Protein AF-A0A1F6CPQ0-F1 (afdb_monomer_lite)

Structure (mmCIF, N/CA/C/O backbone):
data_AF-A0A1F6CPQ0-F1
#
_entry.id   AF-A0A1F6CPQ0-F1
#
loop_
_atom_site.group_PDB
_atom_site.id
_atom_site.type_symbol
_atom_site.label_atom_id
_atom_site.label_alt_id
_atom_site.label_comp_id
_atom_site.label_asym_id
_atom_site.label_entity_id
_atom_site.label_seq_id
_atom_site.pdbx_PDB_ins_code
_atom_site.Cartn_x
_atom_site.Cartn_y
_atom_site.Cartn_z
_atom_site.occupancy
_atom_site.B_iso_or_equiv
_atom_site.auth_seq_id
_atom_site.auth_comp_id
_atom_site.auth_asym_id
_atom_site.auth_atom_id
_atom_site.pdbx_PDB_model_num
ATOM 1 N N . MET A 1 1 ? 28.783 -22.409 -16.434 1.00 29.08 1 MET A N 1
ATOM 2 C CA . MET A 1 1 ? 28.702 -20.947 -16.231 1.00 29.08 1 MET A CA 1
ATOM 3 C C . MET A 1 1 ? 27.229 -20.589 -16.171 1.00 29.08 1 MET A C 1
ATOM 5 O O . MET A 1 1 ? 26.520 -21.096 -17.035 1.00 29.08 1 MET A O 1
ATOM 9 N N . PRO A 1 2 ? 26.734 -19.820 -15.188 1.00 33.22 2 PRO A N 1
ATOM 10 C CA . PRO A 1 2 ? 25.360 -19.344 -15.255 1.00 33.22 2 PRO A CA 1
ATOM 11 C C . PRO A 1 2 ? 25.266 -18.417 -16.468 1.00 33.22 2 PRO A C 1
ATOM 13 O O . PRO A 1 2 ? 26.031 -17.460 -16.574 1.00 33.22 2 PRO A O 1
ATOM 16 N N . THR A 1 3 ? 24.398 -18.743 -17.419 1.00 37.19 3 THR A N 1
ATOM 17 C CA . THR A 1 3 ? 24.029 -17.841 -18.512 1.00 37.19 3 THR A CA 1
ATOM 18 C C . THR A 1 3 ? 23.480 -16.564 -17.889 1.00 37.19 3 THR A C 1
ATOM 20 O O . THR A 1 3 ? 22.500 -16.631 -17.147 1.00 37.19 3 THR A O 1
ATOM 23 N N . ALA A 1 4 ? 24.138 -15.428 -18.130 1.00 44.84 4 ALA A N 1
ATOM 24 C CA . ALA A 1 4 ? 23.643 -14.132 -17.691 1.00 44.84 4 ALA A CA 1
ATOM 25 C C . ALA A 1 4 ? 22.206 -13.964 -18.202 1.00 44.84 4 ALA A C 1
ATOM 27 O O . ALA A 1 4 ? 21.952 -14.120 -19.396 1.00 44.84 4 ALA A O 1
ATOM 28 N N . ILE A 1 5 ? 21.265 -13.718 -17.293 1.00 51.28 5 ILE A N 1
ATOM 29 C CA . ILE A 1 5 ? 19.894 -13.379 -17.666 1.00 51.28 5 ILE A CA 1
ATOM 30 C C . ILE A 1 5 ? 19.967 -11.966 -18.263 1.00 51.28 5 ILE A C 1
ATOM 32 O O . ILE A 1 5 ? 20.410 -11.060 -17.551 1.00 51.28 5 ILE A O 1
ATOM 36 N N . PRO A 1 6 ? 19.601 -11.754 -19.539 1.00 63.09 6 PRO A N 1
ATOM 37 C CA . PRO A 1 6 ? 19.620 -10.422 -20.126 1.00 63.09 6 PRO A CA 1
ATOM 38 C C . PRO A 1 6 ? 18.706 -9.492 -19.321 1.00 63.09 6 PRO A C 1
ATOM 40 O O . PRO A 1 6 ? 17.595 -9.850 -18.925 1.00 63.09 6 PRO A O 1
ATOM 43 N N . THR A 1 7 ? 19.191 -8.284 -19.049 1.00 68.44 7 THR A N 1
ATOM 44 C CA . THR A 1 7 ? 18.389 -7.242 -18.414 1.00 68.44 7 THR A CA 1
ATOM 45 C C . THR A 1 7 ? 17.397 -6.733 -19.443 1.00 68.44 7 THR A C 1
ATOM 47 O O . THR A 1 7 ? 17.784 -6.172 -20.460 1.00 68.44 7 THR A O 1
ATOM 50 N N . LEU A 1 8 ? 16.107 -6.904 -19.191 1.00 77.38 8 LEU A N 1
ATOM 51 C CA . LEU A 1 8 ? 15.079 -6.272 -20.006 1.00 77.38 8 LEU A CA 1
ATOM 52 C C . LEU A 1 8 ? 14.797 -4.877 -19.463 1.00 77.38 8 LEU A C 1
ATOM 54 O O . LEU A 1 8 ? 14.714 -4.706 -18.249 1.00 77.38 8 LEU A O 1
ATOM 58 N N . ALA A 1 9 ? 14.574 -3.901 -20.336 1.00 82.00 9 ALA A N 1
ATOM 59 C CA . ALA A 1 9 ? 13.974 -2.619 -19.982 1.00 82.00 9 ALA A CA 1
ATOM 60 C C . ALA A 1 9 ? 12.702 -2.389 -20.796 1.00 82.00 9 ALA A C 1
ATOM 62 O O . ALA A 1 9 ? 12.590 -2.811 -21.945 1.00 82.00 9 ALA A O 1
ATOM 63 N N . ARG A 1 10 ? 11.731 -1.707 -20.195 1.00 87.62 10 ARG A N 1
ATOM 64 C CA . ARG A 1 10 ? 10.469 -1.351 -20.832 1.00 87.62 10 ARG A CA 1
ATOM 65 C C . ARG A 1 10 ? 10.441 0.137 -21.110 1.00 87.62 10 ARG A C 1
ATOM 67 O O . ARG A 1 10 ? 10.539 0.937 -20.182 1.00 87.62 10 ARG A O 1
ATOM 74 N N . LEU A 1 11 ? 10.212 0.487 -22.368 1.00 91.88 11 LEU A N 1
ATOM 75 C CA . LEU A 1 11 ? 9.817 1.827 -22.778 1.00 91.88 11 LEU A CA 1
ATOM 76 C C . LEU A 1 11 ? 8.288 1.883 -22.835 1.00 91.88 11 LEU A C 1
ATOM 78 O O . LEU A 1 11 ? 7.681 1.129 -23.592 1.00 91.88 11 LEU A O 1
ATOM 82 N N . SER A 1 12 ? 7.672 2.745 -22.030 1.00 90.56 12 SER A N 1
ATOM 83 C CA . SER A 1 12 ? 6.215 2.911 -21.937 1.00 90.56 12 SER A CA 1
ATOM 84 C C . SER A 1 12 ? 5.795 4.335 -22.279 1.00 90.56 12 SER A C 1
ATOM 86 O O . SER A 1 12 ? 6.510 5.272 -21.929 1.00 90.56 12 SER A O 1
ATOM 88 N N . PHE A 1 13 ? 4.616 4.483 -22.883 1.00 92.12 13 PHE A N 1
ATOM 89 C CA . PHE A 1 13 ? 3.953 5.746 -23.205 1.00 92.12 13 PHE A CA 1
ATOM 90 C C . PHE A 1 13 ? 2.494 5.691 -22.755 1.00 92.12 13 PHE A C 1
ATOM 92 O O . PHE A 1 13 ? 1.839 4.666 -22.936 1.00 92.12 13 PHE A O 1
ATOM 99 N N . TRP A 1 14 ? 1.981 6.788 -22.197 1.00 88.31 14 TRP A N 1
ATOM 100 C CA . TRP A 1 14 ? 0.565 6.908 -21.841 1.00 88.31 14 TRP A CA 1
ATOM 101 C C . TRP A 1 14 ? -0.187 7.506 -23.022 1.00 88.31 14 TRP A C 1
ATOM 103 O O . TRP A 1 14 ? 0.096 8.634 -23.425 1.00 88.31 14 TRP A O 1
ATOM 113 N N . VAL A 1 15 ? -1.109 6.726 -23.578 1.00 89.38 15 VAL A N 1
ATOM 114 C CA . VAL A 1 15 ? -1.806 7.011 -24.835 1.00 89.38 15 VAL A CA 1
ATOM 115 C C . VAL A 1 15 ? -3.287 6.700 -24.636 1.00 89.38 15 VAL A C 1
ATOM 117 O O . VAL A 1 15 ? -3.600 5.629 -24.114 1.00 89.38 15 VAL A O 1
ATOM 120 N N . PRO A 1 16 ? -4.212 7.579 -25.058 1.00 87.88 16 PRO A N 1
ATOM 121 C CA . PRO A 1 16 ? -5.636 7.269 -25.014 1.00 87.88 16 PRO A CA 1
ATOM 122 C C . PRO A 1 16 ? -5.941 5.936 -25.731 1.00 87.88 16 PRO A C 1
ATOM 124 O O . PRO A 1 16 ? -5.486 5.758 -26.868 1.00 87.88 16 PRO A O 1
ATOM 127 N N . PRO A 1 17 ? -6.668 4.987 -25.101 1.00 88.00 17 PRO A N 1
ATOM 128 C CA . PRO A 1 17 ? -6.886 3.645 -25.651 1.00 88.00 17 PRO A CA 1
ATOM 129 C C . PRO A 1 17 ? -7.429 3.636 -27.086 1.00 88.00 17 PRO A C 1
ATOM 131 O O . PRO A 1 17 ? -7.037 2.806 -27.905 1.00 88.00 17 PRO A O 1
ATOM 134 N N . GLU A 1 18 ? -8.295 4.591 -27.416 1.00 92.00 18 GLU A N 1
ATOM 135 C CA . GLU A 1 18 ? -8.914 4.753 -28.729 1.00 92.00 18 GLU A CA 1
ATOM 136 C C . GLU A 1 18 ? -7.933 5.181 -29.832 1.00 92.00 18 GLU A C 1
ATOM 138 O O . GLU A 1 18 ? -8.236 5.021 -31.012 1.00 92.00 18 GLU A O 1
ATOM 143 N N . ARG A 1 19 ? -6.738 5.662 -29.468 1.00 93.75 19 ARG A N 1
ATOM 144 C CA . ARG A 1 19 ? -5.695 6.126 -30.402 1.00 93.75 19 ARG A CA 1
ATOM 145 C C . ARG A 1 19 ? -4.461 5.231 -30.438 1.00 93.75 19 ARG A C 1
ATOM 147 O O . ARG A 1 19 ? -3.459 5.576 -31.062 1.00 93.75 19 ARG A O 1
ATOM 154 N N . MET A 1 20 ? -4.526 4.062 -29.801 1.00 92.25 20 MET A N 1
ATOM 155 C CA . MET A 1 20 ? -3.391 3.146 -29.671 1.00 92.25 20 MET A CA 1
ATOM 156 C C . MET A 1 20 ? -2.822 2.701 -31.030 1.00 92.25 20 MET A C 1
ATOM 158 O O . MET A 1 20 ? -1.606 2.640 -31.203 1.00 92.25 20 MET A O 1
ATOM 162 N N . ALA A 1 21 ? -3.692 2.430 -32.008 1.00 93.19 21 ALA A N 1
ATOM 163 C CA . ALA A 1 21 ? -3.280 2.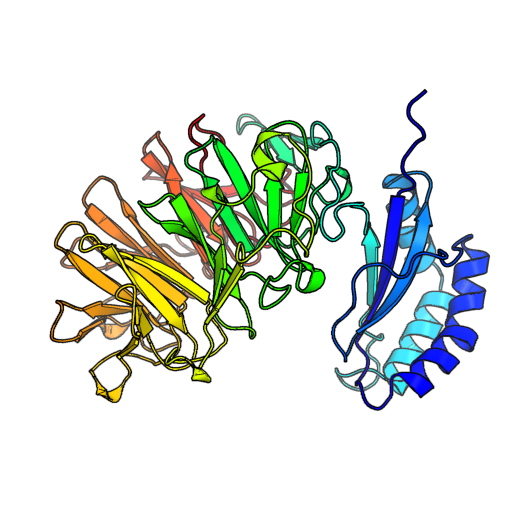002 -33.345 1.00 93.19 21 ALA A CA 1
ATOM 164 C C . ALA A 1 21 ? -2.556 3.119 -34.119 1.00 93.19 21 ALA A C 1
ATOM 166 O O . ALA A 1 21 ? -1.521 2.872 -34.735 1.00 93.19 21 ALA A O 1
ATOM 167 N N . GLU A 1 22 ? -3.060 4.355 -34.044 1.00 95.94 22 GLU A N 1
ATOM 168 C CA . GLU A 1 22 ? -2.404 5.531 -34.633 1.00 95.94 22 GLU A CA 1
ATOM 169 C C . GLU A 1 22 ? -1.042 5.789 -33.980 1.00 95.94 22 GLU A C 1
ATOM 171 O O . GLU A 1 22 ? -0.051 6.052 -34.665 1.00 95.94 22 GLU A O 1
ATOM 176 N N . PHE A 1 23 ? -0.978 5.670 -32.651 1.00 95.81 23 PHE A N 1
ATOM 177 C CA . PHE A 1 23 ? 0.263 5.847 -31.911 1.00 95.81 23 PHE A CA 1
ATOM 178 C C . PHE A 1 23 ? 1.310 4.801 -32.288 1.00 95.81 23 PHE A C 1
ATOM 180 O O . PHE A 1 23 ? 2.483 5.137 -32.410 1.00 95.81 23 PHE A O 1
ATOM 187 N N . GLU A 1 24 ? 0.917 3.544 -32.511 1.00 95.38 24 GLU A N 1
ATOM 188 C CA . GLU A 1 24 ? 1.856 2.504 -32.930 1.00 95.38 24 GLU A CA 1
ATOM 189 C C . GLU A 1 24 ? 2.536 2.840 -34.265 1.00 95.38 24 GLU A C 1
ATOM 191 O O . GLU A 1 24 ? 3.741 2.615 -34.416 1.00 95.38 24 GLU A O 1
ATOM 196 N N . VAL A 1 25 ? 1.794 3.410 -35.217 1.00 96.94 25 VAL A N 1
ATOM 197 C CA . VAL A 1 25 ? 2.355 3.878 -36.492 1.00 96.94 25 VAL A CA 1
ATOM 198 C C . VAL A 1 25 ? 3.339 5.021 -36.241 1.00 96.94 25 VAL A C 1
ATOM 200 O O . VAL A 1 25 ? 4.499 4.934 -36.643 1.00 96.94 25 VAL A O 1
ATOM 203 N N . ALA A 1 26 ? 2.924 6.039 -35.483 1.00 96.19 26 ALA A N 1
ATOM 204 C CA . ALA A 1 26 ? 3.774 7.184 -35.167 1.00 96.19 26 ALA A CA 1
ATOM 205 C C . ALA A 1 26 ? 5.038 6.785 -34.384 1.00 96.19 26 ALA A C 1
ATOM 207 O O . ALA A 1 26 ? 6.114 7.326 -34.625 1.00 96.19 26 ALA A O 1
ATOM 208 N N . TYR A 1 27 ? 4.943 5.811 -33.478 1.00 96.12 27 TYR A N 1
ATOM 209 C CA . TYR A 1 27 ? 6.077 5.240 -32.756 1.00 96.12 27 TYR A CA 1
ATOM 210 C C . TYR A 1 27 ? 7.087 4.598 -33.720 1.00 96.12 27 TYR A C 1
ATOM 212 O O . TYR A 1 27 ? 8.286 4.886 -33.645 1.00 96.12 27 TYR A O 1
ATOM 220 N N . ARG A 1 28 ? 6.604 3.765 -34.653 1.00 96.19 28 ARG A N 1
ATOM 221 C CA . ARG A 1 28 ? 7.445 3.096 -35.659 1.00 96.19 28 ARG A CA 1
ATOM 222 C C . ARG A 1 28 ? 8.150 4.092 -36.575 1.00 96.19 28 ARG A C 1
ATOM 224 O O . ARG A 1 28 ? 9.307 3.878 -36.916 1.00 96.19 28 ARG A O 1
ATOM 231 N N . GLU A 1 29 ? 7.475 5.170 -36.953 1.00 96.38 29 GLU A N 1
ATOM 232 C CA . GLU A 1 29 ? 8.026 6.179 -37.859 1.00 96.38 29 GLU A CA 1
ATOM 233 C C . GLU A 1 29 ? 8.961 7.165 -37.153 1.00 96.38 29 GLU A C 1
ATOM 235 O O . GLU A 1 29 ? 10.042 7.464 -37.658 1.00 96.38 29 GLU A O 1
ATOM 240 N N . LYS A 1 30 ? 8.560 7.671 -35.980 1.00 96.19 30 LYS A N 1
ATOM 241 C CA . LYS A 1 30 ? 9.231 8.798 -35.316 1.00 96.19 30 LYS A CA 1
ATOM 242 C C . LYS A 1 30 ? 10.265 8.368 -34.274 1.00 96.19 30 LYS A C 1
ATOM 244 O O . LYS A 1 30 ? 11.233 9.093 -34.074 1.00 96.19 30 LYS A O 1
ATOM 249 N N . LEU A 1 31 ? 10.083 7.229 -33.596 1.00 96.44 31 LEU A N 1
ATOM 250 C CA . LEU A 1 31 ? 10.934 6.835 -32.460 1.00 96.44 31 LEU A CA 1
ATOM 251 C C . LEU A 1 31 ? 11.858 5.656 -32.757 1.00 96.44 31 LEU A C 1
ATOM 253 O O . LEU A 1 31 ? 13.016 5.688 -32.347 1.00 96.44 31 LEU A O 1
ATOM 257 N N . VAL A 1 32 ? 11.398 4.635 -33.486 1.00 96.12 32 VAL A N 1
ATOM 258 C CA . VAL A 1 32 ? 12.226 3.451 -33.792 1.00 96.12 32 VAL A CA 1
ATOM 259 C C . VAL A 1 32 ? 13.558 3.800 -34.480 1.00 96.12 32 VAL A C 1
ATOM 261 O O . VAL A 1 32 ? 14.567 3.206 -34.095 1.00 96.12 32 VAL A O 1
ATOM 264 N N . PRO A 1 33 ? 13.639 4.749 -35.438 1.00 97.00 33 PRO A N 1
ATOM 265 C CA . PRO A 1 33 ? 14.924 5.128 -36.031 1.00 97.00 33 PRO A CA 1
ATOM 266 C C . PRO A 1 33 ? 15.923 5.679 -35.003 1.00 97.00 33 PRO A C 1
ATOM 268 O O . PRO A 1 33 ? 17.096 5.309 -35.029 1.00 97.00 33 PRO A O 1
ATOM 271 N N . ILE A 1 34 ? 15.445 6.502 -34.066 1.00 97.12 34 ILE A N 1
ATOM 272 C CA . ILE A 1 34 ? 16.260 7.104 -33.001 1.00 97.12 34 ILE A CA 1
ATOM 273 C C . ILE A 1 34 ? 16.718 6.020 -32.022 1.00 97.12 34 ILE A C 1
ATOM 275 O O . ILE A 1 34 ? 17.904 5.900 -31.727 1.00 97.12 34 ILE A O 1
ATOM 279 N N . LEU A 1 35 ? 15.798 5.158 -31.581 1.00 95.88 35 LEU A N 1
ATOM 280 C CA . LEU A 1 35 ? 16.111 4.037 -30.692 1.00 95.88 35 LEU A CA 1
ATOM 281 C C . LEU A 1 35 ? 17.198 3.135 -31.298 1.00 95.88 35 LEU A C 1
ATOM 283 O O . LEU A 1 35 ? 18.190 2.829 -30.635 1.00 95.88 35 LEU A O 1
ATOM 287 N N . LYS A 1 36 ? 17.080 2.794 -32.587 1.00 94.88 36 LYS A N 1
ATOM 288 C CA . LYS A 1 36 ? 18.101 2.019 -33.306 1.00 94.88 36 LYS A CA 1
ATOM 289 C C . LYS A 1 36 ? 19.450 2.733 -33.378 1.00 94.88 36 LYS A C 1
ATOM 291 O O . LYS A 1 36 ? 20.470 2.072 -33.208 1.00 94.88 36 LYS A O 1
ATOM 296 N N . ALA A 1 37 ? 19.476 4.052 -33.583 1.00 95.25 37 ALA A N 1
ATOM 297 C CA . ALA A 1 37 ? 20.717 4.834 -33.575 1.00 95.25 37 ALA A CA 1
ATOM 298 C C . ALA A 1 37 ? 21.428 4.788 -32.209 1.00 95.25 37 ALA A C 1
ATOM 300 O O . ALA A 1 37 ? 22.655 4.779 -32.150 1.00 95.25 37 ALA A O 1
ATOM 301 N N . HIS A 1 38 ? 20.667 4.656 -31.119 1.00 94.38 38 HIS A N 1
ATOM 302 C CA . HIS A 1 38 ? 21.192 4.430 -29.769 1.00 94.38 38 HIS A CA 1
ATOM 303 C C . HIS A 1 38 ? 21.497 2.952 -29.459 1.00 94.38 38 HIS A C 1
ATOM 305 O O . HIS A 1 38 ? 21.894 2.627 -28.337 1.00 94.38 38 HIS A O 1
ATOM 311 N N . GLY A 1 39 ? 21.359 2.045 -30.430 1.00 91.81 39 GLY A N 1
ATOM 312 C CA . GLY A 1 39 ? 21.608 0.612 -30.259 1.00 91.81 39 GLY A CA 1
ATOM 313 C C . GLY A 1 39 ? 20.516 -0.125 -29.480 1.00 91.81 39 GLY A C 1
ATOM 314 O O . GLY A 1 39 ? 20.773 -1.202 -28.955 1.00 91.81 39 GLY A O 1
ATOM 315 N N . LEU A 1 40 ? 19.311 0.442 -29.378 1.00 91.25 40 LEU A N 1
ATOM 316 C CA . LEU A 1 40 ? 18.171 -0.186 -28.712 1.00 91.25 40 LEU A CA 1
ATOM 317 C C . LEU A 1 40 ? 17.395 -1.039 -29.717 1.00 91.25 40 LEU A C 1
ATOM 319 O O . LEU A 1 40 ? 16.758 -0.517 -30.635 1.00 91.25 40 LEU A O 1
ATOM 323 N N . ALA A 1 41 ? 17.438 -2.355 -29.525 1.00 85.19 41 ALA A N 1
ATOM 324 C CA . ALA A 1 41 ? 16.656 -3.315 -30.294 1.00 85.19 41 ALA A CA 1
ATOM 325 C C . ALA A 1 41 ? 15.458 -3.806 -29.474 1.00 85.19 41 ALA A C 1
ATOM 327 O O . ALA A 1 41 ? 15.611 -4.196 -28.315 1.00 85.19 41 ALA A O 1
ATOM 328 N N . GLU A 1 42 ? 14.268 -3.778 -30.078 1.00 87.31 42 GLU A N 1
ATOM 329 C CA . GLU A 1 42 ? 13.077 -4.352 -29.451 1.00 87.31 42 GLU A CA 1
ATOM 330 C C . GLU A 1 42 ? 13.280 -5.858 -29.237 1.00 87.31 42 GLU A C 1
ATOM 332 O O . GLU A 1 42 ? 13.647 -6.588 -30.159 1.00 87.31 42 GLU A O 1
ATOM 337 N N . SER A 1 43 ? 13.030 -6.310 -28.013 1.00 81.88 43 SER A N 1
ATOM 338 C CA . SER A 1 43 ? 13.046 -7.719 -27.642 1.00 81.88 43 SER A CA 1
ATOM 339 C C . SER A 1 43 ? 11.893 -8.465 -28.313 1.00 81.88 43 SER A C 1
ATOM 341 O O . SER A 1 43 ? 10.805 -7.923 -28.525 1.00 81.88 43 SER A O 1
ATOM 343 N N . SER A 1 44 ? 12.115 -9.750 -28.589 1.00 71.81 44 SER A N 1
ATOM 344 C CA . SER A 1 44 ? 11.043 -10.666 -29.000 1.00 71.81 44 SER A CA 1
ATOM 345 C C . SER A 1 44 ? 10.065 -10.988 -27.860 1.00 71.81 44 SER A C 1
ATOM 347 O O . SER A 1 44 ? 8.959 -11.485 -28.101 1.00 71.81 44 SER A O 1
ATOM 349 N N . GLU A 1 45 ? 10.440 -10.676 -26.616 1.00 64.56 45 GLU A N 1
ATOM 350 C CA . GLU A 1 45 ? 9.582 -10.851 -25.460 1.00 64.56 45 GLU A CA 1
ATOM 351 C C . GLU A 1 45 ? 8.431 -9.846 -25.432 1.00 64.56 45 GLU A C 1
ATOM 353 O O . GLU A 1 45 ? 8.589 -8.637 -25.600 1.00 64.56 45 GLU A O 1
ATOM 358 N N . ARG A 1 46 ? 7.236 -10.352 -25.118 1.00 61.75 46 ARG A N 1
ATOM 359 C CA . ARG A 1 46 ? 6.038 -9.515 -24.970 1.00 61.75 46 ARG A CA 1
ATOM 360 C C . ARG A 1 46 ? 5.896 -8.895 -23.577 1.00 61.75 46 ARG A C 1
ATOM 362 O O . ARG A 1 46 ? 5.155 -7.930 -23.411 1.00 61.75 46 ARG A O 1
ATOM 369 N N . GLY A 1 47 ? 6.575 -9.444 -22.568 1.00 58.66 47 GLY A N 1
ATOM 370 C CA . GLY A 1 47 ? 6.427 -9.031 -21.172 1.00 58.66 47 GLY A CA 1
ATOM 371 C C . GLY A 1 47 ? 5.010 -9.202 -20.604 1.00 58.66 47 GLY A C 1
ATOM 372 O O . GLY A 1 47 ? 4.148 -9.897 -21.147 1.00 58.66 47 GLY A O 1
ATOM 373 N N . ARG A 1 48 ? 4.754 -8.566 -19.458 1.00 57.12 48 ARG A N 1
ATOM 374 C CA . ARG A 1 48 ? 3.430 -8.492 -18.828 1.00 57.12 48 ARG A CA 1
ATOM 375 C C . ARG A 1 48 ? 2.536 -7.527 -19.590 1.00 57.12 48 ARG A C 1
ATOM 377 O O . ARG A 1 48 ? 3.013 -6.487 -20.044 1.00 57.12 48 ARG A O 1
ATOM 384 N N . ALA A 1 49 ? 1.245 -7.846 -19.658 1.00 55.97 49 ALA A N 1
ATOM 385 C CA . ALA A 1 49 ? 0.249 -6.950 -20.229 1.00 55.97 49 ALA A CA 1
ATOM 386 C C . ALA A 1 49 ? 0.294 -5.582 -19.531 1.00 55.97 49 ALA A C 1
ATOM 388 O O . ALA A 1 49 ? 0.459 -5.506 -18.310 1.00 55.97 49 ALA A O 1
ATOM 389 N N . THR A 1 50 ? 0.177 -4.517 -20.312 1.00 63.22 50 THR A N 1
ATOM 390 C CA . THR A 1 50 ? 0.019 -3.155 -19.809 1.00 63.22 50 THR A CA 1
ATOM 391 C C . THR A 1 50 ? -1.465 -2.794 -19.703 1.00 63.22 50 THR A C 1
ATOM 393 O O . THR A 1 50 ? -2.296 -3.436 -20.350 1.00 63.22 50 THR A O 1
ATOM 396 N N . PRO A 1 51 ? -1.823 -1.797 -18.872 1.00 72.00 51 PRO A N 1
ATOM 397 C CA . PRO A 1 51 ? -3.138 -1.164 -18.932 1.00 72.00 51 PRO A CA 1
ATOM 398 C C . PRO A 1 51 ? -3.507 -0.737 -20.361 1.00 72.00 51 PRO A C 1
ATOM 400 O O . PRO A 1 51 ? -2.626 -0.481 -21.183 1.00 72.00 51 PRO A O 1
ATOM 403 N N . ALA A 1 52 ? -4.808 -0.647 -20.652 1.00 74.88 52 ALA A N 1
ATOM 404 C CA . ALA A 1 52 ? -5.310 -0.334 -21.993 1.00 74.88 52 ALA A CA 1
ATOM 405 C C . ALA A 1 52 ? -4.887 1.057 -22.505 1.00 74.88 52 ALA A C 1
ATOM 407 O O . ALA A 1 52 ? -4.903 1.287 -23.708 1.00 74.88 52 ALA A O 1
ATOM 408 N N . ASP A 1 53 ? -4.504 1.964 -21.606 1.00 82.00 53 ASP A N 1
ATOM 409 C CA . ASP A 1 53 ? -4.022 3.322 -21.874 1.00 82.00 53 ASP A CA 1
ATOM 410 C C . ASP A 1 53 ? -2.484 3.427 -21.919 1.00 82.00 53 ASP A C 1
ATOM 412 O O . ASP A 1 53 ? -1.920 4.521 -21.864 1.00 82.00 53 ASP A O 1
ATOM 416 N N . VAL A 1 54 ? -1.774 2.294 -21.995 1.00 84.00 54 VAL A N 1
ATOM 417 C CA . VAL A 1 54 ? -0.308 2.262 -22.005 1.00 84.00 54 VAL A CA 1
ATOM 418 C C . VAL A 1 54 ? 0.223 1.447 -23.183 1.00 84.00 54 VAL A C 1
ATOM 420 O O . VAL A 1 54 ? 0.124 0.217 -23.211 1.00 84.00 54 VAL A O 1
ATOM 423 N N . PHE A 1 55 ? 0.888 2.137 -24.112 1.00 89.62 55 PHE A N 1
ATOM 424 C CA . PHE A 1 55 ? 1.714 1.520 -25.149 1.00 89.62 55 PHE A CA 1
ATOM 425 C C . PHE A 1 55 ? 3.094 1.187 -24.579 1.00 89.62 55 PHE A C 1
ATOM 427 O O . PHE A 1 55 ? 3.688 2.013 -23.885 1.00 89.62 55 PHE A O 1
ATOM 434 N N . SER A 1 56 ? 3.657 0.014 -24.884 1.00 90.19 56 SER A N 1
ATOM 435 C CA . SER A 1 56 ? 5.029 -0.297 -24.466 1.00 90.19 56 SER A CA 1
ATOM 436 C C . SER A 1 56 ? 5.788 -1.232 -25.406 1.00 90.19 56 SER A C 1
ATOM 438 O O . SER A 1 56 ? 5.187 -1.970 -26.194 1.00 90.19 56 SER A O 1
ATOM 440 N N . ARG A 1 57 ? 7.122 -1.191 -25.305 1.00 90.94 57 ARG A N 1
ATOM 441 C CA . ARG A 1 57 ? 8.072 -2.117 -25.937 1.00 90.94 57 ARG A CA 1
ATOM 442 C C . ARG A 1 57 ? 9.158 -2.534 -24.954 1.00 90.94 57 ARG A C 1
ATOM 444 O O . ARG A 1 57 ? 9.539 -1.746 -24.085 1.00 90.94 57 ARG A O 1
ATOM 451 N N . LEU A 1 58 ? 9.624 -3.773 -25.084 1.00 86.62 58 LEU A N 1
ATOM 452 C CA . LEU A 1 58 ? 10.748 -4.303 -24.318 1.00 86.62 58 LEU A CA 1
ATOM 453 C C . LEU A 1 58 ? 12.033 -4.222 -25.131 1.00 86.62 58 LEU A C 1
ATOM 455 O O . LEU A 1 58 ? 11.996 -4.332 -26.349 1.00 86.62 58 LEU A O 1
ATOM 459 N N . PHE A 1 59 ? 13.149 -4.051 -24.439 1.00 88.50 59 PHE A N 1
ATOM 460 C CA . PHE A 1 59 ? 14.492 -3.943 -24.996 1.00 88.50 59 PHE A CA 1
ATOM 461 C C . PHE A 1 59 ? 15.437 -4.795 -24.154 1.00 88.50 59 PHE A C 1
ATOM 463 O O . PHE A 1 59 ? 15.317 -4.795 -22.929 1.00 88.50 59 PHE A O 1
ATOM 470 N N . GLU A 1 60 ? 16.345 -5.518 -24.802 1.00 84.12 60 GLU A N 1
ATOM 471 C CA . GLU A 1 60 ? 17.347 -6.363 -24.144 1.00 84.12 60 GLU A CA 1
ATOM 472 C C . GLU A 1 60 ? 18.663 -5.609 -23.951 1.00 84.12 60 GLU A C 1
ATOM 474 O O . GLU A 1 60 ? 19.133 -4.911 -24.848 1.00 84.12 60 GLU A O 1
ATOM 479 N N . PHE A 1 61 ? 19.256 -5.777 -22.773 1.00 79.19 61 PHE A N 1
ATOM 480 C CA . PHE A 1 61 ? 20.530 -5.202 -22.361 1.00 79.19 61 PHE A CA 1
ATOM 481 C C . PHE A 1 61 ? 21.348 -6.261 -21.631 1.00 79.19 61 PHE A C 1
ATOM 483 O O . PHE A 1 61 ? 20.812 -7.201 -21.041 1.00 79.19 61 PHE A O 1
ATOM 490 N N . ASN A 1 62 ? 22.662 -6.082 -21.608 1.00 72.81 62 ASN A N 1
ATOM 491 C CA . ASN A 1 62 ? 23.559 -7.005 -20.926 1.00 72.81 62 ASN A CA 1
ATOM 492 C C . ASN A 1 62 ? 23.573 -6.763 -19.414 1.00 72.81 62 ASN A C 1
ATOM 494 O O . ASN A 1 62 ? 23.770 -7.702 -18.645 1.00 72.81 62 ASN A O 1
ATOM 498 N N . THR A 1 63 ? 23.368 -5.513 -18.978 1.00 63.72 63 THR A N 1
ATOM 499 C CA . THR A 1 63 ? 23.407 -5.130 -17.557 1.00 63.72 63 THR A CA 1
ATOM 500 C C . THR A 1 63 ? 22.415 -4.007 -17.218 1.00 63.72 63 THR A C 1
ATOM 502 O O . THR A 1 63 ? 22.067 -3.215 -18.096 1.00 63.72 63 THR A O 1
ATOM 505 N N . PRO A 1 64 ? 22.022 -3.853 -15.938 1.00 64.38 64 PRO A N 1
ATOM 506 C CA . PRO A 1 64 ? 21.272 -2.689 -15.453 1.00 64.38 64 PRO A CA 1
ATOM 507 C C . PRO A 1 64 ? 21.941 -1.343 -15.756 1.00 64.38 64 PRO A C 1
ATOM 509 O O . PRO A 1 64 ? 21.276 -0.402 -16.184 1.00 64.38 64 PRO A O 1
ATOM 512 N N . SER A 1 65 ? 23.265 -1.255 -15.595 1.00 65.12 65 SER A N 1
ATOM 513 C CA . SER A 1 65 ? 24.027 -0.024 -15.848 1.00 65.12 65 SER A CA 1
ATOM 514 C C . SER A 1 65 ? 23.975 0.416 -17.313 1.00 65.12 65 SER A C 1
ATOM 516 O O . SER A 1 65 ? 23.971 1.613 -17.592 1.00 65.12 65 SER A O 1
ATOM 518 N N . GLU A 1 66 ? 23.861 -0.530 -18.248 1.00 79.00 66 GLU A N 1
ATOM 519 C CA . GLU A 1 66 ? 23.659 -0.223 -19.667 1.00 79.00 66 GLU A CA 1
ATOM 520 C C . GLU A 1 66 ? 22.311 0.482 -19.900 1.00 79.00 66 GLU A C 1
ATOM 522 O O . GLU A 1 66 ? 22.222 1.402 -20.710 1.00 79.00 66 GLU A O 1
ATOM 527 N N . VAL A 1 67 ? 21.265 0.129 -19.144 1.00 80.25 67 VAL A N 1
ATOM 528 C CA . VAL A 1 67 ? 19.961 0.808 -19.231 1.00 80.25 67 VAL A CA 1
ATOM 529 C C . VAL A 1 67 ? 20.070 2.262 -18.776 1.00 80.25 67 VAL A C 1
ATOM 531 O O . VAL A 1 67 ? 19.555 3.153 -19.453 1.00 80.25 67 VAL A O 1
ATOM 534 N N . GLU A 1 68 ? 20.757 2.522 -17.661 1.00 75.25 68 GLU A N 1
ATOM 535 C CA . GLU A 1 68 ? 20.973 3.881 -17.140 1.00 75.25 68 GLU A CA 1
ATOM 536 C C . GLU A 1 68 ? 21.769 4.754 -18.123 1.00 75.25 68 GLU A C 1
ATOM 538 O O . GLU A 1 68 ? 21.413 5.912 -18.372 1.00 75.25 68 GLU A O 1
ATOM 543 N N . GLU A 1 69 ? 22.813 4.189 -18.734 1.00 83.81 69 GLU A N 1
ATOM 544 C CA . GLU A 1 69 ? 23.584 4.849 -19.787 1.00 83.81 69 GLU A CA 1
ATOM 545 C C . GLU A 1 69 ? 22.688 5.193 -20.983 1.00 83.81 69 GLU A C 1
ATOM 547 O O . GLU A 1 69 ? 22.648 6.341 -21.434 1.00 83.81 69 GLU A O 1
ATOM 552 N N . LYS A 1 70 ? 21.892 4.231 -21.462 1.00 89.88 70 LYS A N 1
ATOM 553 C CA . LYS A 1 70 ? 21.018 4.423 -22.626 1.00 89.88 70 LYS A CA 1
ATOM 554 C C . LYS A 1 70 ? 19.915 5.441 -22.354 1.00 89.88 70 LYS A C 1
ATOM 556 O O . LYS A 1 70 ? 19.684 6.306 -23.196 1.00 89.88 70 LYS A O 1
ATOM 561 N N . GLN A 1 71 ? 19.320 5.438 -21.159 1.00 86.50 71 GLN A N 1
ATOM 562 C CA . GLN A 1 71 ? 18.408 6.498 -20.714 1.00 86.50 71 GLN A CA 1
ATOM 563 C C . GLN A 1 71 ? 19.063 7.880 -20.781 1.00 86.50 71 GLN A C 1
ATOM 565 O O . GLN A 1 71 ? 18.430 8.836 -21.227 1.00 86.50 71 GLN A O 1
ATOM 570 N N . LYS A 1 72 ? 20.311 8.008 -20.312 1.00 86.44 72 LYS A N 1
ATOM 571 C CA . LYS A 1 72 ? 21.042 9.276 -20.361 1.00 86.44 72 LYS A CA 1
ATOM 572 C C . LYS A 1 72 ? 21.283 9.711 -21.806 1.00 86.44 72 LYS A C 1
ATOM 574 O O .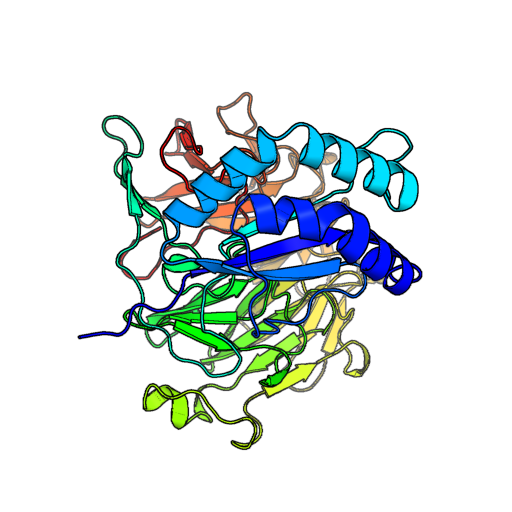 LYS A 1 72 ? 20.910 10.822 -22.153 1.00 86.44 72 LYS A O 1
ATOM 579 N N . THR A 1 73 ? 21.804 8.824 -22.653 1.00 93.50 73 THR A N 1
ATOM 580 C CA . THR A 1 73 ? 22.089 9.167 -24.056 1.00 93.50 73 THR A CA 1
ATOM 581 C C . THR A 1 73 ? 20.837 9.576 -24.834 1.00 93.50 73 THR A C 1
ATOM 583 O O . THR A 1 73 ? 20.900 10.544 -25.579 1.00 93.50 73 THR A O 1
ATOM 586 N N . LEU A 1 74 ? 19.692 8.910 -24.628 1.00 93.12 74 LEU A N 1
ATOM 587 C CA . LEU A 1 74 ? 18.423 9.313 -25.245 1.00 93.12 74 LEU A CA 1
ATOM 588 C C . LEU A 1 74 ? 17.947 10.677 -24.739 1.00 93.12 74 LEU A C 1
ATOM 590 O O . LEU A 1 74 ? 17.491 11.498 -25.526 1.00 93.12 74 LEU A O 1
ATOM 594 N N . ARG A 1 75 ? 18.042 10.936 -23.427 1.00 88.75 75 ARG A N 1
ATOM 595 C CA . ARG A 1 75 ? 17.666 12.243 -22.856 1.00 88.75 75 ARG A CA 1
ATOM 596 C C . ARG A 1 75 ? 18.500 13.386 -23.430 1.00 88.75 75 ARG A C 1
ATOM 598 O O . ARG A 1 75 ? 17.963 14.475 -23.607 1.00 88.75 75 ARG A O 1
ATOM 605 N N . ASP A 1 76 ? 19.771 13.126 -23.714 1.00 92.12 76 ASP A N 1
ATOM 606 C CA . ASP A 1 76 ? 20.700 14.118 -24.252 1.00 92.12 76 ASP A CA 1
ATOM 607 C C . ASP A 1 76 ? 20.564 14.294 -25.784 1.00 92.12 76 ASP A C 1
ATOM 609 O O . ASP A 1 76 ? 21.133 15.237 -26.333 1.00 92.12 76 ASP A O 1
ATOM 613 N N . ASP A 1 77 ? 19.791 13.444 -26.480 1.00 96.06 77 ASP A N 1
ATOM 614 C CA . ASP A 1 77 ? 19.540 13.547 -27.924 1.00 96.06 77 ASP A CA 1
ATOM 615 C C . ASP A 1 77 ? 18.417 14.571 -28.242 1.00 96.06 77 ASP A C 1
ATOM 617 O O . ASP A 1 77 ? 17.246 14.385 -27.867 1.00 96.06 77 ASP A O 1
ATOM 621 N N . PRO A 1 78 ? 18.717 15.659 -28.982 1.00 95.56 78 PRO A N 1
ATOM 622 C CA . PRO A 1 78 ? 17.708 16.621 -29.418 1.00 95.56 78 PRO A CA 1
ATOM 623 C C . PRO A 1 78 ? 16.624 16.011 -30.316 1.00 95.56 78 PRO A C 1
ATOM 625 O O . PRO A 1 78 ? 15.473 16.451 -30.249 1.00 95.56 78 PRO A O 1
ATOM 628 N N . ALA A 1 79 ? 16.958 15.009 -31.139 1.00 96.38 79 ALA A N 1
ATOM 629 C CA . ALA A 1 79 ? 16.001 14.340 -32.016 1.00 96.38 79 ALA A CA 1
ATOM 630 C C . ALA A 1 79 ? 14.975 13.550 -31.197 1.00 96.38 79 ALA A C 1
ATOM 632 O O . ALA A 1 79 ? 13.774 13.640 -31.464 1.00 96.38 79 ALA A O 1
ATOM 633 N N . TRP A 1 80 ? 15.429 12.855 -30.148 1.00 95.50 80 TRP A N 1
ATOM 634 C CA . TRP A 1 80 ? 14.555 12.184 -29.187 1.00 95.50 80 TRP A CA 1
ATOM 635 C C . TRP A 1 80 ? 13.588 13.173 -28.530 1.00 95.50 80 TRP A C 1
ATOM 637 O O . TRP A 1 80 ? 12.370 12.983 -28.558 1.00 95.50 80 TRP A O 1
ATOM 647 N N . THR A 1 81 ? 14.110 14.287 -28.014 1.00 92.50 81 THR A N 1
ATOM 648 C CA . THR A 1 81 ? 13.295 15.320 -27.355 1.00 92.50 81 THR A CA 1
ATOM 649 C C . THR A 1 81 ? 12.275 15.954 -28.308 1.00 92.50 81 THR A C 1
ATOM 651 O O . THR A 1 81 ? 11.118 16.163 -27.933 1.00 92.50 81 THR A O 1
ATOM 654 N N . ALA A 1 82 ? 12.668 16.239 -29.552 1.00 93.12 82 ALA A N 1
ATOM 655 C CA . ALA A 1 82 ? 11.775 16.788 -30.569 1.00 93.12 82 ALA A CA 1
ATOM 656 C C . ALA A 1 82 ? 10.665 15.797 -30.956 1.00 93.12 82 ALA A C 1
ATOM 658 O O . ALA A 1 82 ? 9.498 16.187 -31.041 1.00 93.12 82 ALA A O 1
ATOM 659 N N . ALA A 1 83 ? 11.002 14.515 -31.124 1.00 94.94 83 ALA A N 1
ATOM 660 C CA . ALA A 1 83 ? 10.032 13.472 -31.438 1.00 94.94 83 ALA A CA 1
ATOM 661 C C . ALA A 1 83 ? 9.006 13.289 -30.308 1.00 94.94 83 ALA A C 1
ATOM 663 O O . ALA A 1 83 ? 7.804 13.241 -30.570 1.00 94.94 83 ALA A O 1
ATOM 664 N N . LEU A 1 84 ? 9.453 13.276 -29.047 1.00 93.56 84 LEU A N 1
ATOM 665 C CA . LEU A 1 84 ? 8.567 13.213 -27.881 1.00 93.56 84 LEU A CA 1
ATOM 666 C C . LEU A 1 84 ? 7.646 14.431 -27.755 1.00 93.56 84 LEU A C 1
ATOM 668 O O . LEU A 1 84 ? 6.509 14.288 -27.303 1.00 93.56 84 LEU A O 1
ATOM 672 N N . ARG A 1 85 ? 8.114 15.622 -28.146 1.00 91.12 85 ARG A N 1
ATOM 673 C CA . ARG A 1 85 ? 7.280 16.830 -28.180 1.00 91.12 85 ARG A CA 1
ATOM 674 C C . ARG A 1 85 ? 6.203 16.724 -29.250 1.00 91.12 85 ARG A C 1
ATOM 676 O O . ARG A 1 85 ? 5.043 16.954 -28.940 1.00 91.12 85 ARG A O 1
ATOM 683 N N . GLY A 1 86 ? 6.571 16.304 -30.462 1.00 91.19 86 GLY A N 1
ATOM 684 C CA . GLY A 1 86 ? 5.609 16.076 -31.542 1.00 91.19 86 GLY A CA 1
ATOM 685 C C . GLY A 1 86 ? 4.549 15.042 -31.159 1.00 91.19 86 GLY A C 1
ATOM 686 O O . GLY A 1 86 ? 3.360 15.293 -31.307 1.00 91.19 86 GLY A O 1
ATOM 687 N N . LEU A 1 87 ? 4.961 13.915 -30.570 1.00 92.19 87 LEU A N 1
ATOM 688 C CA . LEU A 1 87 ? 4.025 12.918 -30.042 1.00 92.19 87 LEU A CA 1
ATOM 689 C C . LEU A 1 87 ? 3.179 13.449 -28.878 1.00 92.19 87 LEU A C 1
ATOM 691 O O . LEU A 1 87 ? 2.045 13.018 -28.708 1.00 92.19 87 LEU A O 1
ATOM 695 N N . GLY A 1 88 ? 3.710 14.368 -28.072 1.00 88.69 88 GLY A N 1
ATOM 696 C CA . GLY A 1 88 ? 2.969 15.043 -27.009 1.00 88.69 88 GLY A CA 1
ATOM 697 C C . GLY A 1 88 ? 1.844 15.918 -27.553 1.00 88.69 88 GLY A C 1
ATOM 698 O O . GLY A 1 88 ? 0.715 15.815 -27.082 1.00 88.69 88 GLY A O 1
ATOM 699 N N . THR A 1 89 ? 2.120 16.701 -28.598 1.00 86.50 89 THR A N 1
ATOM 700 C CA . THR A 1 89 ? 1.100 17.459 -29.338 1.00 86.50 89 THR A CA 1
ATOM 701 C C . THR A 1 89 ? 0.060 16.533 -29.963 1.00 86.50 89 THR A C 1
ATOM 703 O O . THR A 1 89 ? -1.135 16.810 -29.884 1.00 86.50 89 THR A O 1
ATOM 706 N N . ASP A 1 90 ? 0.511 15.425 -30.553 1.00 87.88 90 ASP A N 1
ATOM 707 C CA . ASP A 1 90 ? -0.362 14.517 -31.288 1.00 87.88 90 ASP A CA 1
ATOM 708 C C . ASP A 1 90 ? -1.216 13.641 -30.360 1.00 87.88 90 ASP A C 1
ATOM 710 O O . ASP A 1 90 ? -2.352 13.365 -30.718 1.00 87.88 90 ASP A O 1
ATOM 714 N N . PHE A 1 91 ? -0.712 13.190 -29.201 1.00 87.88 91 PHE A N 1
ATOM 715 C CA . PHE A 1 91 ? -1.325 12.126 -28.379 1.00 87.88 91 PHE A CA 1
ATOM 716 C C . PHE A 1 91 ? -1.372 12.403 -26.864 1.00 87.88 91 PHE A C 1
ATOM 718 O O . PHE A 1 91 ? -1.903 11.584 -26.112 1.00 87.88 91 PHE A O 1
ATOM 725 N N . GLY A 1 92 ? -0.797 13.508 -26.383 1.00 75.75 92 GLY A N 1
ATOM 726 C CA . GLY A 1 92 ? -0.673 13.800 -24.953 1.00 75.75 92 GLY A CA 1
ATOM 727 C C . GLY A 1 92 ? -2.008 14.084 -24.254 1.00 75.75 92 GLY A C 1
ATOM 728 O O . GLY A 1 92 ? -2.939 14.635 -24.834 1.00 75.75 92 GLY A O 1
ATOM 729 N N . THR A 1 93 ? -2.093 13.747 -22.962 1.00 63.97 93 THR A N 1
ATOM 730 C CA . THR A 1 93 ? -3.309 13.920 -22.140 1.00 63.97 93 THR A CA 1
ATOM 731 C C . THR A 1 93 ? -3.268 15.148 -21.219 1.00 63.97 93 THR A C 1
ATOM 733 O O . THR A 1 93 ? -4.174 15.336 -20.411 1.00 63.97 93 THR A O 1
ATOM 736 N N . THR A 1 94 ? -2.208 15.966 -21.278 1.00 57.25 94 THR A N 1
ATOM 737 C CA . THR A 1 94 ? -1.916 17.035 -20.295 1.00 57.25 94 THR A CA 1
ATOM 738 C C . THR A 1 94 ? -1.845 18.453 -20.885 1.00 57.25 94 THR A C 1
ATOM 740 O O . THR A 1 94 ? -1.304 19.346 -20.239 1.00 57.25 94 THR A O 1
ATOM 743 N N . GLY A 1 95 ? -2.429 18.686 -22.066 1.00 54.25 95 GLY A N 1
ATOM 744 C CA . GLY A 1 95 ? -2.481 19.998 -22.735 1.00 54.25 95 GLY A CA 1
ATOM 745 C C . GLY A 1 95 ? -1.394 20.207 -23.806 1.00 54.25 95 GLY A C 1
ATOM 746 O O . GLY A 1 95 ? -0.494 19.373 -23.925 1.00 54.25 95 GLY A O 1
ATOM 747 N N . PRO A 1 96 ? -1.486 21.284 -24.614 1.00 51.28 96 PRO A N 1
ATOM 748 C CA . PRO A 1 96 ? -0.527 21.570 -25.685 1.00 51.28 96 PRO A CA 1
ATOM 749 C C . PRO A 1 96 ? 0.883 21.859 -25.133 1.00 51.28 96 PRO A C 1
ATOM 751 O O . PRO A 1 96 ? 1.030 22.379 -24.030 1.00 51.28 96 PRO A O 1
ATOM 754 N N . ASP A 1 97 ? 1.913 21.512 -25.912 1.00 55.75 97 ASP A N 1
ATOM 755 C CA . ASP A 1 97 ? 3.350 21.737 -25.647 1.00 55.75 97 ASP A CA 1
ATOM 756 C C . ASP A 1 97 ? 4.005 20.948 -24.495 1.00 55.75 97 ASP A C 1
ATOM 758 O O . ASP A 1 97 ? 5.153 21.211 -24.122 1.00 55.75 97 ASP A O 1
ATOM 762 N N . VAL A 1 98 ? 3.342 19.913 -23.974 1.00 72.56 98 VAL A N 1
ATOM 763 C CA . VAL A 1 98 ? 3.936 18.980 -23.002 1.00 72.56 98 VAL A CA 1
ATOM 764 C C . VAL A 1 98 ? 4.462 17.739 -23.728 1.00 72.56 98 VAL A C 1
ATOM 766 O O . VAL A 1 98 ? 3.772 17.172 -24.571 1.00 72.56 98 VAL A O 1
ATOM 769 N N . LEU A 1 99 ? 5.685 17.298 -23.402 1.00 81.69 99 LEU A N 1
ATOM 770 C CA . LEU A 1 99 ? 6.223 16.020 -23.889 1.00 81.69 99 LEU A CA 1
ATOM 771 C C . LEU A 1 99 ? 5.235 14.893 -23.587 1.00 81.69 99 LEU A C 1
ATOM 773 O O . LEU A 1 99 ? 4.675 14.847 -22.488 1.00 81.69 99 LEU A O 1
ATOM 777 N N . ILE A 1 100 ? 5.075 13.942 -24.511 1.00 87.38 100 ILE A N 1
ATOM 778 C CA . ILE A 1 100 ? 4.305 12.744 -24.183 1.00 87.38 100 ILE A CA 1
ATOM 779 C C . ILE A 1 100 ? 4.910 12.077 -22.942 1.00 87.38 100 ILE A C 1
ATOM 781 O O . ILE A 1 100 ? 6.131 11.887 -22.827 1.00 87.38 100 ILE A O 1
ATOM 785 N N . ARG A 1 101 ? 4.046 11.745 -21.979 1.00 86.44 101 ARG A N 1
ATOM 786 C CA . ARG A 1 101 ? 4.469 11.048 -20.769 1.00 86.44 101 ARG A CA 1
ATOM 787 C C . ARG A 1 101 ? 5.047 9.700 -21.183 1.00 86.44 101 ARG A C 1
ATOM 789 O O . ARG A 1 101 ? 4.355 8.895 -21.805 1.00 86.44 101 ARG A O 1
ATOM 796 N N . HIS A 1 102 ? 6.304 9.462 -20.828 1.00 89.31 102 HIS A N 1
ATOM 797 C CA . HIS A 1 102 ? 7.012 8.240 -21.177 1.00 89.31 102 HIS A CA 1
ATOM 798 C C . HIS A 1 102 ? 8.025 7.860 -20.101 1.00 89.31 102 HIS A C 1
ATOM 800 O O . HIS A 1 102 ? 8.504 8.715 -19.357 1.00 89.31 102 HIS A O 1
ATOM 806 N N . HIS A 1 103 ? 8.342 6.573 -20.022 1.00 84.31 103 HIS A N 1
ATOM 807 C CA . HIS A 1 103 ? 9.321 6.027 -19.088 1.00 84.31 103 HIS A CA 1
ATOM 808 C C . HIS A 1 103 ? 10.086 4.890 -19.771 1.00 84.31 103 HIS A C 1
ATOM 810 O O . HIS A 1 103 ? 9.460 3.947 -20.246 1.00 84.31 103 HIS A O 1
ATOM 816 N N . LEU A 1 104 ? 11.420 4.953 -19.789 1.00 84.50 104 LEU A N 1
ATOM 817 C CA . LEU A 1 104 ? 12.282 3.793 -20.035 1.00 84.50 104 LEU A CA 1
ATOM 818 C C . LEU A 1 104 ? 12.772 3.314 -18.675 1.00 84.50 104 LEU A C 1
ATOM 820 O O . LEU A 1 104 ? 13.475 4.063 -18.014 1.00 84.50 104 LEU A O 1
ATOM 824 N N . MET A 1 105 ? 12.399 2.120 -18.236 1.00 77.25 105 MET A N 1
ATOM 825 C CA . MET A 1 105 ? 12.761 1.602 -16.911 1.00 77.25 105 MET A CA 1
ATOM 826 C C . MET A 1 105 ? 13.274 0.178 -17.038 1.00 77.25 105 MET A C 1
ATOM 828 O O . MET A 1 105 ? 12.748 -0.576 -17.858 1.00 77.25 105 MET A O 1
ATOM 832 N N . ILE A 1 106 ? 14.247 -0.209 -16.208 1.00 69.88 106 ILE A N 1
ATOM 833 C CA . ILE A 1 106 ? 14.605 -1.622 -16.064 1.00 69.88 106 ILE A CA 1
ATOM 834 C C . ILE A 1 106 ? 13.331 -2.398 -15.710 1.00 69.88 106 ILE A C 1
ATOM 836 O O . ILE A 1 106 ? 12.548 -2.002 -14.848 1.00 69.88 106 ILE A O 1
ATOM 840 N N . TYR A 1 107 ? 13.104 -3.465 -16.458 1.00 66.19 107 TYR A N 1
ATOM 841 C CA . TYR A 1 107 ? 11.907 -4.290 -16.453 1.00 66.19 107 TYR A CA 1
ATOM 842 C C . TYR A 1 107 ? 12.172 -5.687 -15.883 1.00 66.19 107 TYR A C 1
ATOM 844 O O . TYR A 1 107 ? 11.221 -6.355 -15.485 1.00 66.19 107 TYR A O 1
ATOM 852 N N . SER A 1 108 ? 13.428 -6.146 -15.838 1.00 58.25 108 SER A N 1
ATOM 853 C CA . SER A 1 108 ? 13.749 -7.519 -15.449 1.00 58.25 108 SER A CA 1
ATOM 854 C C . SER A 1 108 ? 13.234 -7.850 -14.051 1.00 58.25 108 SER A C 1
ATOM 856 O O . SER A 1 108 ? 13.831 -7.426 -13.082 1.00 58.25 108 SER A O 1
ATOM 858 N N . SER A 1 109 ? 12.205 -8.688 -13.966 1.00 48.03 109 SER A N 1
ATOM 859 C CA . SER A 1 109 ? 12.375 -10.014 -13.382 1.00 48.03 109 SER A CA 1
ATOM 860 C C . SER A 1 109 ? 11.667 -11.035 -14.279 1.00 48.03 109 SER A C 1
ATOM 862 O O . SER A 1 109 ? 10.574 -10.781 -14.794 1.00 48.03 109 SER A O 1
ATOM 864 N N . LEU A 1 110 ? 12.304 -12.196 -14.478 1.00 50.16 110 LEU A N 1
ATOM 865 C CA . LEU A 1 110 ? 11.719 -13.367 -15.143 1.00 50.16 110 LEU A CA 1
ATOM 866 C C . LEU A 1 110 ? 10.552 -13.969 -14.345 1.00 50.16 110 LEU A C 1
ATOM 868 O O . LEU A 1 110 ? 9.998 -14.969 -14.790 1.00 50.16 110 LEU A O 1
ATOM 872 N N . ALA A 1 111 ? 10.150 -13.379 -13.208 1.00 47.88 111 ALA A N 1
ATOM 873 C CA . ALA A 1 111 ? 9.000 -13.787 -12.407 1.00 47.88 111 ALA A CA 1
ATOM 874 C C . ALA A 1 111 ? 7.697 -13.415 -13.137 1.00 47.88 111 ALA A C 1
ATOM 876 O O . ALA A 1 111 ? 6.913 -12.543 -12.751 1.00 47.88 111 ALA A O 1
ATOM 877 N N . GLY A 1 112 ? 7.505 -14.035 -14.295 1.00 46.59 112 GLY A N 1
ATOM 878 C CA . GLY A 1 112 ? 6.197 -14.259 -14.853 1.00 46.59 112 GLY A CA 1
ATOM 879 C C . GLY A 1 112 ? 5.412 -15.244 -13.979 1.00 46.59 112 GLY A C 1
ATOM 880 O O . GLY A 1 112 ? 5.947 -15.763 -12.996 1.00 46.59 112 GLY A O 1
ATOM 881 N N . PRO A 1 113 ? 4.146 -15.476 -14.345 1.00 46.47 113 PRO A N 1
ATOM 882 C CA . PRO A 1 113 ? 3.301 -16.510 -13.755 1.00 46.47 113 PRO A CA 1
ATOM 883 C C . PRO A 1 113 ? 4.095 -17.799 -13.514 1.00 46.47 113 PRO A C 1
ATOM 885 O O . PRO A 1 113 ? 4.544 -18.432 -14.470 1.00 46.47 113 PRO A O 1
ATOM 888 N N . GLY A 1 114 ? 4.338 -18.139 -12.251 1.00 52.22 114 GLY A N 1
ATOM 889 C CA . GLY A 1 114 ? 4.994 -19.387 -11.884 1.00 52.22 114 GLY A CA 1
ATOM 890 C C . GLY A 1 114 ? 6.473 -19.549 -12.270 1.00 52.22 114 GLY A C 1
ATOM 891 O O . GLY A 1 114 ? 6.951 -20.675 -12.405 1.00 52.22 114 GLY A O 1
ATOM 892 N N . THR A 1 115 ? 7.235 -18.466 -12.413 1.00 57.53 115 THR A N 1
ATOM 893 C CA . THR A 1 115 ? 8.695 -18.568 -12.585 1.00 57.53 115 THR A CA 1
ATOM 894 C C . THR A 1 115 ? 9.427 -18.325 -11.267 1.00 57.53 115 THR A C 1
ATOM 896 O O . THR A 1 115 ? 9.107 -17.383 -10.542 1.00 57.53 115 THR A O 1
ATOM 899 N N . VAL A 1 116 ? 10.442 -19.150 -10.988 1.00 65.44 116 VAL A N 1
ATOM 900 C CA . VAL A 1 116 ? 11.358 -18.999 -9.848 1.00 65.44 116 VAL A CA 1
ATOM 901 C C . VAL A 1 116 ? 12.601 -18.226 -10.294 1.00 65.44 116 VAL A C 1
ATOM 903 O O . VAL A 1 116 ? 13.244 -18.608 -11.272 1.00 65.44 116 VAL A O 1
ATOM 906 N N . VAL A 1 117 ? 12.956 -17.154 -9.587 1.00 66.44 117 VAL A N 1
ATOM 907 C CA . VAL A 1 117 ? 14.130 -16.314 -9.882 1.00 66.44 117 VAL A CA 1
ATOM 908 C C . VAL A 1 117 ? 15.023 -16.227 -8.650 1.00 66.44 117 VAL A C 1
ATOM 910 O O . VAL A 1 117 ? 14.540 -15.900 -7.571 1.00 66.44 117 VAL A O 1
ATOM 913 N N . SER A 1 118 ? 16.321 -16.495 -8.787 1.00 68.81 118 SER A N 1
ATOM 914 C CA . SER A 1 118 ? 17.279 -16.322 -7.685 1.00 68.81 118 SER A CA 1
ATOM 915 C C . SER A 1 118 ? 17.423 -14.851 -7.303 1.00 68.81 118 SER A C 1
ATOM 917 O O . SER A 1 118 ? 17.557 -14.002 -8.184 1.00 68.81 118 SER A O 1
ATOM 919 N N . ALA A 1 119 ? 17.445 -14.557 -6.004 1.00 74.38 119 ALA A N 1
ATOM 920 C CA . ALA A 1 119 ? 17.643 -13.199 -5.519 1.00 74.38 119 ALA A CA 1
ATOM 921 C C . ALA A 1 119 ? 19.120 -12.781 -5.553 1.00 74.38 119 ALA A C 1
ATOM 923 O O . ALA A 1 119 ? 20.014 -13.578 -5.254 1.00 74.38 119 ALA A O 1
ATOM 924 N N . SER A 1 120 ? 19.374 -11.515 -5.889 1.00 74.62 120 SER A N 1
ATOM 925 C CA . SER A 1 120 ? 20.688 -10.880 -5.709 1.00 74.62 120 SER A CA 1
ATOM 926 C C . SER A 1 120 ? 20.827 -10.338 -4.275 1.00 74.62 120 SER A C 1
ATOM 928 O O . SER A 1 120 ? 19.819 -10.114 -3.600 1.00 74.62 120 SER A O 1
ATOM 930 N N . PRO A 1 121 ? 22.058 -10.141 -3.757 1.00 76.75 121 PRO A N 1
ATOM 931 C CA . PRO A 1 121 ? 22.287 -9.659 -2.390 1.00 76.75 121 PRO A CA 1
ATOM 932 C C . PRO A 1 121 ? 21.789 -8.229 -2.107 1.00 76.75 121 PRO A C 1
ATOM 934 O O . PRO A 1 121 ? 21.882 -7.783 -0.960 1.00 76.75 121 PRO A O 1
ATOM 937 N N . GLY A 1 122 ? 21.287 -7.508 -3.115 1.00 80.25 122 GLY A N 1
ATOM 938 C CA . GLY A 1 122 ? 20.865 -6.117 -3.003 1.00 80.25 122 GLY A CA 1
ATOM 939 C C . GLY A 1 122 ? 22.039 -5.139 -2.889 1.00 80.25 122 GLY A C 1
ATOM 940 O O . GLY A 1 122 ? 23.165 -5.479 -2.509 1.00 80.25 122 GLY A O 1
ATOM 941 N N . LYS A 1 123 ? 21.783 -3.872 -3.214 1.00 84.31 123 LYS A N 1
ATOM 942 C CA . LYS A 1 123 ? 22.782 -2.798 -3.172 1.00 84.31 123 LYS A CA 1
ATOM 943 C C . LYS A 1 123 ? 22.834 -2.151 -1.791 1.00 84.31 123 LYS A C 1
ATOM 945 O O . LYS A 1 123 ? 21.851 -1.565 -1.338 1.00 84.31 123 LYS A O 1
ATOM 950 N N . VAL A 1 124 ? 24.000 -2.179 -1.147 1.00 89.31 124 VAL A N 1
ATOM 951 C CA . VAL A 1 124 ? 24.211 -1.509 0.146 1.00 89.31 124 VAL A CA 1
ATOM 952 C C . VAL A 1 124 ? 24.605 -0.045 -0.056 1.00 89.31 124 VAL A C 1
ATOM 954 O O . VAL A 1 124 ? 25.547 0.252 -0.791 1.00 89.31 124 VAL A O 1
ATOM 957 N N . THR A 1 125 ? 23.910 0.874 0.613 1.00 90.69 125 THR A N 1
ATOM 958 C CA . THR A 1 125 ? 24.188 2.319 0.589 1.00 90.69 125 THR A CA 1
ATOM 959 C C . THR A 1 125 ? 24.284 2.877 2.016 1.00 90.69 125 THR A C 1
ATOM 961 O O . THR A 1 125 ? 23.532 2.460 2.897 1.00 90.69 125 THR A O 1
ATOM 964 N N . PRO A 1 126 ? 25.207 3.811 2.307 1.00 91.12 126 PRO A N 1
ATOM 965 C CA . PRO A 1 126 ? 25.277 4.434 3.628 1.00 91.12 126 PRO A CA 1
ATOM 966 C C . PRO A 1 126 ? 24.036 5.281 3.925 1.00 91.12 126 PRO A C 1
ATOM 968 O O . PRO A 1 126 ? 23.633 6.086 3.089 1.00 91.12 126 PRO A O 1
ATOM 971 N N . ALA A 1 127 ? 23.512 5.202 5.151 1.00 89.88 127 ALA A N 1
ATOM 972 C CA . ALA A 1 127 ? 22.391 6.031 5.611 1.00 89.88 127 ALA A CA 1
ATOM 973 C C . ALA A 1 127 ? 22.826 7.439 6.081 1.00 89.88 127 ALA A C 1
ATOM 975 O O . ALA A 1 127 ? 22.120 8.148 6.799 1.00 89.88 127 ALA A O 1
ATOM 976 N N . GLY A 1 128 ? 24.039 7.859 5.719 1.00 85.25 128 GLY A N 1
ATOM 977 C CA . GLY A 1 128 ? 24.749 8.999 6.299 1.00 85.25 128 GLY A CA 1
ATOM 978 C C . GLY A 1 128 ? 25.550 8.644 7.558 1.00 85.25 128 GLY A C 1
ATOM 979 O O . GLY A 1 128 ? 25.460 7.548 8.113 1.00 85.25 128 GLY A O 1
ATOM 980 N N . ARG A 1 129 ? 26.393 9.585 7.998 1.00 82.81 129 ARG A N 1
ATOM 981 C CA . ARG A 1 129 ? 27.409 9.342 9.034 1.00 82.81 129 ARG A CA 1
ATOM 982 C C . ARG A 1 129 ? 26.773 8.898 10.356 1.00 82.81 129 ARG A C 1
ATOM 984 O O . ARG A 1 129 ? 26.033 9.659 10.966 1.00 82.81 129 ARG A O 1
ATOM 991 N N . GLY A 1 130 ? 27.110 7.687 10.805 1.00 83.00 130 GLY A N 1
ATOM 992 C CA . GLY A 1 130 ? 26.653 7.137 12.086 1.00 83.00 130 GLY A CA 1
ATOM 993 C C . GLY A 1 130 ? 25.180 6.717 12.125 1.00 83.00 130 GLY A C 1
ATOM 994 O O . GLY A 1 130 ? 24.679 6.435 13.205 1.00 83.00 130 GLY A O 1
ATOM 995 N N . ARG A 1 131 ? 24.485 6.672 10.978 1.00 85.56 131 ARG A N 1
ATOM 996 C CA . ARG A 1 131 ? 23.047 6.350 10.902 1.00 85.56 131 ARG A CA 1
ATOM 997 C C . ARG A 1 131 ? 22.744 4.974 10.292 1.00 85.56 131 ARG A C 1
ATOM 999 O O . ARG A 1 131 ? 21.594 4.687 9.990 1.00 85.56 131 ARG A O 1
ATOM 1006 N N . GLY A 1 132 ? 23.764 4.134 10.112 1.00 88.06 132 GLY A N 1
ATOM 1007 C CA . GLY A 1 132 ? 23.626 2.783 9.561 1.00 88.06 132 GLY A CA 1
ATOM 1008 C C . GLY A 1 132 ? 23.751 2.715 8.036 1.00 88.06 132 GLY A C 1
ATOM 1009 O O . GLY A 1 132 ? 24.381 3.572 7.410 1.00 88.06 132 GLY A O 1
ATOM 1010 N N . HIS A 1 133 ? 23.182 1.662 7.451 1.00 91.12 133 HIS A N 1
ATOM 1011 C CA . HIS A 1 133 ? 23.196 1.390 6.013 1.00 91.12 133 HIS A CA 1
ATOM 1012 C C . HIS A 1 133 ? 21.827 0.886 5.564 1.00 91.12 133 HIS A C 1
ATOM 1014 O O . HIS A 1 133 ? 21.167 0.162 6.305 1.00 91.12 133 HIS A O 1
ATOM 1020 N N . TRP A 1 134 ? 21.453 1.211 4.332 1.00 91.19 134 TRP A N 1
ATOM 1021 C CA . TRP A 1 134 ? 20.323 0.604 3.644 1.00 91.19 134 TRP A CA 1
ATOM 1022 C C . TRP A 1 134 ? 20.810 -0.543 2.776 1.00 91.19 134 TRP A C 1
ATOM 1024 O O . TRP A 1 134 ? 21.862 -0.445 2.142 1.00 91.19 134 TRP A O 1
ATOM 1034 N N . ARG A 1 135 ? 20.024 -1.616 2.709 1.00 90.38 135 ARG A N 1
ATOM 1035 C CA . ARG A 1 135 ? 20.157 -2.641 1.675 1.00 90.38 135 ARG A CA 1
ATOM 1036 C C . ARG A 1 135 ? 18.956 -2.515 0.750 1.00 90.38 135 ARG A C 1
ATOM 1038 O O . ARG A 1 135 ? 17.829 -2.754 1.164 1.00 90.38 135 ARG A O 1
ATOM 1045 N N . ASN A 1 136 ? 19.210 -2.091 -0.479 1.00 86.44 136 ASN A N 1
ATOM 1046 C CA . ASN A 1 136 ? 18.179 -1.822 -1.467 1.00 86.44 136 ASN A CA 1
ATOM 1047 C C . ASN A 1 136 ? 18.003 -3.032 -2.380 1.00 86.44 136 ASN A C 1
ATOM 1049 O O . ASN A 1 136 ? 18.992 -3.549 -2.898 1.00 86.44 136 ASN A O 1
ATOM 1053 N N . PHE A 1 137 ? 16.749 -3.428 -2.578 1.00 83.12 137 PHE A N 1
ATOM 1054 C CA . PHE A 1 137 ? 16.351 -4.471 -3.513 1.00 83.12 137 PHE A CA 1
ATOM 1055 C C . PHE A 1 137 ? 15.438 -3.864 -4.574 1.00 83.12 137 PHE A C 1
ATOM 1057 O O . PHE A 1 137 ? 14.499 -3.138 -4.237 1.00 83.12 137 PHE A O 1
ATOM 1064 N N . ASP A 1 138 ? 15.690 -4.170 -5.839 1.00 77.25 138 ASP A N 1
ATOM 1065 C CA . ASP A 1 138 ? 14.831 -3.773 -6.947 1.00 77.25 138 ASP A CA 1
ATOM 1066 C C . ASP A 1 138 ? 14.498 -4.950 -7.872 1.00 77.25 138 ASP A C 1
ATOM 1068 O O . ASP A 1 138 ? 14.653 -6.123 -7.523 1.00 77.25 138 ASP A O 1
ATOM 1072 N N . VAL A 1 139 ? 13.955 -4.641 -9.049 1.00 73.12 139 VAL A N 1
ATOM 1073 C CA . VAL A 1 139 ? 13.563 -5.660 -10.023 1.00 73.12 139 VAL A CA 1
ATOM 1074 C C . VAL A 1 139 ? 14.753 -6.528 -10.458 1.00 73.12 139 VAL A C 1
ATOM 1076 O O . VAL A 1 139 ? 14.620 -7.748 -10.558 1.00 73.12 139 VAL A O 1
ATOM 1079 N N . THR A 1 140 ? 15.946 -5.940 -10.585 1.00 68.88 140 THR A N 1
ATOM 1080 C CA . THR A 1 140 ? 17.204 -6.640 -10.894 1.00 68.88 140 THR A CA 1
ATOM 1081 C C . THR A 1 140 ? 17.597 -7.647 -9.817 1.00 68.88 140 THR A C 1
ATOM 1083 O O . THR A 1 140 ? 18.290 -8.616 -10.122 1.00 68.88 140 THR A O 1
ATOM 1086 N N . ASP A 1 141 ? 17.083 -7.483 -8.594 1.00 73.31 141 ASP A N 1
ATOM 1087 C CA . ASP A 1 141 ? 17.276 -8.425 -7.496 1.00 73.31 141 ASP A CA 1
ATOM 1088 C C . ASP A 1 141 ? 16.220 -9.539 -7.432 1.00 73.31 141 ASP A C 1
ATOM 1090 O O . ASP A 1 141 ? 16.287 -10.390 -6.548 1.00 73.31 141 ASP A O 1
ATOM 1094 N N . GLY A 1 142 ? 15.269 -9.573 -8.372 1.00 70.06 142 GLY A N 1
ATOM 1095 C CA . GLY A 1 142 ? 14.260 -10.627 -8.514 1.00 70.06 142 GLY A CA 1
ATOM 1096 C C . GLY A 1 142 ? 12.823 -10.184 -8.222 1.00 70.06 142 GLY A C 1
ATOM 1097 O O . GLY A 1 142 ? 11.883 -10.918 -8.548 1.00 70.06 142 GLY A O 1
ATOM 1098 N N . LEU A 1 143 ? 12.618 -8.975 -7.683 1.00 75.00 143 LEU A N 1
ATOM 1099 C CA . LEU A 1 143 ? 11.281 -8.418 -7.456 1.00 75.00 143 LEU A CA 1
ATOM 1100 C C . LEU A 1 143 ? 10.527 -8.256 -8.776 1.00 75.00 143 LEU A C 1
ATOM 1102 O O . LEU A 1 143 ? 11.018 -7.683 -9.740 1.00 75.00 143 LEU A O 1
ATOM 1106 N N . ALA A 1 144 ? 9.274 -8.695 -8.821 1.00 68.38 144 ALA A N 1
ATOM 1107 C CA . ALA A 1 144 ? 8.479 -8.581 -10.038 1.00 68.38 144 ALA A CA 1
ATOM 1108 C C . ALA A 1 144 ? 8.079 -7.139 -10.394 1.00 68.38 144 ALA A C 1
ATOM 1110 O O . ALA A 1 144 ? 7.615 -6.908 -11.509 1.00 68.38 144 ALA A O 1
ATOM 1111 N N . GLY A 1 145 ? 8.197 -6.180 -9.481 1.00 71.31 145 GLY A N 1
ATOM 1112 C CA . GLY A 1 145 ? 7.823 -4.792 -9.720 1.00 71.31 145 GLY A CA 1
ATOM 1113 C C . GLY A 1 145 ? 8.380 -3.880 -8.637 1.00 71.31 145 GLY A C 1
ATOM 1114 O O . GLY A 1 145 ? 8.445 -4.264 -7.473 1.00 71.31 145 GLY A O 1
ATOM 1115 N N . ALA A 1 146 ? 8.776 -2.668 -9.027 1.00 74.62 146 ALA A N 1
ATOM 1116 C CA . ALA A 1 146 ? 9.433 -1.713 -8.132 1.00 74.62 146 ALA A CA 1
ATOM 1117 C C . ALA A 1 146 ? 8.466 -1.023 -7.150 1.00 74.62 146 ALA A C 1
ATOM 1119 O O . ALA A 1 146 ? 8.869 -0.566 -6.084 1.00 74.62 146 ALA A O 1
ATOM 1120 N N . ALA A 1 147 ? 7.182 -0.929 -7.499 1.00 81.19 147 ALA A N 1
ATOM 1121 C CA . ALA A 1 147 ? 6.178 -0.271 -6.673 1.00 81.19 147 ALA A CA 1
ATOM 1122 C C . ALA A 1 147 ? 5.542 -1.270 -5.694 1.00 81.19 147 ALA A C 1
ATOM 1124 O O . ALA A 1 147 ? 4.483 -1.843 -5.960 1.00 81.19 147 ALA A O 1
ATOM 1125 N N . VAL A 1 148 ? 6.204 -1.468 -4.554 1.00 90.19 148 VAL A N 1
ATOM 1126 C CA . VAL A 1 148 ? 5.728 -2.314 -3.451 1.00 90.19 148 VAL A CA 1
ATOM 1127 C C . VAL A 1 148 ? 4.684 -1.560 -2.629 1.00 90.19 148 VAL A C 1
ATOM 1129 O O . VAL A 1 148 ? 4.972 -0.538 -2.016 1.00 90.19 148 VAL A O 1
ATOM 1132 N N . ARG A 1 149 ? 3.448 -2.060 -2.618 1.00 90.19 149 ARG A N 1
ATOM 1133 C CA . ARG A 1 149 ? 2.290 -1.473 -1.922 1.00 90.19 149 ARG A CA 1
ATOM 1134 C C . ARG A 1 149 ? 2.077 -2.055 -0.531 1.00 90.19 149 ARG A C 1
ATOM 1136 O O . ARG A 1 149 ? 1.575 -1.361 0.348 1.00 90.19 149 ARG A O 1
ATOM 1143 N N . SER A 1 150 ? 2.433 -3.322 -0.343 1.00 92.94 150 SER A N 1
ATOM 1144 C CA . SER A 1 150 ? 2.258 -4.049 0.913 1.00 92.94 150 SER A CA 1
ATOM 1145 C C . SER A 1 150 ? 3.347 -5.098 1.060 1.00 92.94 150 SER A C 1
ATOM 1147 O O . SER A 1 150 ? 3.686 -5.762 0.084 1.00 92.94 150 SER A O 1
ATOM 1149 N N . ILE A 1 151 ? 3.832 -5.273 2.285 1.00 94.94 151 ILE A N 1
ATOM 1150 C CA . ILE A 1 151 ? 4.785 -6.316 2.669 1.00 94.94 151 ILE A CA 1
ATOM 1151 C C . ILE A 1 151 ? 4.147 -7.136 3.792 1.00 94.94 151 ILE A C 1
ATOM 1153 O O . ILE A 1 151 ? 3.441 -6.581 4.637 1.00 94.94 151 ILE A O 1
ATOM 1157 N N . LEU A 1 152 ? 4.350 -8.449 3.769 1.00 95.38 152 LEU A N 1
ATOM 1158 C CA . LEU A 1 152 ? 3.906 -9.381 4.801 1.00 95.38 152 LEU A CA 1
ATOM 1159 C C . LEU A 1 152 ? 4.943 -10.495 4.945 1.00 95.38 152 LEU A C 1
ATOM 1161 O O . LEU A 1 152 ? 5.350 -11.057 3.938 1.00 95.38 152 LEU A O 1
ATOM 1165 N N . GLN A 1 153 ? 5.309 -10.867 6.169 1.00 94.62 153 GLN A N 1
ATOM 1166 C CA . GLN A 1 153 ? 5.975 -12.144 6.425 1.00 94.62 153 GLN A CA 1
ATOM 1167 C C . GLN A 1 153 ? 4.933 -13.184 6.835 1.00 94.62 153 GLN A C 1
ATOM 1169 O O . GLN A 1 153 ? 4.180 -12.952 7.784 1.00 94.62 153 GLN A O 1
ATOM 1174 N N . ASP A 1 154 ? 4.871 -14.305 6.120 1.00 92.75 154 ASP A N 1
ATOM 1175 C CA . ASP A 1 154 ? 3.945 -15.389 6.442 1.00 92.75 154 ASP A CA 1
ATOM 1176 C C . ASP A 1 154 ? 4.414 -16.223 7.651 1.00 92.75 154 ASP A C 1
ATOM 1178 O O . ASP A 1 154 ? 5.506 -16.048 8.204 1.00 92.75 154 ASP A O 1
ATOM 1182 N N . GLN A 1 155 ? 3.555 -17.135 8.107 1.00 91.00 155 GLN A N 1
ATOM 1183 C CA . GLN A 1 155 ? 3.829 -18.034 9.226 1.00 91.00 155 GLN A CA 1
ATOM 1184 C C . GLN A 1 155 ? 5.083 -18.899 9.012 1.00 91.00 155 GLN A C 1
ATOM 1186 O O . GLN A 1 155 ? 5.792 -19.163 9.986 1.00 91.00 155 GLN A O 1
ATOM 1191 N N . GLU A 1 156 ? 5.388 -19.248 7.761 1.00 87.31 156 GLU A N 1
ATOM 1192 C CA . GLU A 1 156 ? 6.537 -20.060 7.336 1.00 87.31 156 GLU A CA 1
ATOM 1193 C C . GLU A 1 156 ? 7.834 -19.239 7.217 1.00 87.31 156 GLU A C 1
ATOM 1195 O O . GLU A 1 156 ? 8.913 -19.808 7.067 1.00 87.31 156 GLU A O 1
ATOM 1200 N N . GLY A 1 157 ? 7.745 -17.911 7.332 1.00 89.50 157 GLY A N 1
ATOM 1201 C CA . GLY A 1 157 ? 8.874 -16.985 7.306 1.00 89.50 157 GLY A CA 1
ATOM 1202 C C . GLY A 1 157 ? 9.146 -16.355 5.940 1.00 89.50 157 GLY A C 1
ATOM 1203 O O . GLY A 1 157 ? 10.030 -15.502 5.855 1.00 89.50 157 GLY A O 1
ATOM 1204 N N . ALA A 1 158 ? 8.390 -16.706 4.897 1.00 90.38 158 ALA A N 1
ATOM 1205 C CA . ALA A 1 158 ? 8.555 -16.113 3.575 1.00 90.38 158 ALA A CA 1
ATOM 1206 C C . ALA A 1 158 ? 7.948 -14.706 3.515 1.00 90.38 158 ALA A C 1
ATOM 1208 O O . ALA A 1 158 ? 6.903 -14.424 4.106 1.00 90.38 158 ALA A O 1
ATOM 1209 N N . LEU A 1 159 ? 8.599 -13.815 2.768 1.00 92.94 159 LEU A N 1
ATOM 1210 C CA . LEU A 1 159 ? 8.114 -12.460 2.530 1.00 92.94 159 LEU A CA 1
ATOM 1211 C C . LEU A 1 159 ? 7.212 -12.423 1.301 1.00 92.94 159 LEU A C 1
ATOM 1213 O O . LEU A 1 159 ? 7.524 -12.994 0.261 1.00 92.94 159 LEU A O 1
ATOM 1217 N N . TRP A 1 160 ? 6.108 -11.702 1.405 1.00 93.62 160 TRP A N 1
ATOM 1218 C CA . TRP A 1 160 ? 5.139 -11.473 0.350 1.00 93.62 160 TRP A CA 1
ATOM 1219 C C . TRP A 1 160 ? 5.046 -9.982 0.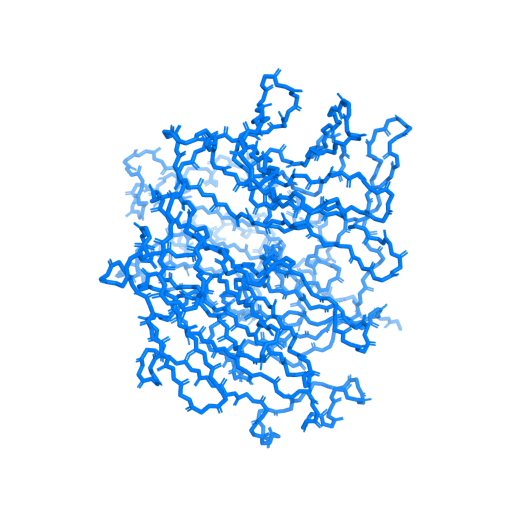059 1.00 93.62 160 TRP A C 1
ATOM 1221 O O . TRP A 1 160 ? 4.805 -9.171 0.952 1.00 93.62 160 TRP A O 1
ATOM 1231 N N . PHE A 1 161 ? 5.192 -9.633 -1.213 1.00 93.38 161 PHE A N 1
ATOM 1232 C CA . PHE A 1 161 ? 5.189 -8.271 -1.720 1.00 93.38 161 PHE A CA 1
ATOM 1233 C C . PHE A 1 161 ? 3.999 -8.088 -2.656 1.00 93.38 161 PHE A C 1
ATOM 1235 O O . PHE A 1 161 ? 3.928 -8.696 -3.726 1.00 93.38 161 PHE A O 1
ATOM 1242 N N . GLY A 1 162 ? 3.057 -7.240 -2.253 1.00 92.25 162 GLY A N 1
ATOM 1243 C CA . GLY A 1 162 ? 1.980 -6.772 -3.117 1.00 92.25 162 GLY A CA 1
ATOM 1244 C C . GLY A 1 162 ? 2.526 -5.641 -3.965 1.00 92.25 162 GLY A C 1
ATOM 1245 O O . GLY A 1 162 ? 2.990 -4.645 -3.411 1.00 92.25 162 GLY A O 1
ATOM 1246 N N . ILE A 1 163 ? 2.513 -5.798 -5.283 1.00 85.75 163 ILE A N 1
ATOM 1247 C CA . ILE A 1 163 ? 3.203 -4.896 -6.206 1.00 85.75 163 ILE A CA 1
ATOM 1248 C C . ILE A 1 163 ? 2.285 -4.454 -7.343 1.00 85.75 163 ILE A C 1
ATOM 1250 O O . ILE A 1 163 ? 1.235 -5.046 -7.611 1.00 85.75 163 ILE A O 1
ATOM 1254 N N . GLU A 1 164 ? 2.711 -3.419 -8.061 1.00 77.56 164 GLU A N 1
ATOM 1255 C CA . GLU A 1 164 ? 2.225 -3.194 -9.420 1.00 77.56 164 GLU A CA 1
ATOM 1256 C C . GLU A 1 164 ? 2.782 -4.299 -10.332 1.00 77.56 164 GLU A C 1
ATOM 1258 O O . GLU A 1 164 ? 3.983 -4.374 -10.587 1.00 77.56 164 GLU A O 1
ATOM 1263 N N . GLY A 1 165 ? 1.912 -5.195 -10.797 1.00 72.62 165 GLY A N 1
ATOM 1264 C CA . GLY A 1 165 ? 2.270 -6.335 -11.641 1.00 72.62 165 GLY A CA 1
ATOM 1265 C C . GLY A 1 165 ? 2.026 -7.716 -11.027 1.00 72.62 165 GLY A C 1
ATOM 1266 O O . GLY A 1 165 ? 2.345 -8.695 -11.697 1.00 72.62 165 GLY A O 1
ATOM 1267 N N . GLY A 1 166 ? 1.457 -7.802 -9.820 1.00 83.50 166 GLY A N 1
ATOM 1268 C CA . GLY A 1 166 ? 1.023 -9.048 -9.191 1.00 83.50 166 GLY A CA 1
ATOM 1269 C C . GLY A 1 166 ? 1.405 -9.139 -7.715 1.00 83.50 166 GLY A C 1
ATOM 1270 O O . GLY A 1 166 ? 1.335 -8.163 -6.966 1.00 83.50 166 GLY A O 1
ATOM 1271 N N . VAL A 1 167 ? 1.820 -10.335 -7.315 1.00 88.25 167 VAL A N 1
ATOM 1272 C CA . VAL A 1 167 ? 2.370 -10.644 -5.993 1.00 88.25 167 VAL A CA 1
ATOM 1273 C C . VAL A 1 167 ? 3.712 -11.340 -6.177 1.00 88.25 167 VAL A C 1
ATOM 1275 O O . VAL A 1 167 ? 3.821 -12.219 -7.027 1.00 88.25 167 VAL A O 1
ATOM 1278 N N . SER A 1 168 ? 4.716 -10.988 -5.377 1.00 87.38 168 SER A N 1
ATOM 1279 C CA . SER A 1 168 ? 5.974 -11.738 -5.262 1.00 87.38 168 SER A CA 1
ATOM 1280 C C . SER A 1 168 ? 6.081 -12.386 -3.891 1.00 87.38 168 SER A C 1
ATOM 1282 O O . SER A 1 168 ? 5.920 -11.702 -2.890 1.00 87.38 168 SER A O 1
ATOM 1284 N N . ARG A 1 169 ? 6.407 -13.674 -3.840 1.00 89.06 169 ARG A N 1
ATOM 1285 C CA . ARG A 1 169 ? 6.834 -14.387 -2.634 1.00 89.06 169 ARG A CA 1
ATOM 1286 C C . ARG A 1 169 ? 8.348 -14.565 -2.670 1.00 89.06 169 ARG A C 1
ATOM 1288 O O . ARG A 1 169 ? 8.871 -14.918 -3.719 1.00 89.06 169 ARG A O 1
ATOM 1295 N N . TYR A 1 170 ? 9.020 -14.381 -1.543 1.00 87.25 170 TYR A N 1
ATOM 1296 C CA . TYR A 1 170 ? 10.453 -14.561 -1.357 1.00 87.25 170 TYR A CA 1
ATOM 1297 C C . TYR A 1 170 ? 10.726 -15.487 -0.176 1.00 87.25 170 TYR A C 1
ATOM 1299 O O . TYR A 1 170 ? 10.264 -15.228 0.932 1.00 87.25 170 TYR A O 1
ATOM 1307 N N . ASP A 1 171 ? 11.487 -16.554 -0.399 1.00 82.38 171 ASP A N 1
ATOM 1308 C CA . ASP A 1 171 ? 11.799 -17.570 0.618 1.00 82.38 171 ASP A CA 1
ATOM 1309 C C . ASP A 1 171 ? 13.171 -17.381 1.297 1.00 82.38 171 ASP A C 1
ATOM 1311 O O . ASP A 1 171 ? 13.650 -18.278 1.989 1.00 82.38 171 ASP A O 1
ATOM 1315 N N . GLY A 1 172 ? 13.831 -16.241 1.073 1.00 81.31 172 GLY A N 1
ATOM 1316 C CA . GLY A 1 172 ? 15.205 -15.999 1.523 1.00 81.31 172 GLY A CA 1
ATOM 1317 C C . GLY A 1 172 ? 16.278 -16.360 0.490 1.00 81.31 172 GLY A C 1
ATOM 1318 O O . GLY A 1 172 ? 17.450 -16.056 0.703 1.00 81.31 172 GLY A O 1
ATOM 1319 N N . LYS A 1 173 ? 15.907 -16.996 -0.628 1.00 80.56 173 LYS A N 1
ATOM 1320 C CA . LYS A 1 173 ? 16.824 -17.360 -1.723 1.00 80.56 173 LYS A CA 1
ATOM 1321 C C . LYS A 1 173 ? 16.280 -16.996 -3.097 1.00 80.56 173 LYS A C 1
ATOM 1323 O O . LYS A 1 173 ? 17.045 -16.614 -3.981 1.00 80.56 173 LYS A O 1
ATOM 1328 N N . SER A 1 174 ? 14.979 -17.149 -3.294 1.00 76.31 174 SER A N 1
ATOM 1329 C CA . SER A 1 174 ? 14.333 -17.040 -4.591 1.00 76.31 174 SER A CA 1
ATOM 1330 C C . SER A 1 174 ? 12.972 -16.363 -4.506 1.00 76.31 174 SER A C 1
ATOM 1332 O O . SER A 1 174 ? 12.274 -16.436 -3.493 1.00 76.31 174 SER A O 1
ATOM 1334 N N . PHE A 1 175 ? 12.612 -15.692 -5.595 1.00 79.12 175 PHE A N 1
ATOM 1335 C CA . PHE A 1 175 ? 11.316 -15.080 -5.814 1.00 79.12 175 PHE A CA 1
ATOM 1336 C C . PHE A 1 175 ? 10.430 -15.969 -6.685 1.00 79.12 175 PHE A C 1
ATOM 1338 O O . PHE A 1 175 ? 10.886 -16.505 -7.694 1.00 79.12 175 PHE A O 1
ATOM 1345 N N . ILE A 1 176 ? 9.147 -16.052 -6.335 1.00 77.44 176 ILE A N 1
ATOM 1346 C CA . ILE A 1 176 ? 8.072 -16.624 -7.159 1.00 77.44 176 ILE A CA 1
ATOM 1347 C C . ILE A 1 176 ? 6.980 -15.569 -7.299 1.00 77.44 176 ILE A C 1
ATOM 1349 O O . ILE A 1 176 ? 6.636 -14.921 -6.310 1.00 77.44 176 ILE A O 1
ATOM 1353 N N . SER A 1 177 ? 6.413 -15.400 -8.495 1.00 79.06 177 SER A N 1
ATOM 1354 C CA . SER A 1 177 ? 5.359 -14.407 -8.721 1.00 79.06 177 SER A CA 1
ATOM 1355 C C . SER A 1 177 ? 4.048 -14.975 -9.234 1.00 79.06 177 SER A C 1
ATOM 1357 O O . SER A 1 177 ? 4.015 -15.926 -10.012 1.00 79.06 177 SER A O 1
ATOM 1359 N N . PHE A 1 178 ? 2.970 -14.318 -8.807 1.00 79.62 178 PHE A N 1
ATOM 1360 C CA . PHE A 1 178 ? 1.591 -14.633 -9.156 1.00 79.62 178 PHE A CA 1
ATOM 1361 C C . PHE A 1 178 ? 0.90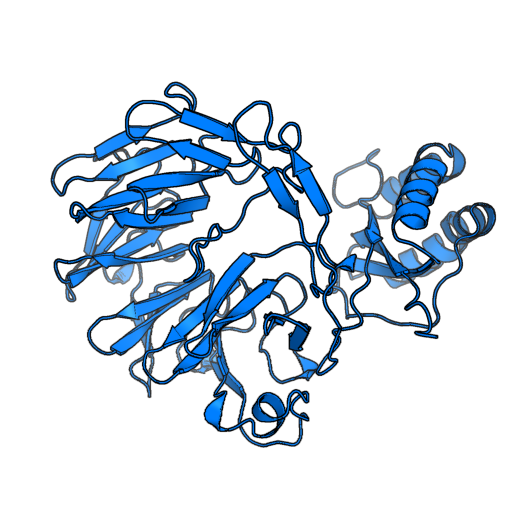5 -13.423 -9.781 1.00 79.62 178 PHE A C 1
ATOM 1363 O O . PHE A 1 178 ? 1.065 -12.284 -9.335 1.00 79.62 178 PHE A O 1
ATOM 1370 N N . THR A 1 179 ? 0.111 -13.686 -10.807 1.00 78.38 179 THR A N 1
ATOM 1371 C CA . THR A 1 179 ? -0.605 -12.712 -11.628 1.00 78.38 179 THR A CA 1
ATOM 1372 C C . THR A 1 179 ? -2.026 -13.198 -11.909 1.00 78.38 179 THR A C 1
ATOM 1374 O O . THR A 1 179 ? -2.433 -14.284 -11.495 1.00 78.38 179 THR A O 1
ATOM 1377 N N . THR A 1 180 ? -2.786 -12.429 -12.685 1.00 75.06 180 THR A N 1
ATOM 1378 C CA . THR A 1 180 ? -4.109 -12.832 -13.180 1.00 75.06 180 THR A CA 1
ATOM 1379 C C . THR A 1 180 ? -4.114 -14.123 -13.989 1.00 75.06 180 THR A C 1
ATOM 1381 O O . THR A 1 180 ? -5.144 -14.782 -14.067 1.00 75.06 180 THR A O 1
ATOM 1384 N N . ARG A 1 181 ? -2.974 -14.528 -14.561 1.00 71.69 181 ARG A N 1
ATOM 1385 C CA . ARG A 1 181 ? -2.850 -15.818 -15.258 1.00 71.69 181 ARG A CA 1
ATOM 1386 C C . ARG A 1 181 ? -2.781 -17.006 -14.298 1.00 71.69 181 ARG A C 1
ATOM 1388 O O . ARG A 1 181 ? -3.082 -18.117 -14.710 1.00 71.69 181 ARG A O 1
ATOM 1395 N N . ASP A 1 182 ? -2.414 -16.757 -13.044 1.00 76.44 182 ASP A N 1
ATOM 1396 C CA . ASP A 1 182 ? -2.287 -17.769 -11.992 1.00 76.44 182 ASP A CA 1
ATOM 1397 C C . ASP A 1 182 ? -3.555 -17.890 -11.136 1.00 76.44 182 ASP A C 1
ATOM 1399 O O . ASP A 1 182 ? -3.660 -18.815 -10.338 1.00 76.44 182 ASP A O 1
ATOM 1403 N N . GLY A 1 183 ? -4.512 -16.966 -11.292 1.00 81.00 183 GLY A N 1
ATOM 1404 C CA . GLY A 1 183 ? -5.765 -16.924 -10.528 1.00 81.00 183 GLY A CA 1
ATOM 1405 C C . GLY A 1 183 ? -5.943 -15.689 -9.641 1.00 81.00 183 GLY A C 1
ATOM 1406 O O . GLY A 1 183 ? -6.997 -15.536 -9.027 1.00 81.00 183 GLY A O 1
ATOM 1407 N N . LEU A 1 184 ? -4.958 -14.783 -9.586 1.00 85.81 184 LEU A N 1
ATOM 1408 C CA . LEU A 1 184 ? -5.103 -13.500 -8.892 1.00 85.81 184 LEU A CA 1
ATOM 1409 C C . LEU A 1 184 ? -6.198 -12.656 -9.566 1.00 85.81 184 LEU A C 1
ATOM 1411 O O . LEU A 1 184 ? -6.244 -12.540 -10.786 1.00 85.81 184 LEU A O 1
ATOM 1415 N N . ALA A 1 185 ? -7.048 -11.991 -8.797 1.00 87.69 185 ALA A N 1
ATOM 1416 C CA . ALA A 1 185 ? -8.162 -11.233 -9.360 1.00 87.69 185 ALA A CA 1
ATOM 1417 C C . ALA A 1 185 ? -7.714 -10.003 -10.170 1.00 87.69 185 ALA A C 1
ATOM 1419 O O . ALA A 1 185 ? -8.371 -9.603 -11.130 1.00 87.69 185 ALA A O 1
ATOM 1420 N N . HIS A 1 186 ? -6.588 -9.386 -9.796 1.00 84.62 186 HIS A N 1
ATOM 1421 C CA . HIS A 1 186 ? -6.030 -8.229 -10.494 1.00 84.62 186 HIS A CA 1
ATOM 1422 C C . HIS A 1 186 ? -4.542 -8.039 -10.162 1.00 84.62 186 HIS A C 1
ATOM 1424 O O . HIS A 1 186 ? -4.125 -8.211 -9.021 1.00 84.62 186 HIS A O 1
ATOM 1430 N N . ASN A 1 187 ? -3.739 -7.596 -11.135 1.00 82.00 187 ASN A N 1
ATOM 1431 C CA . ASN A 1 187 ? -2.279 -7.449 -10.995 1.00 82.00 187 ASN A CA 1
ATOM 1432 C C . ASN A 1 187 ? -1.831 -6.218 -10.190 1.00 82.00 187 ASN A C 1
ATOM 1434 O O . ASN A 1 187 ? -0.643 -5.948 -10.094 1.00 82.00 187 ASN A O 1
ATOM 1438 N N . LEU A 1 188 ? -2.754 -5.439 -9.637 1.00 82.25 188 LEU A N 1
ATOM 1439 C CA . LEU A 1 188 ? -2.433 -4.319 -8.751 1.00 82.25 188 LEU A CA 1
ATOM 1440 C C . LEU A 1 188 ? -2.905 -4.674 -7.350 1.00 82.25 188 LEU A C 1
ATOM 1442 O O . LEU A 1 188 ? -4.081 -4.475 -7.029 1.00 82.25 188 LEU A O 1
ATOM 1446 N N . VAL A 1 189 ? -1.988 -5.225 -6.556 1.00 92.19 189 VAL A N 1
ATOM 1447 C CA . VAL A 1 189 ? -2.263 -5.681 -5.191 1.00 92.19 189 VAL A CA 1
ATOM 1448 C C . VAL A 1 189 ? -1.939 -4.566 -4.215 1.00 92.19 189 VAL A C 1
ATOM 1450 O O . VAL A 1 189 ? -0.822 -4.061 -4.167 1.00 92.19 189 VAL A O 1
ATOM 1453 N N . LEU A 1 190 ? -2.947 -4.152 -3.455 1.00 93.38 190 LEU A N 1
ATOM 1454 C CA . LEU A 1 190 ? -2.888 -3.006 -2.554 1.00 93.38 190 LEU A CA 1
ATOM 1455 C C . LEU A 1 190 ? -2.597 -3.411 -1.113 1.00 93.38 190 LEU A C 1
ATOM 1457 O O . LEU A 1 190 ? -1.973 -2.643 -0.384 1.00 93.38 190 LEU A O 1
ATOM 1461 N N . LYS A 1 191 ? -3.051 -4.597 -0.702 1.00 96.31 191 LYS A N 1
ATOM 1462 C CA . LYS A 1 191 ? -2.890 -5.095 0.662 1.00 96.31 191 LYS A CA 1
ATOM 1463 C C . LYS A 1 191 ? -2.782 -6.613 0.669 1.00 96.31 191 LYS A C 1
ATOM 1465 O O . LYS A 1 191 ? -3.485 -7.276 -0.090 1.00 96.31 191 LYS A O 1
ATOM 1470 N N . ILE A 1 192 ? -1.932 -7.129 1.551 1.00 97.69 192 ILE A N 1
ATOM 1471 C CA . ILE A 1 192 ? -1.827 -8.556 1.857 1.00 97.69 192 ILE A CA 1
ATOM 1472 C C . ILE A 1 192 ? -2.120 -8.757 3.344 1.00 97.69 192 ILE A C 1
ATOM 1474 O O . ILE A 1 192 ? -1.698 -7.946 4.175 1.00 97.69 192 ILE A O 1
ATOM 1478 N N . LEU A 1 193 ? -2.845 -9.823 3.663 1.00 97.75 193 LEU A N 1
ATOM 1479 C CA . LEU A 1 193 ? -3.056 -10.335 5.013 1.00 97.75 193 LEU A CA 1
ATOM 1480 C C . LEU A 1 193 ? -2.907 -11.861 4.983 1.00 97.75 193 LEU A C 1
ATOM 1482 O O . LEU A 1 193 ? -3.439 -12.488 4.074 1.00 97.75 193 LEU A O 1
ATOM 1486 N N . GLN A 1 194 ? -2.241 -12.453 5.975 1.00 97.19 194 GLN A N 1
ATOM 1487 C CA . GLN A 1 194 ? -2.432 -13.868 6.298 1.00 97.19 194 GLN A CA 1
ATOM 1488 C C . GLN A 1 194 ? -3.363 -13.952 7.501 1.00 97.19 194 GLN A C 1
ATOM 1490 O O . GLN A 1 194 ? -3.108 -13.291 8.511 1.00 97.19 194 GLN A O 1
ATOM 1495 N N . ASP A 1 195 ? -4.444 -14.715 7.385 1.00 96.69 195 ASP A N 1
ATOM 1496 C CA . ASP A 1 195 ? -5.308 -14.979 8.528 1.00 96.69 195 ASP A CA 1
ATOM 1497 C C . ASP A 1 195 ? -4.709 -16.048 9.456 1.00 96.69 195 ASP A C 1
ATOM 1499 O O . ASP A 1 195 ? -3.673 -16.664 9.186 1.00 96.69 195 ASP A O 1
ATOM 1503 N N . ARG A 1 196 ? -5.356 -16.255 10.602 1.00 95.06 196 ARG A N 1
ATOM 1504 C CA . ARG A 1 196 ? -4.936 -17.240 11.611 1.00 95.06 196 ARG A CA 1
ATOM 1505 C C . ARG A 1 196 ? -4.937 -18.683 11.111 1.00 95.06 196 ARG A C 1
ATOM 1507 O O . ARG A 1 196 ? -4.224 -19.496 11.689 1.00 95.06 196 ARG A O 1
ATOM 1514 N N . GLU A 1 197 ? -5.698 -18.996 10.066 1.00 92.25 197 GLU A N 1
ATOM 1515 C CA . GLU A 1 197 ? -5.751 -20.331 9.459 1.00 92.25 197 GLU A CA 1
ATOM 1516 C C . GLU A 1 197 ? -4.630 -20.536 8.426 1.00 92.25 197 GLU A C 1
ATOM 1518 O O . GLU A 1 197 ? -4.476 -21.622 7.874 1.00 92.25 197 GLU A O 1
ATOM 1523 N N . GLY A 1 198 ? -3.813 -19.506 8.186 1.00 92.25 198 GLY A N 1
ATOM 1524 C CA . GLY A 1 198 ? -2.707 -19.542 7.238 1.00 92.25 198 GLY A CA 1
ATOM 1525 C C . GLY A 1 198 ? -3.112 -19.163 5.814 1.00 92.25 198 GLY A C 1
ATOM 1526 O O . GLY A 1 198 ? -2.254 -19.168 4.929 1.00 92.25 198 GLY A O 1
ATOM 1527 N N . ILE A 1 199 ? -4.373 -18.790 5.586 1.00 93.69 199 ILE A N 1
ATOM 1528 C CA . ILE A 1 199 ? -4.884 -18.376 4.280 1.00 93.69 199 ILE A CA 1
ATOM 1529 C C . ILE A 1 199 ? -4.432 -16.950 3.990 1.00 93.69 199 ILE A C 1
ATOM 1531 O O . ILE A 1 199 ? -4.491 -16.058 4.840 1.00 93.69 199 ILE A O 1
ATOM 1535 N N . LEU A 1 200 ? -3.992 -16.725 2.757 1.00 96.38 200 LEU A N 1
ATOM 1536 C CA . LEU A 1 200 ? -3.561 -15.418 2.287 1.00 96.38 200 LEU A CA 1
ATOM 1537 C C . LEU A 1 200 ? -4.703 -14.697 1.571 1.00 96.38 200 LEU A C 1
ATOM 1539 O O . LEU A 1 200 ? -5.404 -15.261 0.735 1.00 96.38 200 LEU A O 1
ATOM 1543 N N . TRP A 1 201 ? -4.864 -13.418 1.882 1.00 98.12 201 TRP A N 1
ATOM 1544 C CA . TRP A 1 201 ? -5.871 -12.530 1.322 1.00 98.12 201 TRP A CA 1
ATOM 1545 C C . TRP A 1 201 ? -5.189 -11.354 0.633 1.00 98.12 201 TRP A C 1
ATOM 1547 O O . TRP A 1 201 ? -4.376 -10.650 1.236 1.00 98.12 201 TRP A O 1
ATOM 1557 N N . PHE A 1 202 ? -5.557 -11.114 -0.621 1.00 97.88 202 PHE A N 1
ATOM 1558 C CA . PHE A 1 202 ? -4.996 -10.072 -1.471 1.00 97.88 202 PHE A CA 1
ATOM 1559 C C . PHE A 1 202 ? -6.092 -9.092 -1.876 1.00 97.88 202 PHE A C 1
ATOM 1561 O O . PHE A 1 202 ? -6.971 -9.412 -2.675 1.00 97.88 202 PHE A O 1
ATOM 1568 N N . GLY A 1 203 ? -6.033 -7.885 -1.323 1.00 98.00 203 GLY A N 1
ATOM 1569 C CA . GLY A 1 203 ? -6.907 -6.780 -1.696 1.00 98.00 203 GLY A CA 1
ATOM 1570 C C . GLY A 1 203 ? -6.366 -6.124 -2.955 1.00 98.00 203 GLY A C 1
ATOM 1571 O O . GLY A 1 203 ? -5.179 -5.784 -3.013 1.00 98.00 203 GLY A O 1
ATOM 1572 N N . THR A 1 204 ? -7.207 -5.967 -3.973 1.00 95.06 204 THR A N 1
ATOM 1573 C CA . THR A 1 204 ? -6.770 -5.488 -5.285 1.00 95.06 204 THR A CA 1
ATOM 1574 C C . THR A 1 204 ? -7.433 -4.172 -5.685 1.00 95.06 204 THR A C 1
ATOM 1576 O O . THR A 1 204 ? -8.433 -3.753 -5.110 1.00 95.06 204 THR A O 1
ATOM 1579 N N . TRP A 1 205 ? -6.866 -3.477 -6.674 1.00 87.31 205 TRP A N 1
ATOM 1580 C CA . TRP A 1 205 ? -7.373 -2.167 -7.104 1.00 87.31 205 TRP A CA 1
ATOM 1581 C C . TRP A 1 205 ? -8.740 -2.196 -7.802 1.00 87.31 205 TRP A C 1
ATOM 1583 O O . TRP A 1 205 ? -9.404 -1.161 -7.841 1.00 87.31 205 TRP A O 1
ATOM 1593 N N . GLY A 1 206 ? -9.161 -3.331 -8.353 1.00 86.31 206 GLY A N 1
ATOM 1594 C CA . GLY A 1 206 ? -10.429 -3.409 -9.084 1.00 86.31 206 GLY A CA 1
ATOM 1595 C C . GLY A 1 206 ? -10.912 -4.814 -9.431 1.00 86.31 206 GLY A C 1
ATOM 1596 O O . GLY A 1 206 ? -11.879 -4.931 -10.171 1.00 86.31 206 GLY A O 1
ATOM 1597 N N . GLY A 1 207 ? -10.247 -5.866 -8.944 1.00 88.06 207 GLY A N 1
ATOM 1598 C CA . GLY A 1 207 ? -10.707 -7.251 -9.096 1.00 88.06 207 GLY A CA 1
ATOM 1599 C C . GLY A 1 207 ? -11.388 -7.802 -7.841 1.00 88.06 207 GLY A C 1
ATOM 1600 O O . GLY A 1 207 ? -11.692 -8.986 -7.789 1.00 88.06 207 GLY A O 1
ATOM 1601 N N . GLY A 1 208 ? -11.574 -6.983 -6.805 1.00 97.12 208 GLY A N 1
ATOM 1602 C CA . GLY A 1 208 ? -12.034 -7.426 -5.495 1.00 97.12 208 GLY A CA 1
ATOM 1603 C C . GLY A 1 208 ? -10.904 -8.040 -4.673 1.00 97.12 208 GLY A C 1
ATOM 1604 O O . GLY A 1 208 ? -9.789 -7.499 -4.616 1.00 97.12 208 GLY A O 1
ATOM 1605 N N . VAL A 1 209 ? -11.199 -9.161 -4.020 1.00 97.94 209 VAL A N 1
ATOM 1606 C CA . VAL A 1 209 ? -10.289 -9.869 -3.113 1.00 97.94 209 VAL A CA 1
ATOM 1607 C C . VAL A 1 209 ? -9.932 -11.229 -3.687 1.00 97.94 209 VAL A C 1
ATOM 1609 O O . VAL A 1 209 ? -10.819 -12.003 -4.034 1.00 97.94 209 VAL A O 1
ATOM 1612 N N . SER A 1 210 ? -8.642 -11.555 -3.730 1.00 96.56 210 SER A N 1
ATOM 1613 C CA . SER A 1 210 ? -8.184 -12.928 -3.981 1.00 96.56 210 SER A CA 1
ATOM 1614 C C . SER A 1 210 ? -7.850 -13.615 -2.663 1.00 96.56 210 SER A C 1
ATOM 1616 O O . SER A 1 210 ? -7.049 -13.102 -1.887 1.00 96.56 210 SER A O 1
ATOM 1618 N N . ARG A 1 211 ? -8.449 -14.774 -2.418 1.00 95.50 211 ARG A N 1
ATOM 1619 C CA . ARG A 1 211 ? -8.135 -15.692 -1.323 1.00 95.50 211 ARG A CA 1
ATOM 1620 C C . ARG A 1 211 ? -7.253 -16.810 -1.868 1.00 95.50 211 ARG A C 1
ATOM 1622 O O . ARG A 1 211 ? -7.602 -17.408 -2.884 1.00 95.50 211 ARG A O 1
ATOM 1629 N N . TYR A 1 212 ? -6.148 -17.087 -1.193 1.00 91.94 212 TYR A N 1
ATOM 1630 C CA . TYR A 1 212 ? -5.163 -18.092 -1.566 1.00 91.94 212 TYR A CA 1
ATOM 1631 C C . TYR A 1 212 ? -4.914 -19.060 -0.420 1.00 91.94 212 TYR A C 1
ATOM 1633 O O . TYR A 1 212 ? -4.551 -18.643 0.680 1.00 91.94 212 TYR A O 1
ATOM 1641 N N . ASP A 1 213 ? -5.081 -20.348 -0.694 1.00 88.62 213 ASP A N 1
ATOM 1642 C CA . ASP A 1 213 ? -4.838 -21.410 0.274 1.00 88.62 213 ASP A CA 1
ATOM 1643 C C . ASP A 1 213 ? -3.485 -22.096 0.005 1.00 88.62 213 ASP A C 1
ATOM 1645 O O . ASP A 1 213 ? -3.413 -23.002 -0.836 1.00 88.62 213 ASP A O 1
ATOM 1649 N N . PRO A 1 214 ? -2.400 -21.714 0.709 1.00 77.38 214 PRO A N 1
ATOM 1650 C CA . PRO A 1 214 ? -1.082 -22.300 0.478 1.00 77.38 214 PRO A CA 1
ATOM 1651 C C . PRO A 1 214 ? -1.026 -23.791 0.835 1.00 77.38 214 PRO A C 1
ATOM 1653 O O . PRO A 1 214 ? -0.204 -24.516 0.273 1.00 77.38 214 PRO A O 1
ATOM 1656 N N . SER A 1 215 ? -1.899 -24.279 1.727 1.00 69.75 215 SER A N 1
ATOM 1657 C CA . SER A 1 215 ? -1.883 -25.673 2.190 1.00 69.75 215 SER A CA 1
ATOM 1658 C C . SER A 1 215 ? -2.222 -26.666 1.076 1.00 69.75 215 SER A C 1
ATOM 1660 O O . SER A 1 215 ? -1.737 -27.798 1.075 1.00 69.75 215 SER A O 1
ATOM 1662 N N . THR A 1 216 ? -2.981 -26.211 0.079 1.00 60.81 216 THR A N 1
ATOM 1663 C CA . THR A 1 216 ? -3.348 -26.995 -1.105 1.00 60.81 216 THR A CA 1
ATOM 1664 C C . THR A 1 216 ? -2.250 -27.019 -2.178 1.00 60.81 216 THR A C 1
ATOM 1666 O O . THR A 1 216 ? -2.304 -27.825 -3.108 1.00 60.81 216 THR A O 1
ATOM 1669 N N . SER A 1 217 ? -1.207 -26.188 -2.043 1.00 62.16 217 SER A N 1
ATOM 1670 C CA . SER A 1 217 ? -0.107 -26.080 -3.005 1.00 62.16 217 SER A CA 1
ATOM 1671 C C . SER A 1 217 ? 1.070 -26.992 -2.633 1.00 62.16 217 SER A C 1
ATOM 1673 O O . SER A 1 217 ? 2.043 -26.578 -1.999 1.00 62.16 217 SER A O 1
ATOM 1675 N N . LEU A 1 218 ? 1.022 -28.252 -3.082 1.00 56.09 218 LEU A N 1
ATOM 1676 C CA . LEU A 1 218 ? 2.163 -29.182 -2.982 1.00 56.09 218 LEU A CA 1
ATOM 1677 C C . LEU A 1 218 ? 3.424 -28.642 -3.689 1.00 56.09 218 LEU A C 1
ATOM 1679 O O . LEU A 1 218 ? 4.540 -28.917 -3.252 1.00 56.09 218 LEU A O 1
ATOM 1683 N N . ALA A 1 219 ? 3.252 -27.834 -4.740 1.00 56.75 219 ALA A N 1
ATOM 1684 C CA . ALA A 1 219 ? 4.343 -27.274 -5.535 1.00 56.75 219 ALA A CA 1
ATOM 1685 C C . ALA A 1 219 ? 5.220 -26.295 -4.734 1.00 56.75 219 ALA A C 1
ATOM 1687 O O . ALA A 1 219 ? 6.449 -26.413 -4.767 1.00 56.75 219 ALA A O 1
ATOM 1688 N N . LEU A 1 220 ? 4.616 -25.405 -3.932 1.00 57.69 220 LEU A N 1
ATOM 1689 C CA . LEU A 1 220 ? 5.372 -24.434 -3.131 1.00 57.69 220 LEU A CA 1
ATOM 1690 C C . LEU A 1 220 ? 6.242 -25.099 -2.061 1.00 57.69 220 LEU A C 1
ATOM 1692 O O . LEU A 1 220 ? 7.361 -24.650 -1.825 1.00 57.69 220 LEU A O 1
ATOM 1696 N N . ARG A 1 221 ? 5.784 -26.216 -1.478 1.00 60.41 221 ARG A N 1
ATOM 1697 C CA . ARG A 1 221 ? 6.585 -27.004 -0.521 1.00 60.41 221 ARG A CA 1
ATOM 1698 C C . ARG A 1 221 ? 7.839 -27.612 -1.152 1.00 60.41 221 ARG A C 1
ATOM 1700 O O . ARG A 1 221 ? 8.795 -27.911 -0.445 1.00 60.41 221 ARG A O 1
ATOM 1707 N N . SER A 1 222 ? 7.839 -27.782 -2.472 1.00 55.78 222 SER A N 1
ATOM 1708 C CA . SER A 1 222 ? 8.970 -28.297 -3.252 1.00 55.78 222 SER A CA 1
ATOM 1709 C C . SER A 1 222 ? 9.789 -27.211 -3.965 1.00 55.78 222 SER A C 1
ATOM 1711 O O . SER A 1 222 ? 10.670 -27.545 -4.754 1.00 55.78 222 SER A O 1
ATOM 1713 N N . GLY A 1 223 ? 9.511 -25.922 -3.717 1.00 55.19 223 GLY A N 1
ATOM 1714 C CA . GLY A 1 223 ? 10.188 -24.810 -4.398 1.00 55.19 223 GLY A CA 1
ATOM 1715 C C . GLY A 1 223 ? 9.834 -24.685 -5.884 1.00 55.19 223 GLY A C 1
ATOM 1716 O O . GLY A 1 223 ? 10.590 -24.098 -6.654 1.00 55.19 223 GLY A O 1
ATOM 1717 N N . GLN A 1 224 ? 8.702 -25.253 -6.302 1.00 56.53 224 GLN A N 1
ATOM 1718 C CA . GLN A 1 224 ? 8.178 -25.146 -7.660 1.00 56.53 224 GLN A CA 1
ATOM 1719 C C . GLN A 1 224 ? 6.957 -24.233 -7.678 1.00 56.53 224 GLN A C 1
ATOM 1721 O O . GLN A 1 224 ? 6.207 -24.129 -6.704 1.00 56.53 224 GLN A O 1
ATOM 1726 N N . ALA A 1 225 ? 6.726 -23.580 -8.810 1.00 55.56 225 ALA A N 1
ATOM 1727 C CA . ALA A 1 225 ? 5.497 -22.840 -8.988 1.00 55.56 225 ALA A CA 1
ATOM 1728 C C . ALA A 1 225 ? 4.293 -23.778 -9.154 1.00 55.56 225 ALA A C 1
ATOM 1730 O O . ALA A 1 225 ? 4.383 -24.768 -9.886 1.00 55.56 225 ALA A O 1
ATOM 1731 N N . PRO A 1 226 ? 3.152 -23.474 -8.517 1.00 55.44 226 PRO A N 1
ATOM 1732 C CA . PRO A 1 226 ? 1.918 -24.197 -8.784 1.00 55.44 226 PRO A CA 1
ATOM 1733 C C . PRO A 1 226 ? 1.476 -23.978 -10.237 1.00 55.44 226 PRO A C 1
ATOM 1735 O O . PRO A 1 226 ? 1.461 -22.855 -10.734 1.00 55.44 226 PRO A O 1
ATOM 1738 N N . SER A 1 227 ? 1.101 -25.063 -10.918 1.00 52.12 227 SER A N 1
ATOM 1739 C CA . SER A 1 227 ? 0.465 -25.000 -12.239 1.00 52.12 227 SER A CA 1
ATOM 1740 C C . SER A 1 227 ? -0.982 -24.519 -12.094 1.00 52.12 227 SER A C 1
ATOM 1742 O O . SER A 1 227 ? -1.663 -24.873 -11.129 1.00 52.12 227 SER A O 1
ATOM 1744 N N . ALA A 1 228 ? -1.506 -23.805 -13.093 1.00 46.44 228 ALA A N 1
ATOM 1745 C CA . ALA A 1 228 ? -2.924 -23.435 -13.174 1.00 46.44 228 ALA A CA 1
ATOM 1746 C C . ALA A 1 228 ? -3.885 -24.650 -13.130 1.00 46.44 228 ALA A C 1
ATOM 1748 O O . ALA A 1 228 ? -5.082 -24.488 -12.910 1.00 46.44 228 ALA A O 1
ATOM 1749 N N . SER A 1 229 ? -3.373 -25.874 -13.321 1.00 44.84 229 SER A N 1
ATOM 1750 C CA . SER A 1 229 ? -4.127 -27.131 -13.242 1.00 44.84 229 SER A CA 1
ATOM 1751 C C . SER A 1 229 ? -4.146 -27.792 -11.853 1.00 44.84 229 SER A C 1
ATOM 1753 O O . SER A 1 229 ? -4.811 -28.814 -11.686 1.00 44.84 229 SER A O 1
ATOM 1755 N N . SER A 1 230 ? -3.428 -27.260 -10.857 1.00 49.19 230 SER A N 1
ATOM 1756 C CA . SER A 1 230 ? -3.536 -27.714 -9.460 1.00 49.19 230 SER A CA 1
ATOM 1757 C C . SER A 1 230 ? -4.742 -27.026 -8.812 1.00 49.19 230 SER A C 1
ATOM 1759 O O . SER A 1 230 ? -4.753 -25.808 -8.678 1.00 49.19 230 SER A O 1
ATOM 1761 N N . GLY A 1 231 ? -5.791 -27.791 -8.501 1.00 49.06 231 GLY A N 1
ATOM 1762 C CA . GLY A 1 231 ? -7.133 -27.284 -8.183 1.00 49.06 231 GLY A CA 1
ATOM 1763 C C . GLY A 1 231 ? -7.242 -26.228 -7.071 1.00 49.06 231 GLY A C 1
ATOM 1764 O O . GLY A 1 231 ? -6.425 -26.182 -6.167 1.00 49.06 231 GLY A O 1
ATOM 1765 N N . HIS A 1 232 ? -8.299 -25.406 -7.161 1.00 56.56 232 HIS A N 1
ATOM 1766 C CA . HIS A 1 232 ? -8.900 -24.499 -6.156 1.00 56.56 232 HIS A CA 1
ATOM 1767 C C . HIS A 1 232 ? -7.975 -23.720 -5.193 1.00 56.56 232 HIS A C 1
ATOM 1769 O O . HIS A 1 232 ? -8.423 -23.303 -4.128 1.00 56.56 232 HIS A O 1
ATOM 1775 N N . VAL A 1 233 ? -6.718 -23.455 -5.558 1.00 79.12 233 VAL A N 1
ATOM 1776 C CA . VAL A 1 233 ? -5.789 -22.690 -4.704 1.00 79.12 233 VAL A CA 1
ATOM 1777 C C . VAL A 1 233 ? -6.215 -21.220 -4.579 1.00 79.12 233 VAL A C 1
ATOM 1779 O O . VAL A 1 233 ? -5.971 -20.594 -3.552 1.00 79.12 233 VAL A O 1
ATOM 1782 N N . TRP A 1 234 ? -6.888 -20.680 -5.603 1.00 88.12 234 TRP A N 1
ATOM 1783 C CA . TRP A 1 234 ? -7.387 -19.304 -5.649 1.00 88.12 234 TRP A CA 1
ATOM 1784 C C . TRP A 1 234 ? -8.914 -19.252 -5.638 1.00 88.12 234 TRP A C 1
ATOM 1786 O O . TRP A 1 234 ? -9.588 -19.995 -6.350 1.00 88.12 234 TRP A O 1
ATOM 1796 N N . THR A 1 235 ? -9.472 -18.326 -4.866 1.00 92.69 235 THR A N 1
ATOM 1797 C CA . THR A 1 235 ? -10.893 -17.949 -4.897 1.00 92.69 235 THR A CA 1
ATOM 1798 C C . THR A 1 235 ? -10.991 -16.432 -4.973 1.00 92.69 235 THR A C 1
ATOM 1800 O O . THR A 1 235 ? -10.239 -15.739 -4.293 1.00 92.69 235 THR A O 1
ATOM 1803 N N . THR A 1 236 ? -11.896 -15.902 -5.793 1.00 95.19 236 THR A N 1
ATOM 1804 C CA . THR A 1 236 ? -12.087 -14.452 -5.943 1.00 95.19 236 THR A CA 1
ATOM 1805 C C . THR A 1 236 ? -13.450 -14.047 -5.402 1.00 95.19 236 THR A C 1
ATOM 1807 O O . THR A 1 236 ? -14.441 -14.696 -5.720 1.00 95.19 236 THR A O 1
ATOM 1810 N N . PHE A 1 237 ? -13.484 -12.967 -4.620 1.00 97.56 237 PHE A N 1
ATOM 1811 C CA . PHE A 1 237 ? -14.708 -12.320 -4.155 1.00 97.56 237 PHE A CA 1
ATOM 1812 C C . PHE A 1 237 ? -14.803 -10.909 -4.728 1.00 97.56 237 PHE A C 1
ATOM 1814 O O . PHE A 1 237 ? -13.866 -10.117 -4.606 1.00 97.56 237 PHE A O 1
ATOM 1821 N N . THR A 1 238 ? -15.951 -10.599 -5.313 1.00 97.94 238 THR A N 1
ATOM 1822 C CA . THR A 1 238 ? -16.279 -9.329 -5.966 1.00 97.94 238 THR A CA 1
ATOM 1823 C C . THR A 1 238 ? -17.555 -8.733 -5.383 1.00 97.94 238 THR A C 1
ATOM 1825 O O . THR A 1 238 ? -18.220 -9.328 -4.529 1.00 97.94 238 THR A O 1
ATOM 1828 N N . ALA A 1 239 ? -17.964 -7.576 -5.895 1.00 97.06 239 ALA A N 1
ATOM 1829 C CA . ALA A 1 239 ? -19.237 -6.961 -5.557 1.00 97.06 239 ALA A CA 1
ATOM 1830 C C . ALA A 1 239 ? -20.448 -7.853 -5.873 1.00 97.06 239 ALA A C 1
ATOM 1832 O O . ALA A 1 239 ? -21.495 -7.722 -5.244 1.00 97.06 239 ALA A O 1
ATOM 1833 N N . ARG A 1 240 ? -20.309 -8.800 -6.811 1.00 96.69 240 ARG A N 1
ATOM 1834 C CA . ARG A 1 240 ? -21.359 -9.784 -7.121 1.00 96.69 240 ARG A CA 1
ATOM 1835 C C . ARG A 1 240 ? -21.538 -10.827 -6.019 1.00 96.69 240 ARG A C 1
ATOM 1837 O O . ARG A 1 240 ? -22.620 -11.389 -5.905 1.00 96.69 240 ARG A O 1
ATOM 1844 N N . ASP A 1 241 ? -20.506 -11.040 -5.209 1.00 96.94 241 ASP A N 1
ATOM 1845 C CA . ASP A 1 241 ? -20.485 -12.010 -4.111 1.00 96.94 241 ASP A CA 1
ATOM 1846 C C . ASP A 1 241 ? -20.883 -11.374 -2.765 1.00 96.94 241 ASP A C 1
ATOM 1848 O O . ASP A 1 241 ? -20.953 -12.059 -1.748 1.00 96.94 241 ASP A O 1
ATOM 1852 N N . GLY A 1 242 ? -21.157 -10.062 -2.751 1.00 97.31 242 GLY A N 1
ATOM 1853 C CA . GLY A 1 242 ? -21.568 -9.301 -1.566 1.00 97.31 242 GLY A CA 1
ATOM 1854 C C . GLY A 1 242 ? -20.511 -8.339 -1.014 1.00 97.31 242 GLY A C 1
ATOM 1855 O O . GLY A 1 242 ? -20.784 -7.631 -0.046 1.00 97.31 242 GLY A O 1
ATOM 1856 N N . LEU A 1 243 ? -19.320 -8.266 -1.618 1.00 98.31 243 LEU A N 1
ATOM 1857 C CA . LEU A 1 243 ? -18.331 -7.234 -1.295 1.00 98.31 243 LEU A CA 1
ATOM 1858 C C . LEU A 1 243 ? -18.886 -5.835 -1.637 1.00 98.31 243 LEU A C 1
ATOM 1860 O O . LEU A 1 243 ? -19.588 -5.650 -2.625 1.00 98.31 243 LEU A O 1
ATOM 1864 N N . ALA A 1 244 ? -18.557 -4.810 -0.856 1.00 98.00 244 ALA A N 1
ATOM 1865 C CA . ALA A 1 244 ? -19.095 -3.465 -1.088 1.00 98.00 244 ALA A CA 1
ATOM 1866 C C . ALA A 1 244 ? -18.613 -2.816 -2.404 1.00 98.00 244 ALA A C 1
ATOM 1868 O O . ALA A 1 244 ? -19.361 -2.073 -3.042 1.00 98.00 244 ALA A O 1
ATOM 1869 N N . ASP A 1 245 ? -17.358 -3.057 -2.795 1.00 98.38 245 ASP A N 1
ATOM 1870 C CA . ASP A 1 245 ? -16.736 -2.549 -4.022 1.00 98.38 245 ASP A CA 1
ATOM 1871 C C . ASP A 1 245 ? -15.490 -3.379 -4.366 1.00 98.38 245 ASP A C 1
ATOM 1873 O O . ASP A 1 245 ? -14.796 -3.855 -3.466 1.00 98.38 245 ASP A O 1
ATOM 1877 N N . ASP A 1 246 ? -15.178 -3.510 -5.657 1.00 96.94 246 ASP A N 1
ATOM 1878 C CA . ASP A 1 246 ? -14.043 -4.309 -6.143 1.00 96.94 246 ASP A CA 1
ATOM 1879 C C . ASP A 1 246 ? -12.673 -3.637 -5.923 1.00 96.94 246 ASP A C 1
ATOM 1881 O O . ASP A 1 246 ? -11.626 -4.246 -6.159 1.00 96.94 246 ASP A O 1
ATOM 1885 N N . HIS A 1 247 ? -12.641 -2.385 -5.462 1.00 96.12 247 HIS A N 1
ATOM 1886 C CA . HIS A 1 247 ? -11.423 -1.725 -5.008 1.00 96.12 247 HIS A CA 1
ATOM 1887 C C . HIS A 1 247 ? -11.207 -1.959 -3.511 1.00 96.12 247 HIS A C 1
ATOM 1889 O O . HIS A 1 247 ? -11.789 -1.260 -2.678 1.00 96.12 247 HIS A O 1
ATOM 1895 N N . VAL A 1 248 ? -10.307 -2.879 -3.162 1.00 98.12 248 VAL A N 1
ATOM 1896 C CA . VAL A 1 248 ? -10.002 -3.240 -1.771 1.00 98.12 248 VAL A CA 1
ATOM 1897 C C . VAL A 1 248 ? -8.624 -2.732 -1.369 1.00 98.12 248 VAL A C 1
ATOM 1899 O O . VAL A 1 248 ? -7.593 -3.273 -1.766 1.00 98.12 248 VAL A O 1
ATOM 1902 N N . GLY A 1 249 ? -8.613 -1.669 -0.564 1.00 95.31 249 GLY A N 1
ATOM 1903 C CA . GLY A 1 249 ? -7.396 -0.981 -0.123 1.00 95.31 249 GLY A CA 1
ATOM 1904 C C . GLY A 1 249 ? -6.905 -1.378 1.271 1.00 95.31 249 GLY A C 1
ATOM 1905 O O . GLY A 1 249 ? -5.765 -1.075 1.618 1.00 95.31 249 GLY A O 1
ATOM 1906 N N . ALA A 1 250 ? -7.741 -2.048 2.066 1.00 97.12 250 ALA A N 1
ATOM 1907 C CA . ALA A 1 250 ? -7.402 -2.496 3.412 1.00 97.12 250 ALA A CA 1
ATOM 1908 C C . ALA A 1 250 ? -8.030 -3.858 3.710 1.00 97.12 250 ALA A C 1
ATOM 1910 O O . ALA A 1 250 ? -9.152 -4.129 3.287 1.00 97.12 250 ALA A O 1
ATOM 1911 N N . ILE A 1 251 ? -7.306 -4.686 4.461 1.00 98.56 251 ILE A N 1
ATOM 1912 C CA . ILE A 1 251 ? -7.763 -5.984 4.956 1.00 98.56 251 ILE A CA 1
ATOM 1913 C C . ILE A 1 251 ? -7.289 -6.119 6.400 1.00 98.56 251 ILE A C 1
ATOM 1915 O O . ILE A 1 251 ? -6.145 -5.764 6.699 1.00 98.56 251 ILE A O 1
ATOM 1919 N N . PHE A 1 252 ? -8.157 -6.612 7.277 1.00 98.50 252 PHE A N 1
ATOM 1920 C CA . PHE A 1 252 ? -7.850 -6.854 8.682 1.00 98.50 252 PHE A CA 1
ATOM 1921 C C . PHE A 1 252 ? -8.664 -8.041 9.207 1.00 98.50 252 PHE A C 1
ATOM 1923 O O . PHE A 1 252 ? -9.847 -8.133 8.902 1.00 98.50 252 PHE A O 1
ATOM 1930 N N . GLN A 1 253 ? -8.057 -8.926 9.999 1.00 98.62 253 GLN A N 1
ATOM 1931 C CA . GLN A 1 253 ? -8.789 -9.960 10.735 1.00 98.62 253 GLN A CA 1
ATOM 1932 C C . GLN A 1 253 ? -8.999 -9.502 12.179 1.00 98.62 253 GLN A C 1
ATOM 1934 O O . GLN A 1 253 ? -8.022 -9.185 12.860 1.00 98.62 253 GLN A O 1
ATOM 1939 N N . ASP A 1 254 ? -10.248 -9.481 12.641 1.00 98.25 254 ASP A N 1
ATOM 1940 C CA . ASP A 1 254 ? -10.559 -9.157 14.036 1.00 98.25 254 ASP A CA 1
ATOM 1941 C C . ASP A 1 254 ? -10.320 -10.332 14.995 1.00 98.25 254 ASP A C 1
ATOM 1943 O O . ASP A 1 254 ? -9.912 -11.437 14.618 1.00 98.25 254 ASP A O 1
ATOM 1947 N N . ARG A 1 255 ? -10.507 -10.073 16.290 1.00 97.44 255 ARG A N 1
ATOM 1948 C CA . ARG A 1 255 ? -10.299 -11.062 17.349 1.00 97.44 255 ARG A CA 1
ATOM 1949 C C . ARG A 1 255 ? -11.269 -12.223 17.278 1.00 97.44 255 ARG A C 1
ATOM 1951 O O . ARG A 1 255 ? -10.873 -13.336 17.622 1.00 97.44 255 ARG A O 1
ATOM 1958 N N . GLU A 1 256 ? -12.470 -11.961 16.802 1.00 96.94 256 GLU A N 1
ATOM 1959 C CA . GLU A 1 256 ? -13.557 -12.907 16.615 1.00 96.94 256 GLU A CA 1
ATOM 1960 C C . GLU A 1 256 ? -13.352 -13.794 15.374 1.00 96.94 256 GLU A C 1
ATOM 1962 O O . GLU A 1 256 ? -13.995 -14.833 15.251 1.00 96.94 256 GLU A O 1
ATOM 1967 N N . GLY A 1 257 ? -12.412 -13.430 14.497 1.00 97.31 257 GLY A N 1
ATOM 1968 C CA . GLY A 1 257 ? -12.016 -14.191 13.317 1.00 97.31 257 GLY A CA 1
ATOM 1969 C C . GLY A 1 257 ? -12.630 -13.687 12.012 1.00 97.31 257 GLY A C 1
ATOM 1970 O O . GLY A 1 257 ? -12.278 -14.214 10.956 1.00 97.31 257 GLY A O 1
ATOM 1971 N N . TYR A 1 258 ? -13.478 -12.654 12.049 1.00 98.19 258 TYR A N 1
ATOM 1972 C CA . TYR A 1 258 ? -14.035 -12.048 10.845 1.00 98.19 258 TYR A CA 1
ATOM 1973 C C . TYR A 1 258 ? -12.952 -11.322 10.051 1.00 98.19 258 TYR A C 1
ATOM 1975 O O . TYR A 1 258 ? -12.068 -10.666 10.610 1.00 98.19 258 TYR A O 1
ATOM 1983 N N . ILE A 1 259 ? -13.068 -11.375 8.725 1.00 98.69 259 ILE A N 1
ATOM 1984 C CA . ILE A 1 259 ? -12.195 -10.620 7.827 1.00 98.69 259 ILE A CA 1
ATOM 1985 C C . ILE A 1 259 ? -12.913 -9.350 7.384 1.00 98.69 259 ILE A C 1
ATOM 1987 O O . ILE A 1 259 ? -14.002 -9.390 6.815 1.00 98.69 259 ILE A O 1
ATOM 1991 N N . TRP A 1 260 ? -12.296 -8.207 7.639 1.00 98.81 260 TRP A N 1
ATOM 1992 C CA . TRP A 1 260 ? -12.794 -6.888 7.285 1.00 98.81 260 TRP A CA 1
ATOM 1993 C C . TRP A 1 260 ? -12.054 -6.345 6.070 1.00 98.81 260 TRP A C 1
ATOM 1995 O O . TRP A 1 260 ? -10.825 -6.355 6.025 1.00 98.81 260 TRP A O 1
ATOM 2005 N N . PHE A 1 261 ? -12.809 -5.803 5.121 1.00 98.81 261 PHE A N 1
ATOM 2006 C CA . PHE A 1 261 ? -12.325 -5.254 3.861 1.00 98.81 261 PHE A CA 1
ATOM 2007 C C . PHE A 1 261 ? -12.720 -3.785 3.742 1.00 98.81 261 PHE A C 1
ATOM 2009 O O . PHE A 1 261 ? -13.904 -3.443 3.719 1.00 98.81 261 PHE A O 1
ATOM 2016 N N . GLY A 1 262 ? -11.722 -2.907 3.654 1.00 98.38 262 GLY A N 1
ATOM 2017 C CA . GLY A 1 262 ? -11.915 -1.480 3.413 1.00 98.38 262 GLY A CA 1
ATOM 2018 C C . GLY A 1 262 ? -11.984 -1.220 1.916 1.00 98.38 262 GLY A C 1
ATOM 2019 O O . GLY A 1 262 ? -11.025 -1.512 1.195 1.00 98.38 262 GLY A O 1
ATOM 2020 N N . THR A 1 263 ? -13.116 -0.687 1.458 1.00 98.38 263 THR A N 1
ATOM 2021 C CA . THR A 1 263 ? -13.404 -0.499 0.030 1.00 98.38 263 THR A CA 1
ATOM 2022 C C . THR A 1 263 ? -13.706 0.967 -0.302 1.00 98.38 263 THR A C 1
ATOM 2024 O O . THR A 1 263 ? -13.650 1.829 0.577 1.00 98.38 263 THR A O 1
ATOM 2027 N N . LYS A 1 264 ? -14.042 1.285 -1.562 1.00 96.56 264 LYS A N 1
ATOM 2028 C CA . LYS A 1 264 ? -14.539 2.623 -1.951 1.00 96.56 264 LYS A CA 1
ATOM 2029 C C . LYS A 1 264 ? -16.015 2.873 -1.618 1.00 96.56 264 LYS A C 1
ATOM 2031 O O . LYS A 1 264 ? -16.449 4.024 -1.669 1.00 96.56 264 LYS A O 1
ATOM 2036 N N . ARG A 1 265 ? -16.798 1.837 -1.301 1.00 98.00 265 ARG A N 1
ATOM 2037 C CA . ARG A 1 265 ? -18.255 1.945 -1.074 1.00 98.00 265 ARG A CA 1
ATOM 2038 C C . ARG A 1 265 ? -18.711 1.431 0.292 1.00 98.00 265 ARG A C 1
ATOM 2040 O O . ARG A 1 265 ? -19.898 1.206 0.496 1.00 98.00 265 ARG A O 1
ATOM 2047 N N . GLY A 1 266 ? -17.786 1.300 1.234 1.00 98.06 266 GLY A N 1
ATOM 2048 C CA . GLY A 1 266 ? -18.050 0.904 2.611 1.00 98.06 266 GLY A CA 1
ATOM 2049 C C . GLY A 1 266 ? -16.989 -0.048 3.144 1.00 98.06 266 GLY A C 1
ATOM 2050 O O . GLY A 1 266 ? -15.977 -0.334 2.492 1.00 98.06 266 GLY A O 1
ATOM 2051 N N . VAL A 1 267 ? -17.254 -0.575 4.332 1.00 98.50 267 VAL A N 1
ATOM 2052 C CA . VAL A 1 267 ? -16.479 -1.661 4.929 1.00 98.50 267 VAL A CA 1
ATOM 2053 C C . VAL A 1 267 ? -17.285 -2.944 4.812 1.00 98.50 267 VAL A C 1
ATOM 2055 O O . VAL A 1 267 ? -18.435 -2.977 5.235 1.00 98.50 267 VAL A O 1
ATOM 2058 N N . SER A 1 268 ? -16.699 -4.000 4.252 1.00 98.75 268 SER A N 1
ATOM 2059 C CA . SER A 1 268 ? -17.333 -5.326 4.223 1.00 98.75 268 SER A CA 1
ATOM 2060 C C . SER A 1 268 ? -16.726 -6.222 5.292 1.00 98.75 268 SER A C 1
ATOM 2062 O O . SER A 1 268 ? -15.509 -6.345 5.352 1.00 98.75 268 SER A O 1
ATOM 2064 N N . ARG A 1 269 ? -17.556 -6.861 6.112 1.00 98.56 269 ARG A N 1
ATOM 2065 C CA . ARG A 1 269 ? -17.159 -7.903 7.061 1.00 98.56 269 ARG A CA 1
ATOM 2066 C C . ARG A 1 269 ? -17.555 -9.263 6.509 1.00 98.56 269 ARG A C 1
ATOM 2068 O O . ARG A 1 269 ? -18.711 -9.440 6.140 1.00 98.56 269 ARG A O 1
ATOM 2075 N N . TYR A 1 270 ? -16.625 -10.205 6.504 1.00 98.62 270 TYR A N 1
ATOM 2076 C CA . TYR A 1 270 ? -16.808 -11.571 6.035 1.00 98.62 270 TYR A CA 1
ATOM 2077 C C . TYR A 1 270 ? -16.691 -12.564 7.189 1.00 98.62 270 TYR A C 1
ATOM 2079 O O . TYR A 1 270 ? -15.746 -12.493 7.975 1.00 98.62 270 TYR A O 1
ATOM 2087 N N . ASP A 1 271 ? -17.644 -13.487 7.279 1.00 96.88 271 ASP A N 1
ATOM 2088 C CA . ASP A 1 271 ? -17.745 -14.507 8.336 1.00 96.88 271 ASP A CA 1
ATOM 2089 C C . ASP A 1 271 ? -17.280 -15.907 7.910 1.00 96.88 271 ASP A C 1
ATOM 2091 O O . ASP A 1 271 ? -17.518 -16.887 8.614 1.00 96.88 271 ASP A O 1
ATOM 2095 N N . GLY A 1 272 ? -16.644 -16.018 6.742 1.00 94.69 272 GLY A N 1
ATOM 2096 C CA . GLY A 1 272 ? -16.300 -17.306 6.137 1.00 94.69 272 GLY A CA 1
ATOM 2097 C C . GLY A 1 272 ? -17.347 -17.824 5.149 1.00 94.69 272 GLY A C 1
ATOM 2098 O O . GLY A 1 272 ? -17.062 -18.782 4.432 1.00 94.69 272 GLY A O 1
ATOM 2099 N N . LYS A 1 273 ? -18.532 -17.201 5.080 1.00 94.94 273 LYS A N 1
ATOM 2100 C CA . LYS A 1 273 ? -19.642 -17.609 4.203 1.00 94.94 273 LYS A CA 1
ATOM 2101 C C . LYS A 1 273 ? -20.293 -16.446 3.460 1.00 94.94 273 LYS A C 1
ATOM 2103 O O . LYS A 1 273 ? -20.668 -16.602 2.303 1.00 94.94 273 LYS A O 1
ATOM 2108 N N . SER A 1 274 ? -20.476 -15.309 4.120 1.00 96.38 274 SER A N 1
ATOM 2109 C CA . SER A 1 274 ? -21.259 -14.176 3.634 1.00 96.38 274 SER A CA 1
ATOM 2110 C C . SER A 1 274 ? -20.650 -12.838 4.044 1.00 96.38 274 SER A C 1
ATOM 2112 O O . SER A 1 274 ? -19.848 -12.756 4.978 1.00 96.38 274 SER A O 1
ATOM 2114 N N . PHE A 1 275 ? -21.034 -11.781 3.326 1.00 98.31 275 PHE A N 1
ATOM 2115 C CA . PHE A 1 275 ? -20.605 -10.414 3.596 1.00 98.31 275 PHE A CA 1
ATOM 2116 C C . PHE A 1 275 ? -21.726 -9.594 4.235 1.00 98.31 275 PHE A C 1
ATOM 2118 O O . PHE A 1 275 ? -22.881 -9.657 3.817 1.00 98.31 275 PHE A O 1
ATOM 2125 N N . ILE A 1 276 ? -21.356 -8.756 5.202 1.00 97.62 276 ILE A N 1
ATOM 2126 C CA . ILE A 1 276 ? -22.175 -7.645 5.696 1.00 97.62 276 ILE A CA 1
ATOM 2127 C C . ILE A 1 276 ? -21.430 -6.348 5.402 1.00 97.62 276 ILE A C 1
ATOM 2129 O O . ILE A 1 276 ? -20.247 -6.229 5.721 1.00 97.62 276 ILE A O 1
ATOM 2133 N N . THR A 1 277 ? -22.112 -5.366 4.819 1.00 98.12 277 THR A N 1
ATOM 2134 C CA . THR A 1 277 ? -21.522 -4.062 4.499 1.00 98.12 277 THR A CA 1
ATOM 2135 C C . THR A 1 277 ? -22.002 -2.984 5.462 1.00 98.12 277 THR A C 1
ATOM 2137 O O . THR A 1 277 ? -23.202 -2.823 5.655 1.00 98.12 277 THR A O 1
ATOM 2140 N N . LEU A 1 278 ? -21.057 -2.214 6.005 1.00 98.50 278 LEU A N 1
ATOM 2141 C CA . LEU A 1 278 ? -21.302 -0.994 6.770 1.00 98.50 278 LEU A CA 1
ATOM 2142 C C . LEU A 1 278 ? -20.927 0.232 5.928 1.00 98.50 278 LEU A C 1
ATOM 2144 O O . LEU A 1 278 ? -19.853 0.289 5.319 1.00 98.50 278 LEU A O 1
ATOM 2148 N N . THR A 1 279 ? -21.815 1.219 5.904 1.00 98.56 279 THR A N 1
ATOM 2149 C CA . THR A 1 279 ? -21.743 2.425 5.071 1.00 98.56 279 THR A CA 1
ATOM 2150 C C . THR A 1 279 ? -22.029 3.685 5.886 1.00 98.56 279 THR A C 1
ATOM 2152 O O . THR A 1 279 ? -22.296 3.639 7.087 1.00 98.56 279 THR A O 1
ATOM 2155 N N . THR A 1 280 ? -22.032 4.842 5.226 1.00 98.31 280 THR A N 1
ATOM 2156 C CA . THR A 1 280 ? -22.490 6.108 5.816 1.00 98.31 280 THR A CA 1
ATOM 2157 C C . THR A 1 280 ? -23.932 6.063 6.318 1.00 98.31 280 THR A C 1
ATOM 2159 O O . THR A 1 280 ? -24.276 6.831 7.211 1.00 98.31 280 THR A O 1
ATOM 2162 N N . ARG A 1 281 ? -24.777 5.158 5.802 1.00 98.06 281 ARG A N 1
ATOM 2163 C CA . ARG A 1 281 ? -26.142 4.955 6.323 1.00 98.06 281 ARG A CA 1
ATOM 2164 C C . ARG A 1 281 ? -26.148 4.325 7.714 1.00 98.06 281 ARG A C 1
ATOM 2166 O O . ARG A 1 281 ? -27.091 4.542 8.463 1.00 98.06 281 ARG A O 1
ATOM 2173 N N . ASP A 1 282 ? -25.089 3.596 8.048 1.00 98.12 282 ASP A N 1
ATOM 2174 C CA . ASP A 1 282 ? -24.912 2.903 9.324 1.00 98.12 282 ASP A CA 1
ATOM 2175 C C . ASP A 1 282 ? -24.130 3.757 10.338 1.00 98.12 282 ASP A C 1
ATOM 2177 O O . ASP A 1 282 ? -24.019 3.386 11.502 1.00 98.12 282 ASP A O 1
ATOM 2181 N N . GLY A 1 283 ? -23.598 4.912 9.913 1.00 98.00 283 GLY A N 1
ATOM 2182 C CA . GLY A 1 283 ? -22.859 5.863 10.753 1.00 98.00 283 GLY A CA 1
ATOM 2183 C C . GLY A 1 283 ? -21.365 5.997 10.435 1.00 98.00 283 GLY A C 1
ATOM 2184 O O . GLY A 1 283 ? -20.682 6.800 11.071 1.00 98.00 283 GLY A O 1
ATOM 2185 N N . LEU A 1 284 ? -20.840 5.258 9.449 1.00 98.38 284 LEU A N 1
ATOM 2186 C CA . LEU A 1 284 ? -19.461 5.427 8.978 1.00 98.38 284 LEU A CA 1
ATOM 2187 C C . LEU A 1 284 ? -19.246 6.858 8.451 1.00 98.38 284 LEU A C 1
ATOM 2189 O O . LEU A 1 284 ? -20.073 7.374 7.704 1.00 98.38 284 LEU A O 1
ATOM 2193 N N . ALA A 1 285 ? -18.118 7.495 8.770 1.00 97.44 285 ALA A N 1
ATOM 2194 C CA . ALA A 1 285 ? -17.885 8.895 8.398 1.00 97.44 285 ALA A CA 1
ATOM 2195 C C . ALA A 1 285 ? -17.842 9.130 6.882 1.00 97.44 285 ALA A C 1
ATOM 2197 O O . ALA A 1 285 ? -18.266 10.175 6.390 1.00 97.44 285 ALA A O 1
ATOM 2198 N N . HIS A 1 286 ? -17.304 8.165 6.137 1.00 98.00 286 HIS A N 1
ATOM 2199 C CA . HIS A 1 286 ? -17.249 8.192 4.684 1.00 98.00 286 HIS A CA 1
ATOM 2200 C C . HIS A 1 286 ? -17.063 6.766 4.134 1.00 98.00 286 HIS A C 1
ATOM 2202 O O . HIS A 1 286 ? -16.345 5.961 4.719 1.00 98.00 286 HIS A O 1
ATOM 2208 N N . ASN A 1 287 ? -17.676 6.456 2.986 1.00 97.81 287 ASN A N 1
ATOM 2209 C CA . ASN A 1 287 ? -17.701 5.098 2.418 1.00 97.81 287 ASN A CA 1
ATOM 2210 C C . ASN A 1 287 ? -16.335 4.581 1.938 1.00 97.81 287 ASN A C 1
ATOM 2212 O O . ASN A 1 287 ? -16.063 3.389 2.018 1.00 97.81 287 ASN A O 1
ATOM 2216 N N . THR A 1 288 ? -15.461 5.454 1.443 1.00 97.50 288 THR A N 1
ATOM 2217 C CA . THR A 1 288 ? -14.078 5.077 1.121 1.00 97.50 288 THR A CA 1
ATOM 2218 C C . THR A 1 288 ? -13.245 4.914 2.390 1.00 97.50 288 THR A C 1
ATOM 2220 O O . THR A 1 288 ? -13.035 5.901 3.100 1.00 97.50 288 THR A O 1
ATOM 2223 N N . VAL A 1 289 ? -12.715 3.710 2.620 1.00 97.69 289 VAL A N 1
ATOM 2224 C CA . VAL A 1 289 ? -11.904 3.351 3.797 1.00 97.69 289 VAL A CA 1
ATOM 2225 C C . VAL A 1 289 ? -10.489 2.937 3.392 1.00 97.69 289 VAL A C 1
ATOM 2227 O O . VAL A 1 289 ? -10.304 2.089 2.522 1.00 97.69 289 VAL A O 1
ATOM 2230 N N . TYR A 1 290 ? -9.479 3.537 4.029 1.00 94.62 290 TYR A N 1
ATOM 2231 C CA . TYR A 1 290 ? -8.059 3.353 3.696 1.00 94.62 290 TYR A CA 1
ATOM 2232 C C . TYR A 1 290 ? -7.289 2.436 4.638 1.00 94.62 290 TYR A C 1
ATOM 2234 O O . TYR A 1 290 ? -6.288 1.852 4.223 1.00 94.62 290 TYR A O 1
ATOM 2242 N N . SER A 1 291 ? -7.708 2.335 5.896 1.00 96.12 291 SER A N 1
ATOM 2243 C CA . SER A 1 291 ? -7.079 1.459 6.881 1.00 96.12 291 SER A CA 1
ATOM 2244 C C . SER A 1 291 ? -8.078 1.033 7.944 1.00 96.12 291 SER A C 1
ATOM 2246 O O . SER A 1 291 ? -9.054 1.737 8.214 1.00 96.12 291 SER A O 1
ATOM 2248 N N . ILE A 1 292 ? -7.808 -0.135 8.521 1.00 98.44 292 ILE A N 1
ATOM 2249 C CA . ILE A 1 292 ? -8.633 -0.803 9.522 1.00 98.44 292 ILE A CA 1
ATOM 2250 C C . ILE A 1 292 ? -7.708 -1.280 10.639 1.00 98.44 292 ILE A C 1
ATOM 2252 O O . ILE A 1 292 ? -6.622 -1.787 10.350 1.00 98.44 292 ILE A O 1
ATOM 2256 N N . LEU A 1 293 ? -8.134 -1.118 11.887 1.00 98.38 293 LEU A N 1
ATOM 2257 C CA . LEU A 1 293 ? -7.464 -1.662 13.065 1.00 98.38 293 LEU A CA 1
ATOM 2258 C C . LEU A 1 293 ? -8.511 -2.002 14.131 1.00 98.38 293 LEU A C 1
ATOM 2260 O O . LEU A 1 293 ? -9.465 -1.250 14.290 1.00 98.38 293 LEU A O 1
ATOM 2264 N N . GLN A 1 294 ? -8.327 -3.092 14.871 1.00 98.69 294 GLN A N 1
ATOM 2265 C CA . GLN A 1 294 ? -9.003 -3.302 16.153 1.00 98.69 294 GLN A CA 1
ATOM 2266 C C . GLN A 1 294 ? -8.050 -2.902 17.277 1.00 98.69 294 GLN A C 1
ATOM 2268 O O . GLN A 1 294 ? -6.911 -3.377 17.302 1.00 98.69 294 GLN A O 1
ATOM 2273 N N . ASP A 1 295 ? -8.490 -2.025 18.176 1.00 98.25 295 ASP A N 1
ATOM 2274 C CA . ASP A 1 295 ? -7.693 -1.649 19.344 1.00 98.25 295 ASP A CA 1
ATOM 2275 C C . ASP A 1 295 ? -7.722 -2.731 20.439 1.00 98.25 295 ASP A C 1
ATOM 2277 O O . ASP A 1 295 ? -8.352 -3.791 20.320 1.00 98.25 295 ASP A O 1
ATOM 2281 N N . ARG A 1 296 ? -6.983 -2.488 21.525 1.00 97.06 296 ARG A N 1
ATOM 2282 C CA . ARG A 1 296 ? -6.880 -3.415 22.654 1.00 97.06 296 ARG A CA 1
ATOM 2283 C C . ARG A 1 296 ? -8.195 -3.611 23.391 1.00 97.06 296 ARG A C 1
ATOM 2285 O O . ARG A 1 296 ? -8.429 -4.701 23.916 1.00 97.06 296 ARG A O 1
ATOM 2292 N N . GLU A 1 297 ? -9.028 -2.590 23.377 1.00 96.69 297 GLU A N 1
ATOM 2293 C CA . GLU A 1 297 ? -10.333 -2.493 24.006 1.00 96.69 297 GLU A CA 1
ATOM 2294 C C . GLU A 1 297 ? -11.428 -3.184 23.174 1.00 96.69 297 GLU A C 1
ATOM 2296 O O . GLU A 1 297 ? -12.512 -3.448 23.688 1.00 96.69 297 GLU A O 1
ATOM 2301 N N . GLY A 1 298 ? -11.127 -3.545 21.922 1.00 97.38 298 GLY A N 1
ATOM 2302 C CA . GLY A 1 298 ? -12.006 -4.282 21.018 1.00 97.38 298 GLY A CA 1
ATOM 2303 C C . GLY A 1 298 ? -12.770 -3.402 20.028 1.00 97.38 298 GLY A C 1
ATOM 2304 O O . GLY A 1 298 ? -13.518 -3.941 19.211 1.00 97.38 298 GLY A O 1
ATOM 2305 N N . TYR A 1 299 ? -12.571 -2.082 20.045 1.00 98.44 299 TYR A N 1
ATOM 2306 C CA . TYR A 1 299 ? -13.186 -1.189 19.072 1.00 98.44 299 TYR A CA 1
ATOM 2307 C C . TYR A 1 299 ? -12.502 -1.311 17.715 1.00 98.44 299 TYR A C 1
ATOM 2309 O O . TYR A 1 299 ? -11.275 -1.335 17.602 1.00 98.44 299 TYR A O 1
ATOM 2317 N N . MET A 1 300 ? -13.314 -1.311 16.663 1.00 98.75 300 MET A N 1
ATOM 2318 C CA . MET A 1 300 ? -12.826 -1.228 15.294 1.00 98.75 300 MET A CA 1
ATOM 2319 C C . MET A 1 300 ? -12.640 0.235 14.900 1.00 98.75 300 MET A C 1
ATOM 2321 O O . MET A 1 300 ? -13.514 1.066 15.127 1.00 98.75 300 MET A O 1
ATOM 2325 N N . TRP A 1 301 ? -11.522 0.552 14.266 1.00 98.75 301 TRP A N 1
ATOM 2326 C CA . TRP A 1 301 ? -11.167 1.884 13.800 1.00 98.75 301 TRP A CA 1
ATOM 2327 C C . TRP A 1 301 ? -10.998 1.883 12.289 1.00 98.75 301 TRP A C 1
ATOM 2329 O O . TRP A 1 301 ? -10.278 1.055 11.730 1.00 98.75 301 TRP A O 1
ATOM 2339 N N . PHE A 1 302 ? -11.630 2.853 11.634 1.00 98.50 302 PHE A N 1
ATOM 2340 C CA . PHE A 1 302 ? -11.666 2.998 10.186 1.00 98.50 302 PHE A CA 1
ATOM 2341 C C . PHE A 1 302 ? -11.200 4.399 9.792 1.00 98.50 302 PHE A C 1
ATOM 2343 O O . PHE A 1 302 ? -11.850 5.395 10.111 1.00 98.50 302 PHE A O 1
ATOM 2350 N N . MET A 1 303 ? -10.080 4.487 9.075 1.00 97.50 303 MET A N 1
ATOM 2351 C CA . MET A 1 303 ? -9.617 5.749 8.490 1.00 97.50 303 MET A CA 1
ATOM 2352 C C . MET A 1 303 ? -10.341 5.956 7.168 1.00 97.50 303 MET A C 1
ATOM 2354 O O . MET A 1 303 ? -10.213 5.132 6.258 1.00 97.50 303 MET A O 1
ATOM 2358 N N . THR A 1 304 ? -11.075 7.056 7.042 1.00 97.06 304 THR A N 1
ATOM 2359 C CA . THR A 1 304 ? -11.935 7.296 5.880 1.00 97.06 304 THR A CA 1
ATOM 2360 C C . THR A 1 304 ? -11.389 8.396 4.962 1.00 97.06 304 THR A C 1
ATOM 2362 O O . THR A 1 304 ? -10.482 9.156 5.317 1.00 97.06 304 THR A O 1
ATOM 2365 N N . TRP A 1 305 ? -11.909 8.485 3.736 1.00 93.44 305 TRP A N 1
ATOM 2366 C CA . TRP A 1 305 ? -11.542 9.550 2.800 1.00 93.44 305 TRP A CA 1
ATOM 2367 C C . TRP A 1 305 ? -12.275 10.853 3.121 1.00 93.44 305 TRP A C 1
ATOM 2369 O O . TRP A 1 305 ? -13.397 11.076 2.685 1.00 93.44 305 TRP A O 1
ATOM 2379 N N . GLY A 1 306 ? -11.627 11.734 3.880 1.00 92.88 306 GLY A N 1
ATOM 2380 C CA . GLY A 1 306 ? -12.119 13.094 4.122 1.00 92.88 306 GLY A CA 1
ATOM 2381 C C . GLY A 1 306 ? -13.172 13.215 5.227 1.00 92.88 306 GLY A C 1
ATOM 2382 O O . GLY A 1 306 ? -13.448 14.335 5.649 1.00 92.88 306 GLY A O 1
ATOM 2383 N N . GLY A 1 307 ? -13.715 12.098 5.725 1.00 94.44 307 GLY A N 1
ATOM 2384 C CA . GLY A 1 307 ? -14.663 12.062 6.844 1.00 94.44 307 GLY A CA 1
ATOM 2385 C C . GLY A 1 307 ? -14.012 12.007 8.232 1.00 94.44 307 GLY A C 1
ATOM 2386 O O . GLY A 1 307 ? -14.700 12.178 9.230 1.00 94.44 307 GLY A O 1
ATOM 2387 N N . GLY A 1 308 ? -12.696 11.798 8.314 1.00 97.00 308 GLY A N 1
ATOM 2388 C CA . GLY A 1 308 ? -11.980 11.560 9.567 1.00 97.00 308 GLY A CA 1
ATOM 2389 C C . GLY A 1 308 ? -11.862 10.074 9.897 1.00 97.00 308 GLY A C 1
ATOM 2390 O O . GLY A 1 308 ? -11.807 9.224 8.999 1.00 97.00 308 GLY A O 1
ATOM 2391 N N . VAL A 1 309 ? -11.793 9.769 11.190 1.00 98.19 309 VAL A N 1
ATOM 2392 C CA . VAL A 1 309 ? -11.639 8.406 11.708 1.00 98.19 309 VAL A CA 1
ATOM 2393 C C . VAL A 1 309 ? -12.922 7.977 12.404 1.00 98.19 309 VAL A C 1
ATOM 2395 O O . VAL A 1 309 ? -13.360 8.637 13.343 1.00 98.19 309 VAL A O 1
ATOM 2398 N N . SER A 1 310 ? -13.501 6.855 11.985 1.00 98.44 310 SER A N 1
ATOM 2399 C CA . SER A 1 310 ? -14.658 6.261 12.655 1.00 98.44 310 SER A CA 1
ATOM 2400 C C . SER A 1 310 ? -14.228 5.135 13.589 1.00 98.44 310 SER A C 1
ATOM 2402 O O . SER A 1 310 ? -13.563 4.198 13.156 1.00 98.44 310 SER A O 1
ATOM 2404 N N . ARG A 1 311 ? -14.645 5.206 14.852 1.00 98.62 311 ARG A N 1
ATOM 2405 C CA . ARG A 1 311 ? -14.574 4.127 15.840 1.00 98.62 311 ARG A CA 1
ATOM 2406 C C . ARG A 1 311 ? -15.917 3.411 15.907 1.00 98.62 311 ARG A C 1
ATOM 2408 O O . ARG A 1 311 ? -16.945 4.076 15.966 1.00 98.62 311 ARG A O 1
ATOM 2415 N N . TYR A 1 312 ? -15.907 2.089 15.943 1.00 98.69 312 TYR A N 1
ATOM 2416 C CA . TYR A 1 312 ? -17.081 1.227 15.942 1.00 98.69 312 TYR A CA 1
ATOM 2417 C C . TYR A 1 312 ? -17.020 0.235 17.100 1.00 98.69 312 TYR A C 1
ATOM 2419 O O . TYR A 1 312 ? -16.009 -0.437 17.294 1.00 98.69 312 TYR A O 1
ATOM 2427 N N . ASP A 1 313 ? -18.106 0.138 17.859 1.00 97.69 313 ASP A N 1
ATOM 2428 C CA . ASP A 1 313 ? -18.231 -0.717 19.051 1.00 97.69 313 ASP A CA 1
ATOM 2429 C C . ASP A 1 313 ? -18.931 -2.063 18.779 1.00 97.69 313 ASP A C 1
ATOM 2431 O O . ASP A 1 313 ? -19.282 -2.790 19.707 1.00 97.69 313 ASP A O 1
ATOM 2435 N N . GLY A 1 314 ? -19.178 -2.387 17.506 1.00 96.06 314 GLY A N 1
ATOM 2436 C CA . GLY A 1 314 ? -19.986 -3.542 17.110 1.00 96.06 314 GLY A CA 1
ATOM 2437 C C . GLY A 1 314 ? -21.466 -3.223 16.879 1.00 96.06 314 GLY A C 1
ATOM 2438 O O . GLY A 1 314 ? -22.187 -4.091 16.386 1.00 96.06 314 GLY A O 1
ATOM 2439 N N . LYS A 1 315 ? -21.917 -2.005 17.202 1.00 95.94 315 LYS A N 1
ATOM 2440 C CA . LYS A 1 315 ? -23.308 -1.545 17.061 1.00 95.94 315 LYS A CA 1
ATOM 2441 C C . LYS A 1 315 ? -23.430 -0.150 16.446 1.00 95.94 315 LYS A C 1
ATOM 2443 O O . LYS A 1 315 ? -24.345 0.085 15.666 1.00 95.94 315 LYS A O 1
ATOM 2448 N N . SER A 1 316 ? -22.557 0.778 16.819 1.00 97.19 316 SER A N 1
ATOM 2449 C CA . SER A 1 316 ? -22.644 2.199 16.491 1.00 97.19 316 SER A CA 1
ATOM 2450 C C . SER A 1 316 ? -21.272 2.810 16.215 1.00 97.19 316 SER A C 1
ATOM 2452 O O . SER A 1 316 ? -20.241 2.292 16.652 1.00 97.19 316 SER A O 1
ATOM 2454 N N . PHE A 1 317 ? -21.263 3.918 15.471 1.00 98.56 317 PHE A N 1
ATOM 2455 C CA . PHE A 1 317 ? -20.050 4.650 15.124 1.00 98.56 317 PHE A CA 1
ATOM 2456 C C . PHE A 1 317 ? -19.933 5.970 15.888 1.00 98.56 317 PHE A C 1
ATOM 2458 O O . PHE A 1 317 ? -20.898 6.718 16.025 1.00 98.56 317 PHE A O 1
ATOM 2465 N N . ILE A 1 318 ? -18.707 6.297 16.292 1.00 98.06 318 ILE A N 1
ATOM 2466 C CA . ILE A 1 318 ? -18.289 7.632 16.730 1.00 98.06 318 ILE A CA 1
ATOM 2467 C C . ILE A 1 318 ? -17.202 8.108 15.771 1.00 98.06 318 ILE A C 1
ATOM 2469 O O . ILE A 1 318 ? -16.290 7.351 15.450 1.00 98.06 318 ILE A O 1
ATOM 2473 N N . THR A 1 319 ? -17.285 9.354 15.309 1.00 98.06 319 THR A N 1
ATOM 2474 C CA . THR A 1 319 ? -16.328 9.909 14.344 1.00 98.06 319 THR A CA 1
ATOM 2475 C C . THR A 1 319 ? -15.493 11.014 14.971 1.00 98.06 319 THR A C 1
ATOM 2477 O O . THR A 1 319 ? -16.035 11.895 15.631 1.00 98.06 319 THR A O 1
ATOM 2480 N N . PHE A 1 320 ? -14.188 10.973 14.709 1.00 98.31 320 PHE A N 1
ATOM 2481 C CA . PHE A 1 320 ? -13.209 11.976 15.109 1.00 98.31 320 PHE A CA 1
ATOM 2482 C C . PHE A 1 320 ? -12.675 12.711 13.880 1.00 98.31 320 PHE A C 1
ATOM 2484 O O . PHE A 1 320 ? -12.265 12.097 12.889 1.00 98.31 320 PHE A O 1
ATOM 2491 N N . THR A 1 321 ? -12.656 14.035 13.961 1.00 98.44 321 THR A N 1
ATOM 2492 C CA . THR A 1 321 ? -12.273 14.954 12.887 1.00 98.44 321 THR A CA 1
ATOM 2493 C C . THR A 1 321 ? -11.259 15.988 13.378 1.00 98.44 321 THR A C 1
ATOM 2495 O O . THR A 1 321 ? -10.848 15.999 14.537 1.00 98.44 321 THR A O 1
ATOM 2498 N N . THR A 1 322 ? -10.873 16.918 12.507 1.00 98.12 322 THR A N 1
ATOM 2499 C CA . THR A 1 322 ? -10.070 18.095 12.858 1.00 98.12 322 THR A CA 1
ATOM 2500 C C . THR A 1 322 ? -10.715 18.967 13.931 1.00 98.12 322 THR A C 1
ATOM 2502 O O . THR A 1 322 ? -9.999 19.654 14.652 1.00 98.12 322 THR A O 1
ATOM 2505 N N . LYS A 1 323 ? -12.046 18.922 14.089 1.00 98.12 323 LYS A N 1
ATOM 2506 C CA . LYS A 1 323 ? -12.743 19.614 15.185 1.00 98.12 323 LYS A CA 1
ATOM 2507 C C . LYS A 1 323 ? -12.452 18.986 16.549 1.00 98.12 323 LYS A C 1
ATOM 2509 O O . LYS A 1 323 ? -12.502 19.685 17.553 1.00 98.12 323 LYS A O 1
ATOM 2514 N N . ASP A 1 324 ? -12.117 17.700 16.561 1.00 98.12 324 ASP A N 1
ATOM 2515 C CA . ASP A 1 324 ? -11.812 16.916 17.760 1.00 98.12 324 ASP A CA 1
ATOM 2516 C C . ASP A 1 324 ? -10.301 16.873 18.051 1.00 98.12 324 ASP A C 1
ATOM 2518 O O . ASP A 1 324 ? -9.881 16.355 19.081 1.00 98.12 324 ASP A O 1
ATOM 2522 N N . GLY A 1 325 ? -9.478 17.428 17.152 1.00 98.00 325 GLY A N 1
ATOM 2523 C CA . GLY A 1 325 ? -8.024 17.533 17.294 1.00 98.00 325 GLY A CA 1
ATOM 2524 C C . GLY A 1 325 ? -7.208 16.691 16.311 1.00 98.00 325 GLY A C 1
ATOM 2525 O O . GLY A 1 325 ? -5.984 16.792 16.323 1.00 98.00 325 GLY A O 1
ATOM 2526 N N . LEU A 1 326 ? -7.834 15.901 15.432 1.00 98.12 326 LEU A N 1
ATOM 2527 C CA . LEU A 1 326 ? -7.126 15.157 14.381 1.00 98.12 326 LEU A CA 1
ATOM 2528 C C . LEU A 1 326 ? -6.372 16.121 13.441 1.00 98.12 326 LEU A C 1
ATOM 2530 O O . LEU A 1 326 ? -6.905 17.158 13.056 1.00 98.12 326 LEU A O 1
ATOM 2534 N N . ALA A 1 327 ? -5.160 15.777 13.005 1.00 97.38 327 ALA A N 1
ATOM 2535 C CA . ALA A 1 327 ? -4.348 16.647 12.145 1.00 97.38 327 ALA A CA 1
ATOM 2536 C C . ALA A 1 327 ? -4.995 16.879 10.768 1.00 97.38 327 ALA A C 1
ATOM 2538 O O . ALA A 1 327 ? -4.872 17.957 10.186 1.00 97.38 327 ALA A O 1
ATOM 2539 N N . PHE A 1 328 ? -5.693 15.870 10.234 1.00 97.75 328 PHE A N 1
ATOM 2540 C CA . PHE A 1 328 ? -6.417 15.971 8.970 1.00 97.75 328 PHE A CA 1
ATOM 2541 C C . PHE A 1 328 ? -7.487 14.880 8.837 1.00 97.75 328 PHE A C 1
ATOM 2543 O O . PHE A 1 328 ? -7.258 13.739 9.225 1.00 97.75 328 PHE A O 1
ATOM 2550 N N . ASN A 1 329 ? -8.616 15.183 8.187 1.00 96.62 329 ASN A N 1
ATOM 2551 C CA . ASN A 1 329 ? -9.756 14.256 8.040 1.00 96.62 329 ASN A CA 1
ATOM 2552 C C . ASN A 1 329 ? -9.560 13.143 6.993 1.00 96.62 329 ASN A C 1
ATOM 2554 O O . ASN A 1 329 ? -10.499 12.446 6.622 1.00 96.62 329 ASN A O 1
ATOM 2558 N N . ALA A 1 330 ? -8.356 12.995 6.460 1.00 89.88 330 ALA A N 1
ATOM 2559 C CA . ALA A 1 330 ? -8.012 11.956 5.505 1.00 89.88 330 ALA A CA 1
ATOM 2560 C C . ALA A 1 330 ? -6.599 11.470 5.803 1.00 89.88 330 ALA A C 1
ATOM 2562 O O . ALA A 1 330 ? -5.691 12.278 6.017 1.00 89.88 330 ALA A O 1
ATOM 2563 N N . GLY A 1 331 ? -6.400 10.161 5.758 1.00 82.94 331 GLY A N 1
ATOM 2564 C CA . GLY A 1 331 ? -5.127 9.553 6.107 1.00 82.94 331 GLY A CA 1
ATOM 2565 C C . GLY A 1 331 ? -4.905 8.202 5.463 1.00 82.94 331 GLY A C 1
ATOM 2566 O O . GLY A 1 331 ? -5.725 7.730 4.676 1.00 82.94 331 GLY A O 1
ATOM 2567 N N . GLY A 1 332 ? -3.749 7.622 5.765 1.00 85.06 332 GLY A N 1
ATOM 2568 C CA . GLY A 1 332 ? -3.306 6.356 5.199 1.00 85.06 332 GLY A CA 1
ATOM 2569 C C . GLY A 1 332 ? -3.172 5.216 6.205 1.00 85.06 332 GLY A C 1
ATOM 2570 O O . GLY A 1 332 ? -3.289 4.059 5.804 1.00 85.06 332 GLY A O 1
ATOM 2571 N N . ALA A 1 333 ? -2.922 5.505 7.480 1.00 92.62 333 ALA A N 1
ATOM 2572 C CA . ALA A 1 333 ? -2.541 4.473 8.439 1.00 92.62 333 ALA A CA 1
ATOM 2573 C C . ALA A 1 333 ? -3.177 4.680 9.811 1.00 92.62 333 ALA A C 1
ATOM 2575 O O . ALA A 1 333 ? -3.376 5.814 10.249 1.00 92.62 333 ALA A O 1
ATOM 2576 N N . ILE A 1 334 ? -3.438 3.556 10.477 1.00 97.56 334 ILE A N 1
ATOM 2577 C CA . ILE A 1 334 ? -3.762 3.460 11.898 1.00 97.56 334 ILE A CA 1
ATOM 2578 C C . ILE A 1 334 ? -2.781 2.450 12.491 1.00 97.56 334 ILE A C 1
ATOM 2580 O O . ILE A 1 334 ? -2.571 1.389 11.902 1.00 97.56 334 ILE A O 1
ATOM 2584 N N . PHE A 1 335 ? -2.195 2.776 13.634 1.00 97.38 335 PHE A N 1
ATOM 2585 C CA . PHE A 1 335 ? -1.295 1.904 14.378 1.00 97.38 335 PHE A CA 1
ATOM 2586 C C . PHE A 1 335 ? -1.572 2.060 15.875 1.00 97.38 335 PHE A C 1
ATOM 2588 O O . PHE A 1 335 ? -1.794 3.179 16.320 1.00 97.38 335 PHE A O 1
ATOM 2595 N N . GLN A 1 336 ? -1.561 0.977 16.654 1.00 98.00 336 GLN A N 1
ATOM 2596 C CA . GLN A 1 336 ? -1.610 1.065 18.116 1.00 98.00 336 GLN A CA 1
ATOM 2597 C C . GLN A 1 336 ? -0.228 0.757 18.684 1.00 98.00 336 GLN A C 1
ATOM 2599 O O . GLN A 1 336 ? 0.327 -0.304 18.398 1.00 98.00 336 GLN A O 1
ATOM 2604 N N . ASP A 1 337 ? 0.323 1.678 19.473 1.00 96.75 337 ASP A N 1
ATOM 2605 C CA . ASP A 1 337 ? 1.628 1.487 20.099 1.00 96.75 337 ASP A CA 1
ATOM 2606 C C . ASP A 1 337 ? 1.578 0.556 21.318 1.00 96.75 337 ASP A C 1
ATOM 2608 O O . ASP A 1 337 ? 0.527 0.048 21.733 1.00 96.75 337 ASP A O 1
ATOM 2612 N N . ARG A 1 338 ? 2.755 0.287 21.892 1.00 95.31 338 ARG A N 1
ATOM 2613 C CA . ARG A 1 338 ? 2.881 -0.584 23.067 1.00 95.31 338 ARG A CA 1
ATOM 2614 C C . ARG A 1 338 ? 2.175 -0.049 24.309 1.00 95.31 338 ARG A C 1
ATOM 2616 O O . ARG A 1 338 ? 1.672 -0.871 25.078 1.00 95.31 338 ARG A O 1
ATOM 2623 N N . ASP A 1 339 ? 2.073 1.266 24.445 1.00 95.38 339 ASP A N 1
ATOM 2624 C CA . ASP A 1 339 ? 1.429 1.946 25.570 1.00 95.38 339 ASP A CA 1
ATOM 2625 C C . ASP A 1 339 ? -0.095 2.055 25.392 1.00 95.38 339 ASP A C 1
ATOM 2627 O O . ASP A 1 339 ? -0.805 2.451 26.312 1.00 95.38 339 ASP A O 1
ATOM 2631 N N . GLY A 1 340 ? -0.614 1.643 24.231 1.00 96.38 340 GLY A N 1
ATOM 2632 C CA . GLY A 1 340 ? -2.037 1.636 23.907 1.00 96.38 340 GLY A CA 1
ATOM 2633 C C . GLY A 1 340 ? -2.514 2.880 23.158 1.00 96.38 340 GLY A C 1
ATOM 2634 O O . GLY A 1 340 ? -3.689 2.930 22.793 1.00 96.38 340 GLY A O 1
ATOM 2635 N N . ASN A 1 341 ? -1.637 3.844 22.860 1.00 98.06 341 ASN A N 1
ATOM 2636 C CA . ASN A 1 341 ? -2.021 5.020 22.084 1.00 98.06 341 ASN A CA 1
ATOM 2637 C C . ASN A 1 341 ? -2.244 4.647 20.619 1.00 98.06 341 ASN A C 1
ATOM 2639 O O . ASN A 1 341 ? -1.514 3.841 20.035 1.00 98.06 341 ASN A O 1
ATOM 2643 N N . LEU A 1 342 ? -3.217 5.305 19.996 1.00 98.50 342 LEU A N 1
ATOM 2644 C CA . LEU A 1 342 ? -3.479 5.168 18.571 1.00 98.50 342 LEU A CA 1
ATOM 2645 C C . LEU A 1 342 ? -2.761 6.263 17.793 1.00 98.50 342 LEU A C 1
ATOM 2647 O O . LEU A 1 342 ? -2.897 7.447 18.079 1.00 98.50 342 LEU A O 1
ATOM 2651 N N . TRP A 1 343 ? -2.021 5.865 16.774 1.00 98.50 343 TRP A N 1
ATOM 2652 C CA . TRP A 1 343 ? -1.303 6.739 15.868 1.00 98.50 343 TRP A CA 1
ATOM 2653 C C . TRP A 1 343 ? -1.963 6.718 14.498 1.00 98.50 343 TRP A C 1
ATOM 2655 O O . TRP A 1 343 ? -2.173 5.664 13.895 1.00 98.50 343 TRP A O 1
ATOM 2665 N N . PHE A 1 344 ? -2.254 7.907 13.990 1.00 98.25 344 PHE A N 1
ATOM 2666 C CA . PHE A 1 344 ? -2.937 8.130 12.729 1.00 98.25 344 PHE A CA 1
ATOM 2667 C C . PHE A 1 344 ? -2.010 8.872 11.774 1.00 98.25 344 PHE A C 1
ATOM 2669 O O . PHE A 1 344 ? -1.699 10.044 11.982 1.00 98.25 344 PHE A O 1
ATOM 2676 N N . GLY A 1 345 ? -1.581 8.200 10.706 1.00 97.06 345 GLY A N 1
ATOM 2677 C CA . GLY A 1 345 ? -0.895 8.854 9.594 1.00 97.06 345 GLY A CA 1
ATOM 2678 C C . GLY A 1 345 ? -1.922 9.562 8.717 1.00 97.06 345 GLY A C 1
ATOM 2679 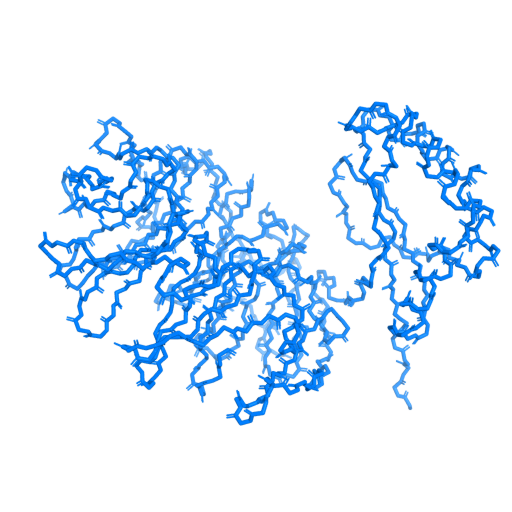O O . GLY A 1 345 ? -2.757 8.897 8.098 1.00 97.06 345 GLY A O 1
ATOM 2680 N N . THR A 1 346 ? -1.891 10.894 8.677 1.00 96.56 346 THR A N 1
ATOM 2681 C CA . THR A 1 346 ? -2.866 11.720 7.951 1.00 96.56 346 THR A CA 1
ATOM 2682 C C . THR A 1 346 ? -2.220 12.450 6.768 1.00 96.56 346 THR A C 1
ATOM 2684 O O . THR A 1 346 ? -1.016 12.362 6.548 1.00 96.56 346 THR A O 1
ATOM 2687 N N . ARG A 1 347 ? -3.004 13.189 5.972 1.00 94.88 347 ARG A N 1
ATOM 2688 C CA . ARG A 1 347 ? -2.460 14.102 4.946 1.00 94.88 347 ARG A CA 1
ATOM 2689 C C . ARG A 1 347 ? -1.909 15.418 5.518 1.00 94.88 347 ARG A C 1
ATOM 2691 O O . ARG A 1 347 ? -1.309 16.178 4.762 1.00 94.88 347 ARG A O 1
ATOM 2698 N N . GLY A 1 348 ? -2.135 15.695 6.804 1.00 95.56 348 GLY A N 1
ATOM 2699 C CA . GLY A 1 348 ? -1.729 16.926 7.494 1.00 95.56 348 GLY A CA 1
ATOM 2700 C C . GLY A 1 348 ? -0.742 16.709 8.644 1.00 95.56 348 GLY A C 1
ATOM 2701 O O . GLY A 1 348 ? -0.526 17.629 9.422 1.00 95.56 348 GLY A O 1
ATOM 2702 N N . GLY A 1 349 ? -0.150 15.520 8.752 1.00 96.88 349 GLY A N 1
ATOM 2703 C CA . GLY A 1 349 ? 0.792 15.134 9.798 1.00 96.88 349 GLY A CA 1
ATOM 2704 C C . GLY A 1 349 ? 0.437 13.786 10.417 1.00 96.88 349 GLY A C 1
ATOM 2705 O O . GLY A 1 349 ? -0.370 13.020 9.876 1.00 96.88 349 GLY A O 1
ATOM 2706 N N . VAL A 1 350 ? 1.015 13.515 11.580 1.00 98.06 350 VAL A N 1
ATOM 2707 C CA . VAL A 1 350 ? 0.687 12.355 12.414 1.00 98.06 350 VAL A CA 1
ATOM 2708 C C . VAL A 1 350 ? -0.095 12.819 13.632 1.00 98.06 350 VAL A C 1
ATOM 2710 O O . VAL A 1 350 ? 0.311 13.774 14.286 1.00 98.06 350 VAL A O 1
ATOM 2713 N N . SER A 1 351 ? -1.180 12.128 13.969 1.00 98.50 351 SER A N 1
ATOM 2714 C CA . SER A 1 351 ? -1.916 12.356 15.216 1.00 98.50 351 SER A CA 1
ATOM 2715 C C . SER A 1 351 ? -1.766 11.167 16.151 1.00 98.50 351 SER A 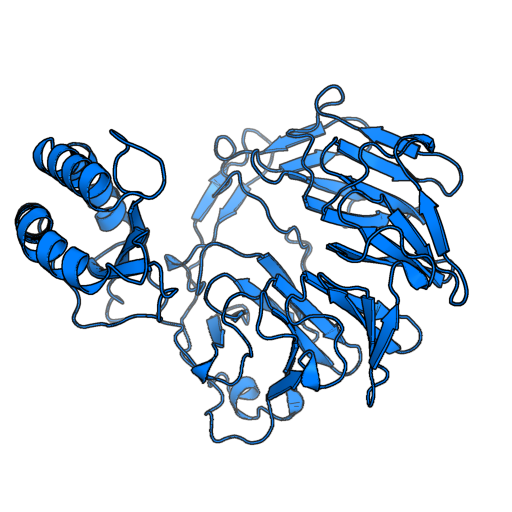C 1
ATOM 2717 O O . SER A 1 351 ? -2.084 10.048 15.761 1.00 98.50 351 SER A O 1
ATOM 2719 N N . ARG A 1 352 ? -1.334 11.404 17.388 1.00 98.50 352 ARG A N 1
ATOM 2720 C CA . ARG A 1 352 ? -1.362 10.426 18.480 1.00 98.50 352 ARG A CA 1
ATOM 2721 C C . ARG A 1 352 ? -2.583 10.676 19.355 1.00 98.50 352 ARG A C 1
ATOM 2723 O O . ARG A 1 352 ? -2.770 11.800 19.806 1.00 98.50 352 ARG A O 1
ATOM 2730 N N . TYR A 1 353 ? -3.366 9.643 19.622 1.00 98.50 353 TYR A N 1
ATOM 2731 C CA . TYR A 1 353 ? -4.549 9.660 20.470 1.00 98.50 353 TYR A CA 1
ATOM 2732 C C . TYR A 1 353 ? -4.334 8.780 21.698 1.00 98.50 353 TYR A C 1
ATOM 2734 O O . TYR A 1 353 ? -4.084 7.584 21.568 1.00 98.50 353 TYR A O 1
ATOM 2742 N N . ASP A 1 354 ? -4.457 9.375 22.879 1.00 97.38 354 ASP A N 1
ATOM 2743 C CA . ASP A 1 354 ? -4.241 8.725 24.182 1.00 97.38 354 ASP A CA 1
ATOM 2744 C C . ASP A 1 354 ? -5.531 8.136 24.798 1.00 97.38 354 ASP A C 1
ATOM 2746 O O . ASP A 1 354 ? -5.585 7.818 25.985 1.00 97.38 354 ASP A O 1
ATOM 2750 N N . GLY A 1 355 ? -6.609 8.048 24.010 1.00 95.94 355 GLY A N 1
ATOM 2751 C CA . GLY A 1 355 ? -7.945 7.679 24.490 1.00 95.94 355 GLY A CA 1
ATOM 2752 C C . GLY A 1 355 ? -8.799 8.867 24.947 1.00 95.94 355 GLY A C 1
ATOM 2753 O O . GLY A 1 355 ? -9.988 8.694 25.219 1.00 95.94 355 GLY A O 1
ATOM 2754 N N . LYS A 1 356 ? -8.231 10.077 25.014 1.00 96.00 356 LYS A N 1
ATOM 2755 C CA . LYS A 1 356 ? -8.927 11.308 25.423 1.00 96.00 356 LYS A CA 1
ATOM 2756 C C . LYS A 1 356 ? -8.701 12.462 24.453 1.00 96.00 356 LYS A C 1
ATOM 2758 O O . LYS A 1 356 ? -9.659 13.142 24.101 1.00 96.00 356 LYS A O 1
ATOM 2763 N N . SER A 1 357 ? -7.465 12.686 24.023 1.00 97.38 357 SER A N 1
ATOM 2764 C CA . SER A 1 357 ? -7.050 13.852 23.246 1.00 97.38 357 SER A CA 1
ATOM 2765 C C . SER A 1 357 ? -6.038 13.500 22.158 1.00 97.38 357 SER A C 1
ATOM 2767 O O . SER A 1 357 ? -5.359 12.475 22.225 1.00 97.38 357 SER A O 1
ATOM 2769 N N . PHE A 1 358 ? -5.945 14.360 21.141 1.00 98.50 358 PHE A N 1
ATOM 2770 C CA . PHE A 1 358 ? -4.969 14.231 20.062 1.00 98.50 358 PHE A CA 1
ATOM 2771 C C . PHE A 1 358 ? -3.756 15.139 20.292 1.00 98.50 358 PHE A C 1
ATOM 2773 O O . PHE A 1 358 ? -3.894 16.324 20.586 1.00 98.50 358 PHE A O 1
ATOM 2780 N N . THR A 1 359 ? -2.559 14.593 20.083 1.00 98.25 359 THR A N 1
ATOM 2781 C CA . THR A 1 359 ? -1.305 15.341 19.918 1.00 98.25 359 THR A CA 1
ATOM 2782 C C . THR A 1 359 ? -0.847 15.211 18.469 1.00 98.25 359 THR A C 1
ATOM 2784 O O . THR A 1 359 ? -0.747 14.093 17.965 1.00 98.25 359 THR A O 1
ATOM 2787 N N . ASN A 1 360 ? -0.559 16.327 17.798 1.00 98.38 360 ASN A N 1
ATOM 2788 C CA . ASN A 1 360 ? -0.205 16.333 16.379 1.00 98.38 360 ASN A CA 1
ATOM 2789 C C . ASN A 1 360 ? 1.275 16.637 16.162 1.00 98.38 360 ASN A C 1
ATOM 2791 O O . ASN A 1 360 ? 1.826 17.517 16.816 1.00 98.38 360 ASN A O 1
ATOM 2795 N N . PHE A 1 361 ? 1.871 15.947 15.195 1.00 98.25 361 PHE A N 1
ATOM 2796 C CA . PHE A 1 361 ? 3.232 16.157 14.719 1.00 98.25 361 PHE A CA 1
ATOM 2797 C C . PHE A 1 361 ? 3.190 16.489 13.231 1.00 98.25 361 PHE A C 1
ATOM 2799 O O . PHE A 1 361 ? 2.499 15.826 12.453 1.00 98.25 361 PHE A O 1
ATOM 2806 N N . THR A 1 362 ? 3.928 17.516 12.835 1.00 97.75 362 THR A N 1
ATOM 2807 C CA . THR A 1 362 ? 3.970 18.068 11.478 1.00 97.75 362 THR A CA 1
ATOM 2808 C C . THR A 1 362 ? 5.414 18.313 11.040 1.00 97.75 362 THR A C 1
ATOM 2810 O O . THR A 1 362 ? 6.367 18.088 11.788 1.00 97.75 362 THR A O 1
ATOM 2813 N N . THR A 1 363 ? 5.602 18.836 9.830 1.00 97.12 363 THR A N 1
ATOM 2814 C CA . THR A 1 363 ? 6.909 19.318 9.361 1.00 97.12 363 THR A CA 1
ATOM 2815 C C . THR A 1 363 ? 7.509 20.409 10.251 1.00 97.12 363 THR A C 1
ATOM 2817 O O . THR A 1 363 ? 8.725 20.568 10.271 1.00 97.12 363 THR A O 1
ATOM 2820 N N . LYS A 1 364 ? 6.693 21.138 11.029 1.00 97.50 364 LYS A N 1
ATOM 2821 C CA . LYS A 1 364 ? 7.188 22.113 12.018 1.00 97.50 364 LYS A CA 1
ATOM 2822 C C . LYS A 1 364 ? 7.867 21.444 13.214 1.00 97.50 364 LYS A C 1
ATOM 2824 O O . LYS A 1 364 ? 8.727 22.057 13.833 1.00 97.50 364 LYS A O 1
ATOM 2829 N N . ASP A 1 365 ? 7.490 20.203 13.505 1.00 97.44 365 ASP A N 1
ATOM 2830 C CA . ASP A 1 365 ? 8.006 19.411 14.624 1.00 97.44 365 ASP A CA 1
ATOM 2831 C C . ASP A 1 365 ? 9.192 18.529 14.204 1.00 97.44 365 ASP A C 1
ATOM 2833 O O . ASP A 1 365 ? 9.897 17.996 15.055 1.00 97.44 365 ASP A O 1
ATOM 2837 N N . GLY A 1 366 ? 9.433 18.396 12.894 1.00 97.12 366 GLY A N 1
ATOM 2838 C CA . GLY A 1 366 ? 10.572 17.675 12.325 1.00 97.12 366 GLY A CA 1
ATOM 2839 C C . GLY A 1 366 ? 10.215 16.540 11.364 1.00 97.12 366 GLY A C 1
ATOM 2840 O O . GLY A 1 366 ? 11.132 15.942 10.799 1.00 97.12 366 GLY A O 1
ATOM 2841 N N . LEU A 1 367 ? 8.926 16.252 11.128 1.00 96.88 367 LEU A N 1
ATOM 2842 C CA . LEU A 1 367 ? 8.527 15.294 10.087 1.00 96.88 367 LEU A CA 1
ATOM 2843 C C . LEU A 1 367 ? 9.056 15.718 8.713 1.00 96.88 367 LEU A C 1
ATOM 2845 O O . LEU A 1 367 ? 9.113 16.902 8.386 1.00 96.88 367 LEU A O 1
ATOM 2849 N N . VAL A 1 368 ? 9.381 14.736 7.878 1.00 96.12 368 VAL A N 1
ATOM 2850 C CA . VAL A 1 368 ? 9.889 14.979 6.525 1.00 96.12 368 VAL A CA 1
ATOM 2851 C C . VAL A 1 368 ? 8.786 15.439 5.560 1.00 96.12 368 VAL A C 1
ATOM 2853 O O . VAL A 1 368 ? 9.038 16.226 4.651 1.00 96.12 368 VAL A O 1
ATOM 2856 N N . ASP A 1 369 ? 7.541 15.007 5.787 1.00 94.94 369 ASP A N 1
ATOM 2857 C CA . ASP A 1 369 ? 6.331 15.466 5.096 1.00 94.94 369 ASP A CA 1
ATOM 2858 C C . ASP A 1 369 ? 5.117 15.300 6.018 1.00 94.94 369 ASP A C 1
ATOM 2860 O O . ASP A 1 369 ? 5.074 14.410 6.866 1.00 94.94 369 ASP A O 1
ATOM 2864 N N . ASN A 1 370 ? 4.084 16.106 5.792 1.00 95.12 370 ASN A N 1
ATOM 2865 C CA . ASN A 1 370 ? 2.801 15.970 6.476 1.00 95.12 370 ASN A CA 1
ATOM 2866 C C . ASN A 1 370 ? 1.935 14.835 5.899 1.00 95.12 370 ASN A C 1
ATOM 2868 O O . ASN A 1 370 ? 1.000 14.382 6.547 1.00 95.12 370 ASN A O 1
ATOM 2872 N N . ARG A 1 371 ? 2.201 14.363 4.678 1.00 94.50 371 ARG A N 1
ATOM 2873 C CA . ARG A 1 371 ? 1.434 13.303 4.010 1.00 94.50 371 ARG A CA 1
ATOM 2874 C C . ARG A 1 371 ? 1.970 11.934 4.400 1.00 94.50 371 ARG A C 1
ATOM 2876 O O . ARG A 1 371 ? 2.685 11.296 3.629 1.00 94.50 371 ARG A O 1
ATOM 2883 N N . VAL A 1 372 ? 1.594 11.485 5.590 1.00 95.06 372 VAL A N 1
ATOM 2884 C CA . VAL A 1 372 ? 2.052 10.217 6.161 1.00 95.06 372 VAL A CA 1
ATOM 2885 C C . VAL A 1 372 ? 1.146 9.070 5.718 1.00 95.06 372 VAL A C 1
ATOM 2887 O O . VAL A 1 372 ? -0.074 9.105 5.896 1.00 95.06 372 VAL A O 1
ATOM 2890 N N . ARG A 1 373 ? 1.747 8.043 5.106 1.00 92.44 373 ARG A N 1
ATOM 2891 C CA . ARG A 1 373 ? 1.042 6.892 4.520 1.00 92.44 373 ARG A CA 1
ATOM 2892 C C . ARG A 1 373 ? 1.158 5.623 5.356 1.00 92.44 373 ARG A C 1
ATOM 2894 O O . ARG A 1 373 ? 0.238 4.805 5.286 1.00 92.44 373 ARG A O 1
ATOM 2901 N N . SER A 1 374 ? 2.236 5.482 6.122 1.00 92.69 374 SER A N 1
ATOM 2902 C CA . SER A 1 374 ? 2.513 4.345 7.002 1.00 92.69 374 SER A CA 1
ATOM 2903 C C . SER A 1 374 ? 3.035 4.823 8.356 1.00 92.69 374 SER A C 1
ATOM 2905 O O . SER A 1 374 ? 3.716 5.844 8.452 1.00 92.69 374 SER A O 1
ATOM 2907 N N . VAL A 1 375 ? 2.688 4.074 9.400 1.00 95.75 375 VAL A N 1
ATOM 2908 C CA . VAL A 1 375 ? 3.150 4.282 10.772 1.00 95.75 375 VAL A CA 1
ATOM 2909 C C . VAL A 1 375 ? 3.545 2.923 11.329 1.00 95.75 375 VAL A C 1
ATOM 2911 O O . VAL A 1 375 ? 2.786 1.965 11.179 1.00 95.75 375 VAL A O 1
ATOM 2914 N N . PHE A 1 376 ? 4.712 2.847 11.955 1.00 94.38 376 PHE A N 1
ATOM 2915 C CA . PHE A 1 376 ? 5.225 1.630 12.567 1.00 94.38 376 PHE A CA 1
ATOM 2916 C C . PHE A 1 376 ? 6.048 1.966 13.817 1.00 94.38 376 PHE A C 1
ATOM 2918 O O . PHE A 1 376 ? 6.672 3.023 13.865 1.00 94.38 376 PHE A O 1
ATOM 2925 N N . GLN A 1 377 ? 6.055 1.075 14.809 1.00 95.50 377 GLN A N 1
ATOM 2926 C CA . GLN A 1 377 ? 6.949 1.141 15.967 1.00 95.50 377 GLN A CA 1
ATOM 2927 C C . GLN A 1 377 ? 7.813 -0.120 15.991 1.00 95.50 377 GLN A C 1
ATOM 2929 O O . GLN A 1 377 ? 7.274 -1.227 16.056 1.00 95.50 377 GLN A O 1
ATOM 2934 N N . ASP A 1 378 ? 9.133 0.046 15.958 1.00 92.00 378 ASP A N 1
ATOM 2935 C CA . ASP A 1 378 ? 10.073 -1.074 15.967 1.00 92.00 378 ASP A CA 1
ATOM 2936 C C . ASP A 1 378 ? 10.250 -1.704 17.356 1.00 92.00 378 ASP A C 1
ATOM 2938 O O . ASP A 1 378 ? 9.707 -1.248 18.369 1.00 92.00 378 ASP A O 1
ATOM 2942 N N . GLN A 1 379 ? 10.995 -2.809 17.417 1.00 88.62 379 GLN A N 1
ATOM 2943 C CA . GLN A 1 379 ? 11.315 -3.532 18.655 1.00 88.62 379 GLN A CA 1
ATOM 2944 C C . GLN A 1 379 ? 11.953 -2.655 19.745 1.00 88.62 379 GLN A C 1
ATOM 2946 O O . GLN A 1 379 ? 11.656 -2.858 20.922 1.00 88.62 379 GLN A O 1
ATOM 2951 N N . GLU A 1 380 ? 12.702 -1.615 19.384 1.00 89.12 380 GLU A N 1
ATOM 2952 C CA . GLU A 1 380 ? 13.339 -0.683 20.325 1.00 89.12 380 GLU A CA 1
ATOM 2953 C C . GLU A 1 380 ? 12.391 0.428 20.809 1.00 89.12 380 GLU A C 1
ATOM 2955 O O . GLU A 1 380 ? 12.732 1.199 21.704 1.00 89.12 380 GLU A O 1
ATOM 2960 N N . GLY A 1 381 ? 11.174 0.490 20.264 1.00 91.88 381 GLY A N 1
ATOM 2961 C CA . GLY A 1 381 ? 10.161 1.480 20.621 1.00 91.88 381 GLY A CA 1
ATOM 2962 C C . GLY A 1 381 ? 10.238 2.762 19.793 1.00 91.88 381 GLY A C 1
ATOM 2963 O O . GLY A 1 381 ? 9.483 3.698 20.063 1.00 91.88 381 GLY A O 1
ATOM 2964 N N . VAL A 1 382 ? 11.104 2.801 18.781 1.00 94.56 382 VAL A N 1
ATOM 2965 C CA . VAL A 1 382 ? 11.267 3.934 17.874 1.00 94.56 382 VAL A CA 1
ATOM 2966 C C . VAL A 1 382 ? 10.175 3.892 16.812 1.00 94.56 382 VAL A C 1
ATOM 2968 O O . VAL A 1 382 ? 9.841 2.842 16.260 1.00 94.56 382 VAL A O 1
ATOM 2971 N N . PHE A 1 383 ? 9.612 5.057 16.515 1.00 97.06 383 PHE A N 1
ATOM 2972 C CA . PHE A 1 383 ? 8.579 5.194 15.501 1.00 97.06 383 PHE A CA 1
ATOM 2973 C C . PHE A 1 383 ? 9.172 5.515 14.137 1.00 97.06 383 PHE A C 1
ATOM 2975 O O . PHE A 1 383 ? 10.089 6.325 14.010 1.00 97.06 383 PHE A O 1
ATOM 2982 N N . TRP A 1 384 ? 8.580 4.927 13.108 1.00 96.88 384 TRP A N 1
ATOM 2983 C CA . TRP A 1 384 ? 8.896 5.166 11.712 1.00 96.88 384 TRP A CA 1
ATOM 2984 C C . TRP A 1 384 ? 7.635 5.620 10.980 1.00 96.88 384 TRP A C 1
ATOM 2986 O O . TRP A 1 384 ? 6.597 4.953 11.007 1.00 96.88 384 TRP A O 1
ATOM 2996 N N . PHE A 1 385 ? 7.730 6.772 10.323 1.00 96.44 385 PHE A N 1
ATOM 2997 C CA . PHE A 1 385 ? 6.643 7.404 9.587 1.00 96.44 385 PHE A CA 1
ATOM 2998 C C . PHE A 1 385 ? 7.029 7.520 8.116 1.00 96.44 385 PHE A C 1
ATOM 3000 O O . PHE A 1 385 ? 7.896 8.317 7.753 1.00 96.44 385 PHE A O 1
ATOM 3007 N N . GLY A 1 386 ? 6.391 6.720 7.262 1.00 93.81 386 GLY A N 1
ATOM 3008 C CA . GLY A 1 386 ? 6.615 6.777 5.821 1.00 93.81 386 GLY A CA 1
ATOM 3009 C C . GLY A 1 386 ? 5.811 7.914 5.213 1.00 93.81 386 GLY A C 1
ATOM 3010 O O . GLY A 1 386 ? 4.573 7.880 5.222 1.00 93.81 386 GLY A O 1
ATOM 3011 N N . ALA A 1 387 ? 6.502 8.920 4.682 1.00 90.31 387 ALA A N 1
ATOM 3012 C CA . ALA A 1 387 ? 5.877 9.977 3.910 1.00 90.31 387 ALA A CA 1
ATOM 3013 C C . ALA A 1 387 ? 5.662 9.522 2.468 1.00 90.31 387 ALA A C 1
ATOM 3015 O O . ALA A 1 387 ? 6.504 8.862 1.867 1.00 90.31 387 ALA A O 1
ATOM 3016 N N . LEU A 1 388 ? 4.543 9.936 1.877 1.00 80.31 388 LEU A N 1
ATOM 3017 C CA . LEU A 1 388 ? 4.203 9.506 0.528 1.00 80.31 388 LEU A CA 1
ATOM 3018 C C . LEU A 1 388 ? 5.199 10.007 -0.528 1.00 80.31 388 LEU A C 1
ATOM 3020 O O . LEU A 1 388 ? 5.273 9.392 -1.570 1.00 80.31 388 LEU A O 1
ATOM 3024 N N . TRP A 1 389 ? 5.940 11.098 -0.325 1.00 83.06 389 TRP A N 1
ATOM 3025 C CA . TRP A 1 389 ? 6.750 11.683 -1.412 1.00 83.06 389 TRP A CA 1
ATOM 3026 C C . TRP A 1 389 ? 8.164 12.112 -1.035 1.00 83.06 389 TRP A C 1
ATOM 3028 O O . TRP A 1 389 ? 8.907 12.506 -1.925 1.00 83.06 389 TRP A O 1
ATOM 3038 N N . ASN A 1 390 ? 8.516 12.105 0.249 1.00 89.69 390 ASN A N 1
ATOM 3039 C CA . ASN A 1 390 ? 9.737 12.748 0.735 1.00 89.69 390 ASN A CA 1
ATOM 3040 C C . ASN A 1 390 ? 10.509 11.869 1.729 1.00 89.69 390 ASN A C 1
ATOM 3042 O O . ASN A 1 390 ? 11.196 12.389 2.598 1.00 89.69 390 ASN A O 1
ATOM 3046 N N . GLY A 1 391 ? 10.400 10.547 1.629 1.00 92.50 391 GLY A N 1
ATOM 3047 C CA . GLY A 1 391 ? 11.197 9.634 2.441 1.00 92.50 391 GLY A CA 1
ATOM 3048 C C . GLY A 1 391 ? 10.546 9.255 3.774 1.00 92.50 391 GLY A C 1
ATOM 3049 O O . GLY A 1 391 ? 9.320 9.238 3.918 1.00 92.50 391 GLY A O 1
ATOM 3050 N N . VAL A 1 392 ? 11.369 8.883 4.752 1.00 95.06 392 VAL A N 1
ATOM 3051 C CA . VAL A 1 392 ? 10.916 8.343 6.042 1.00 95.06 392 VAL A CA 1
ATOM 3052 C C . VAL A 1 392 ? 11.438 9.182 7.202 1.00 95.06 392 VAL A C 1
ATOM 3054 O O . VAL A 1 392 ? 12.595 9.604 7.221 1.00 95.06 392 VAL A O 1
ATOM 3057 N N . SER A 1 393 ? 10.577 9.407 8.190 1.00 96.69 393 SER A N 1
ATOM 3058 C CA . SER A 1 393 ? 10.941 10.024 9.463 1.00 96.69 393 SER A CA 1
ATOM 3059 C C . SER A 1 393 ? 11.041 8.969 10.557 1.00 96.69 393 SER A C 1
ATOM 3061 O O . SER A 1 393 ? 10.076 8.254 10.816 1.00 96.69 393 SER A O 1
ATOM 3063 N N . ARG A 1 394 ? 12.187 8.913 11.232 1.00 96.25 394 ARG A N 1
ATOM 3064 C CA . ARG A 1 394 ? 12.420 8.150 12.462 1.00 96.25 394 ARG A CA 1
ATOM 3065 C C . ARG A 1 394 ? 12.213 9.062 13.667 1.00 96.25 394 ARG A C 1
ATOM 3067 O O . ARG A 1 394 ? 12.757 10.163 13.680 1.00 96.25 394 ARG A O 1
ATOM 3074 N N . TYR A 1 395 ? 11.486 8.611 14.680 1.00 97.31 395 TYR A N 1
ATOM 3075 C CA . TYR A 1 395 ? 11.171 9.375 15.885 1.00 97.31 395 TYR A CA 1
ATOM 3076 C C . TYR A 1 395 ? 11.448 8.558 17.146 1.00 97.31 395 TYR A C 1
ATOM 3078 O O . TYR A 1 395 ? 10.857 7.504 17.362 1.00 97.31 395 TYR A O 1
ATOM 3086 N N . ASP A 1 396 ? 12.340 9.063 17.993 1.00 94.00 396 ASP A N 1
ATOM 3087 C CA . ASP A 1 396 ? 12.797 8.397 19.224 1.00 94.00 396 ASP A CA 1
ATOM 3088 C C . ASP A 1 396 ? 11.986 8.785 20.479 1.00 94.00 396 ASP A C 1
ATOM 3090 O O . ASP A 1 396 ? 12.406 8.527 21.606 1.00 94.00 396 ASP A O 1
ATOM 3094 N N . GLY A 1 397 ? 10.841 9.454 20.300 1.00 92.69 397 GLY A N 1
ATOM 3095 C CA . GLY A 1 397 ? 10.048 10.023 21.394 1.00 92.69 397 GLY A CA 1
ATOM 3096 C C . GLY A 1 397 ? 10.448 11.450 21.784 1.00 92.69 397 GLY A C 1
ATOM 3097 O O . GLY A 1 397 ? 9.746 12.086 22.571 1.00 92.69 397 GLY A O 1
ATOM 3098 N N . LYS A 1 398 ? 11.543 11.986 21.233 1.00 93.12 398 LYS A N 1
ATOM 3099 C CA . LYS A 1 398 ? 12.029 13.350 21.498 1.00 93.12 398 LYS A CA 1
ATOM 3100 C C . LYS A 1 398 ? 12.305 14.134 20.223 1.00 93.12 398 LYS A C 1
ATOM 3102 O O . LYS A 1 398 ? 11.948 15.304 20.147 1.00 93.12 398 LYS A O 1
ATOM 3107 N N . SER A 1 399 ? 12.936 13.509 19.236 1.00 94.69 399 SER A N 1
ATOM 3108 C CA . SER A 1 399 ? 13.441 14.165 18.035 1.00 94.69 399 SER A CA 1
ATOM 3109 C C . SER A 1 399 ? 13.217 13.327 16.781 1.00 94.69 399 SER A C 1
ATOM 3111 O O . SER A 1 399 ? 13.125 12.099 16.835 1.00 94.69 399 SER A O 1
ATOM 3113 N N . PHE A 1 400 ? 13.126 14.013 15.641 1.00 96.81 400 PHE A N 1
ATOM 3114 C CA . PHE A 1 400 ? 12.998 13.387 14.332 1.00 96.81 400 PHE A CA 1
ATOM 3115 C C . PHE A 1 400 ? 14.349 13.308 13.623 1.00 96.81 400 PHE A C 1
ATOM 3117 O O . PHE A 1 400 ? 15.125 14.262 13.609 1.00 96.81 400 PHE A O 1
ATOM 3124 N N . THR A 1 401 ? 14.606 12.171 12.983 1.00 95.62 401 THR A N 1
ATOM 3125 C CA . THR A 1 401 ? 15.695 11.974 12.023 1.00 95.62 401 THR A CA 1
ATOM 3126 C C . THR A 1 401 ? 15.097 11.534 10.695 1.00 95.62 401 THR A C 1
ATOM 3128 O O . THR A 1 401 ? 14.404 10.522 10.639 1.00 95.62 401 THR A O 1
ATOM 3131 N N . ASN A 1 402 ? 15.369 12.279 9.626 1.00 95.88 402 ASN A N 1
ATOM 3132 C CA . ASN A 1 402 ? 14.777 12.035 8.311 1.00 95.88 402 ASN A CA 1
ATOM 3133 C C . ASN A 1 402 ? 15.774 11.358 7.367 1.00 95.88 402 ASN A C 1
ATOM 3135 O O . ASN A 1 402 ? 16.973 11.653 7.409 1.00 95.88 402 ASN A O 1
ATOM 3139 N N . PHE A 1 403 ? 15.253 10.477 6.515 1.00 94.12 403 PHE A N 1
ATOM 3140 C CA . PHE A 1 403 ? 15.999 9.759 5.489 1.00 94.12 403 PHE A CA 1
ATOM 3141 C C . PHE A 1 403 ? 15.309 9.918 4.137 1.00 94.12 403 PHE A C 1
ATOM 3143 O O . PHE A 1 403 ? 14.099 9.726 4.026 1.00 94.12 403 PHE A O 1
ATOM 3150 N N . THR A 1 404 ? 16.100 10.253 3.126 1.00 92.69 404 THR A N 1
ATOM 3151 C CA . THR A 1 404 ? 15.696 10.470 1.733 1.00 92.69 404 THR A CA 1
ATOM 3152 C C . THR A 1 404 ? 16.619 9.700 0.785 1.00 92.69 404 THR A C 1
ATOM 3154 O O . THR A 1 404 ? 17.558 9.025 1.214 1.00 92.69 404 THR A O 1
ATOM 3157 N N . THR A 1 405 ? 16.429 9.846 -0.521 1.00 89.75 405 THR A N 1
ATOM 3158 C CA . THR A 1 405 ? 17.356 9.362 -1.555 1.00 89.75 405 THR A CA 1
ATOM 3159 C C . THR A 1 405 ? 18.781 9.892 -1.375 1.00 89.75 405 THR A C 1
ATOM 3161 O O . THR A 1 405 ? 19.750 9.190 -1.665 1.00 89.75 405 THR A O 1
ATOM 3164 N N . LYS A 1 406 ? 18.946 11.093 -0.801 1.00 88.88 406 LYS A N 1
ATOM 3165 C CA . LYS A 1 406 ? 20.267 11.642 -0.431 1.00 88.88 406 LYS A CA 1
ATOM 3166 C C . LYS A 1 406 ? 20.944 10.859 0.693 1.00 88.88 406 LYS A C 1
ATOM 3168 O O . LYS A 1 406 ? 22.163 10.902 0.824 1.00 88.88 406 LYS A O 1
ATOM 3173 N N . ASP A 1 407 ? 20.150 10.146 1.480 1.00 90.75 407 ASP A N 1
ATOM 3174 C CA . ASP A 1 407 ? 20.574 9.311 2.597 1.00 90.75 407 ASP A CA 1
ATOM 3175 C C . ASP A 1 407 ? 20.553 7.824 2.219 1.00 90.75 407 ASP A C 1
ATOM 3177 O O . ASP A 1 407 ? 20.498 6.971 3.095 1.00 90.75 407 ASP A O 1
ATOM 3181 N N . GLY A 1 408 ? 20.570 7.498 0.923 1.00 87.31 408 GLY A N 1
ATOM 3182 C CA . GLY A 1 408 ? 20.744 6.133 0.434 1.00 87.31 408 GLY A CA 1
ATOM 3183 C C . GLY A 1 408 ? 19.462 5.326 0.226 1.00 87.31 408 GLY A C 1
ATOM 3184 O O . GLY A 1 408 ? 19.585 4.170 -0.183 1.00 87.31 408 GLY A O 1
ATOM 3185 N N . LEU A 1 409 ? 18.271 5.900 0.450 1.00 89.31 409 LEU A N 1
ATOM 3186 C CA . LEU A 1 409 ? 17.015 5.261 0.040 1.00 89.31 409 LEU A CA 1
ATOM 3187 C C . LEU A 1 409 ? 16.960 5.101 -1.486 1.00 89.31 409 LEU A C 1
ATOM 3189 O O . LEU A 1 409 ? 17.383 5.990 -2.224 1.00 89.31 409 LEU A O 1
ATOM 3193 N N . ILE A 1 410 ? 16.374 4.003 -1.968 1.00 85.56 410 ILE A N 1
ATOM 3194 C CA . ILE A 1 410 ? 16.145 3.800 -3.407 1.00 85.56 410 ILE A CA 1
ATOM 3195 C C . ILE A 1 410 ? 15.113 4.778 -3.996 1.00 85.56 410 ILE A C 1
ATOM 3197 O O . ILE A 1 410 ? 15.161 5.092 -5.185 1.00 85.56 410 ILE A O 1
ATOM 3201 N N . ASN A 1 411 ? 14.173 5.265 -3.180 1.00 85.19 411 ASN A N 1
ATOM 3202 C CA . ASN A 1 411 ? 13.144 6.222 -3.581 1.00 85.19 411 ASN A CA 1
ATOM 3203 C C . ASN A 1 411 ? 12.614 7.003 -2.366 1.00 85.19 411 ASN A C 1
ATOM 3205 O O . ASN A 1 411 ? 12.637 6.502 -1.245 1.00 85.19 411 ASN A O 1
ATOM 3209 N N . ASP A 1 412 ? 12.089 8.204 -2.610 1.00 86.06 412 ASP A N 1
ATOM 3210 C CA . ASP A 1 412 ? 11.418 9.039 -1.606 1.00 86.06 412 ASP A CA 1
ATOM 3211 C C . ASP A 1 412 ? 9.899 8.770 -1.521 1.00 86.06 412 ASP A C 1
ATOM 3213 O O . ASP A 1 412 ? 9.232 9.200 -0.579 1.00 86.06 412 ASP A O 1
ATOM 3217 N N . LEU A 1 413 ? 9.334 8.037 -2.485 1.00 84.00 413 LEU A N 1
ATOM 3218 C CA . LEU A 1 413 ? 7.948 7.564 -2.486 1.00 84.00 413 LEU A CA 1
ATOM 3219 C C . LEU A 1 413 ? 7.819 6.285 -1.650 1.00 84.00 413 LEU A C 1
ATOM 3221 O O . LEU A 1 413 ? 8.167 5.200 -2.115 1.00 84.00 413 LEU A O 1
ATOM 3225 N N . LEU A 1 414 ? 7.271 6.397 -0.436 1.00 84.88 414 LEU A N 1
ATOM 3226 C CA . LEU A 1 414 ? 7.041 5.253 0.450 1.00 84.88 414 LEU A CA 1
ATOM 3227 C C . LEU A 1 414 ? 5.558 4.905 0.565 1.00 84.88 414 LEU A C 1
ATOM 3229 O O . LEU A 1 414 ? 4.708 5.736 0.895 1.00 84.88 414 LEU A O 1
ATOM 3233 N N . PHE A 1 415 ? 5.254 3.628 0.339 1.00 85.00 415 PHE A N 1
ATOM 3234 C CA . PHE A 1 415 ? 3.904 3.084 0.495 1.00 85.00 415 PHE A CA 1
ATOM 3235 C C . PHE A 1 415 ? 3.719 2.282 1.781 1.00 85.00 415 PHE A C 1
ATOM 3237 O O . PHE A 1 415 ? 2.627 2.298 2.350 1.00 85.00 415 PHE A O 1
ATOM 3244 N N . SER A 1 416 ? 4.757 1.575 2.230 1.00 86.69 416 SER A N 1
ATOM 3245 C CA . SER A 1 416 ? 4.684 0.638 3.349 1.00 86.69 416 SER A CA 1
ATOM 3246 C C . SER A 1 416 ? 6.003 0.605 4.119 1.00 86.69 416 SER A C 1
ATOM 3248 O O . SER A 1 416 ? 7.052 0.909 3.560 1.00 86.69 416 SER A O 1
ATOM 3250 N N . ILE A 1 417 ? 5.917 0.267 5.405 1.00 90.75 417 ILE A N 1
ATOM 3251 C CA . ILE A 1 417 ? 7.038 -0.015 6.308 1.00 90.75 417 ILE A CA 1
ATOM 3252 C C . ILE A 1 417 ? 6.657 -1.294 7.052 1.00 90.75 417 ILE A C 1
ATOM 3254 O O . ILE A 1 417 ? 5.498 -1.433 7.459 1.00 90.75 417 ILE A O 1
ATOM 3258 N N . PHE A 1 418 ? 7.598 -2.221 7.199 1.00 90.12 418 PHE A N 1
ATOM 3259 C CA . PHE A 1 418 ? 7.370 -3.527 7.805 1.00 90.12 418 PHE A CA 1
ATOM 3260 C C . PHE A 1 418 ? 8.655 -4.007 8.471 1.00 90.12 418 PHE A C 1
ATOM 3262 O O . PHE A 1 418 ? 9.689 -3.973 7.831 1.00 90.12 418 PHE A O 1
ATOM 3269 N N . GLN A 1 419 ? 8.582 -4.502 9.706 1.00 90.06 419 GLN A N 1
ATOM 3270 C CA . GLN A 1 419 ? 9.716 -5.175 10.334 1.00 90.06 419 GLN A CA 1
ATOM 3271 C C . GLN A 1 419 ? 9.506 -6.688 10.314 1.00 90.06 419 GLN A C 1
ATOM 3273 O O . GLN A 1 419 ? 8.450 -7.167 10.740 1.00 90.06 419 GLN A O 1
ATOM 3278 N N . ASP A 1 420 ? 10.506 -7.430 9.845 1.00 88.31 420 ASP A N 1
ATOM 3279 C CA . ASP A 1 420 ? 10.496 -8.889 9.896 1.00 88.31 420 ASP A CA 1
ATOM 3280 C C . ASP A 1 420 ? 10.774 -9.426 11.314 1.00 88.31 420 ASP A C 1
ATOM 3282 O O . ASP A 1 420 ? 11.083 -8.693 12.260 1.00 88.31 420 ASP A O 1
ATOM 3286 N N . ARG A 1 421 ? 10.645 -10.745 11.482 1.00 86.56 421 ARG A N 1
ATOM 3287 C CA . ARG A 1 421 ? 10.907 -11.430 12.760 1.00 86.56 421 ARG A CA 1
ATOM 3288 C C . ARG A 1 421 ? 12.361 -11.344 13.231 1.00 86.56 421 ARG A C 1
ATOM 3290 O O . ARG A 1 421 ? 12.604 -11.548 14.417 1.00 86.56 421 ARG A O 1
ATOM 3297 N N . GLU A 1 422 ? 13.304 -11.065 12.337 1.00 85.69 422 GLU A N 1
ATOM 3298 C CA . GLU A 1 422 ? 14.727 -10.905 12.657 1.00 85.69 422 GLU A CA 1
ATOM 3299 C C . GLU A 1 422 ? 15.062 -9.468 13.083 1.00 85.69 422 GLU A C 1
ATOM 3301 O O . GLU A 1 422 ? 16.168 -9.200 13.548 1.00 85.69 422 GLU A O 1
ATOM 3306 N N . GLY A 1 423 ? 14.096 -8.551 12.985 1.00 83.81 423 GLY A N 1
ATOM 3307 C CA . GLY A 1 423 ? 14.253 -7.151 13.353 1.00 83.81 423 GLY A CA 1
ATOM 3308 C C . GLY A 1 423 ? 14.701 -6.257 12.197 1.00 83.81 423 GLY A C 1
ATOM 3309 O O . GLY A 1 423 ? 14.920 -5.066 12.428 1.00 83.81 423 GLY A O 1
ATOM 3310 N N . ASN A 1 424 ? 14.792 -6.777 10.968 1.00 86.44 424 ASN A N 1
ATOM 3311 C CA . ASN A 1 424 ? 15.093 -5.967 9.790 1.00 86.44 424 ASN A CA 1
ATOM 3312 C C . ASN A 1 424 ? 13.859 -5.141 9.408 1.00 86.44 424 ASN A C 1
ATOM 3314 O O . ASN A 1 424 ? 12.757 -5.687 9.325 1.00 86.44 424 ASN A O 1
ATOM 3318 N N . LEU A 1 425 ? 14.052 -3.837 9.197 1.00 85.94 425 LEU A N 1
ATOM 3319 C CA . LEU A 1 425 ? 13.015 -2.879 8.798 1.00 85.94 425 LEU A CA 1
ATOM 3320 C C . LEU A 1 425 ? 12.944 -2.693 7.278 1.00 85.94 425 LEU A C 1
ATOM 3322 O O . LEU A 1 425 ? 14.026 -2.697 6.645 1.00 85.94 425 LEU A O 1
#

InterPro domains:
  IPR011110 Two component regulator propeller [PF07494] (142-162)
  IPR011110 Two component regulator propeller [PF07494] (183-206)
  IPR011110 Two component regulator propeller [PF07494] (242-264)
  IPR011110 Two component regulator propeller [PF07494] (283-306)
  IPR011110 Two component regulator propeller [PF07494] (333-348)
  IPR011110 Two component regulator propeller [PF07494] (366-386)
  IPR015943 WD40/YVTN repeat-like-containing domain superfamily [G3DSA:2.130.10.10] (125-232)
  IPR015943 WD40/YVTN repeat-like-containing domain superfamily [G3DSA:2.130.10.10] (233-278)
  IPR015943 WD40/YVTN repeat-like-containing domain superfamily [G3DSA:2.130.10.10] (279-322)
  IPR015943 WD40/YVTN repeat-like-containing domain superfamily [G3DSA:2.130.10.10] (323-360)
  IPR015943 WD40/YVTN repeat-like-containing domain superfamily [G3DSA:2.130.10.10] (361-425)

pLDDT: mean 87.11, std 13.83, range [29.08, 98.81]

Secondary structure (DSSP, 8-state):
-PPPPPEEEEEEEE--GGGHHHHHHHHHHHTHHHHHHTT-PBPS---SPPPTTEEEEEEEESSHHHHHHHHHHHHH-HHHHHHHHHHHHHH-SS-TTPPPPEEEEE------BT-EEEPP--EEEE-STTS-EEEE--GGGT-S-S-EEEEEE-TTS-EEEEEBTEEEEE-SSEEEEE-TTTT-S-SBEEEEEE-TTS-EEEEESSS-EEEE-GGG-HHHHTT-PPPTTSTT-EEEE-GGGT-S-S-EEEEEE-TTSPEEEEESS-EEEE-SS-EEEE-TTTT-S-S-EEEEEE-TTS-EEEEEBSS-EEEE-SS-EEEE-TTTT-S-SBEEEEEE-TTS-EEEEETTEEEEE-SS-EEEE-TTTT-S-S-EEEEEE-TTS-EEEEESSS-EEEE-SS-EEEE-GGGT-S-S--------TTS--

Foldseek 3Di:
DPDQDWWKKKKKFFFDLVCQVVVVVLCVVQPVVVCVVLVWDFDPDPPDDDPSRMDMTMTTHRDQVSLVVSVVVLVVDPSSVVSQLVCCCVTNPPDHRDGTDIDTGGQDDPQDQWDKAWFDQADWDFLDDPPGIDGDGARVRRDNARAFQEWDQFPLRWIWTQHQQAIWIGPPTIIHGHAVVLAFQHRRFNYWDQFPVRWIWTFGQASAIKIFDCVLPPQVVVVTRDDSPSPDRIDGDAVVQVDQGSHFNEWDAAPVGWIWTFGQQAIWTHPPRGTDGDAVVQPPQHRGWQYWDQFPVGWIWTQHAQSAIWTHPPRHIDHDAVVQPDQHSHAADWDAAPLRWIWTLGQRAIWTHPPRGTDGDAVVQPFQHSHWNEWDAFPLRWIWTQHQAAAIWIHPPRHIDGGAVVSVDPHSGDNYDDAGPVRRD

Organism: Handelsmanbacteria sp. (strain RIFCSPLOWO2_12_FULL_64_10) (NCBI:txid1817868)

Radius of gyration: 22.88 Å; chains: 1; bounding box: 55×51×63 Å

Sequence (425 aa):
MPTAIPTLARLSFWVPPERMAEFEVAYREKLVPILKAHGLAESSERGRATPADVFSRLFEFNTPSEVEEKQKTLRDDPAWTAALRGLGTDFGTTGPDVLIRHHLMIYSSLAGPGTVVSASPGKVTPAGRGRGHWRNFDVTDGLAGAAVRSILQDQEGALWFGIEGGVSRYDGKSFISFTTRDGLAHNLVLKILQDREGILWFGTWGGGVSRYDPSTSLALRSGQAPSASSGHVWTTFTARDGLADDHVGAIFQDREGYIWFGTKRGVSRYDGKSFITLTTRDGLAHNTVYSILQDREGYMWFMTWGGGVSRYDGKSFITFTTKDGLAFNAGGAIFQDRDGNLWFGTRGGVSRYDGKSFTNFTTKDGLVDNRVRSVFQDQEGVFWFGALWNGVSRYDGKSFTNFTTKDGLINDLLFSIFQDREGNL